Protein AF-0000000069090310 (afdb_homodimer)

Nearest PDB structures (foldseek):
  7vg4-assembly3_F  TM=3.892E-01  e=3.926E+00  Methylorubrum extorquens AM1
  7vg4-assembly3_E  TM=2.398E-01  e=4.921E+00  Methylorubrum extorquens AM1
  3zx6-assembly1_B  TM=2.231E-01  e=7.389E+00  Archaeoglobus fulgidus DSM 4304
  7vg4-assembly3_F  TM=3.520E-01  e=5.193E+00  Methylorubrum extorquens AM1
  7vg4-assembly3_E  TM=2.414E-01  e=4.336E+00  Methylorubrum extorquens AM1

Solvent-accessible surface area (backbone atoms only — not comparable to full-atom values): 30651 Å² total; per-residue (Å²): 133,81,77,72,57,61,62,57,56,49,50,49,49,47,49,46,46,49,48,53,60,43,40,64,57,45,56,49,45,52,50,48,51,51,30,49,52,53,34,46,52,56,64,38,43,49,62,37,43,46,40,50,40,47,38,42,60,65,73,43,59,76,65,60,87,64,56,66,87,75,42,86,65,88,63,72,63,70,38,41,73,36,64,43,93,72,52,60,97,55,50,53,44,72,51,60,54,35,46,42,71,42,40,44,49,39,44,41,52,49,49,47,51,52,51,52,53,38,54,51,39,54,58,46,47,59,31,54,76,69,70,38,52,28,62,70,36,44,52,51,54,58,51,42,47,52,50,55,50,50,49,52,52,48,50,43,46,27,39,56,68,70,51,65,87,59,46,68,51,48,49,53,52,49,55,50,48,50,53,37,47,52,52,38,56,52,46,18,33,58,88,42,78,81,48,48,70,62,39,45,50,32,28,30,51,24,48,25,49,48,55,39,44,38,73,67,46,35,42,49,21,56,77,65,57,70,36,53,73,66,52,28,50,52,45,49,55,48,46,50,38,30,52,47,40,38,51,51,43,51,50,49,44,52,52,50,24,58,76,69,70,42,57,62,71,78,57,46,53,70,68,57,53,50,51,34,52,49,47,29,53,52,51,28,51,50,52,68,72,91,134,81,78,71,58,62,62,56,56,49,50,50,49,48,49,47,46,51,49,54,60,45,39,63,56,45,56,48,46,53,49,49,51,50,32,51,53,52,34,46,51,55,62,39,42,49,61,38,44,46,40,50,39,46,36,42,61,66,72,42,58,77,67,63,88,64,56,67,88,76,43,87,64,87,59,74,62,72,39,43,75,38,64,42,93,74,51,61,98,53,51,54,44,75,50,63,53,36,47,42,71,41,39,44,49,40,44,40,52,48,49,48,52,52,49,53,52,38,53,51,40,53,58,47,48,59,31,55,76,67,69,36,51,28,62,70,38,44,51,52,54,59,51,41,48,52,51,55,49,50,50,52,53,47,50,41,47,27,39,58,66,70,50,64,85,58,46,68,51,48,48,53,52,49,55,48,48,50,53,37,48,52,52,38,56,51,47,18,33,58,86,43,7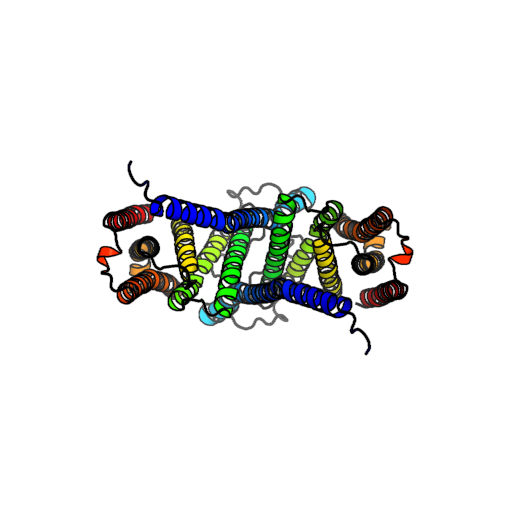8,86,48,48,69,63,39,46,50,31,26,29,52,23,49,25,48,47,54,38,44,39,73,67,46,35,44,49,21,56,75,66,56,71,35,52,74,66,52,29,52,52,44,48,56,48,46,50,39,30,52,47,43,39,51,50,43,52,50,49,44,50,51,51,24,57,75,68,71,43,59,62,73,76,56,44,53,70,69,57,52,50,50,32,53,50,49,28,53,53,52,28,50,50,51,69,72,91

Foldseek 3Di:
DPPPPPVVVVVVVVVVVVVVVVVVVVVVVVLVVVLVVVLVVVVVVVVCCVQVNCCPVPVPPPQDQDDPVVDPDPCHSPSAPDADPDQDPHRHQDFDCDPDVLNVQLVVLVVVLSVVSSVLSSLVSVCVVVVQFDVLLVVLLVLLVLLSVVLSVVSSVCSRVVPCPCVVLSVLLNVLSVVLNVLSSQVRGNVDDLADLSLLSLQLSLLLVCLLLVVPQQCCCPVVVNHDPVSNVSSVSSNVSSVSSNVSSVVVLVVSCVVVVHDSPVRDDPVSVVVSVVSSVVSSVVSNVD/DPPPPPVVVVVVVVVVVVVVVVVVVVVVVVLVVVLVVVLVVVVVVVVCCVQVNCCPVPVPNPQDQDDPVPDPDPPHSLSAPDADPDQDPHRHQDFDCDPDVLNVQLVVLVVVLSVVSSVLSSLVSVCVVVVQFDVLLVVLLVLLVLLSVVLSVVSSVCSRVVPCPCVVLSVLLNVLSVVLSVLSSQVRGNVDDLADLSLLSLQLSLLLVCLLLVVPQQCCCPVVVNHDPVSNVSSVSSNVSSVSSNVSSVVVLVVSCVVVVHDSPVRDDPVSVVVSVVSSVVSSVVSNVD

pLDDT: mean 83.47, std 18.59, range [23.36, 98.69]

Secondary structure (DSSP, 8-state):
-----HHHHHHHHHHHHHHHHHHHHHHHHHHHHHHHHHHHHHHHHHHIIIIIIIIIIII-TT-----TTT---SSTT---S-B-SS--S--BPPB--BSSHHHHHHHHHHHHHHHHHHHHHHHHHHHHHTT-B-HHHHHHHHHTHHHHHHHHHHHHHHHHHT--TTHHHHHHHHHHHHHHHHHHHHHHBTTS---HHHHHHHHHHHHHHHHHHIIIIIIIIIIS--S-HHHHHHHHHHHHHHHHHHHHHHHHHHHHHHHHT--HHHHS-HHHHHHHHHHHHHHHHHHHH-/-----HHHHHHHHHHHHHHHHHHHHHHHHHHHHHHHHHHHHHHHHHHIIIIIIIIIIII-TT-----TTT---SSTT--BS-B-SS--S--BPPB---SSHHHHHHHHHHHHHHHHHHHHHHHHHHHHHTT-B-HHHHHHHHHTHHHHHHHHHHHHHHHHHT--TTHHHHHHHHHHHHHHHHHHHHHHBTTS---HHHHHHHHHHHHHHHHHHIIIIIIIIIIS--S-HHHHHHHHHHHHHHHHHHHHHHHHHHHHHHHHT--HHHHS-HHHHHHHHHHHHHHHHHHHH-

Structure (mmCIF, N/CA/C/O backbone):
data_AF-0000000069090310-model_v1
#
loop_
_entity.id
_entity.type
_entity.pdbx_description
1 polymer 'Uncharacterized protein'
#
loop_
_atom_site.group_PDB
_atom_site.id
_atom_site.type_symbol
_atom_site.label_atom_id
_atom_site.label_alt_id
_atom_site.label_comp_id
_atom_site.label_asym_id
_atom_site.label_entity_id
_atom_site.label_seq_id
_atom_site.pdbx_PDB_ins_code
_atom_site.Cartn_x
_atom_site.Cartn_y
_atom_site.Cartn_z
_atom_site.occupancy
_atom_site.B_iso_or_equiv
_atom_site.auth_seq_id
_atom_site.auth_comp_id
_atom_site.auth_asym_id
_atom_site.auth_atom_id
_atom_site.pdbx_PDB_model_num
ATOM 1 N N . MET A 1 1 ? 42.562 48 -13.352 1 23.36 1 MET A N 1
ATOM 2 C CA . MET A 1 1 ? 42.594 46.531 -13.391 1 23.36 1 MET A CA 1
ATOM 3 C C . MET A 1 1 ? 41.812 45.969 -12.219 1 23.36 1 MET A C 1
ATOM 5 O O . MET A 1 1 ? 42.219 46.094 -11.062 1 23.36 1 MET A O 1
ATOM 9 N N . VAL A 1 2 ? 40.469 45.969 -12.352 1 24.67 2 VAL A N 1
ATOM 10 C CA . VAL A 1 2 ? 39.469 45.656 -11.344 1 24.67 2 VAL A CA 1
ATOM 11 C C . VAL A 1 2 ? 39.625 44.188 -10.93 1 24.67 2 VAL A C 1
ATOM 13 O O . VAL A 1 2 ? 39.625 43.281 -11.773 1 24.67 2 VAL A O 1
ATOM 16 N N . LYS A 1 3 ? 40.375 43.969 -9.797 1 30.06 3 LYS A N 1
ATOM 17 C CA . LYS A 1 3 ? 40.562 42.719 -9.031 1 30.06 3 LYS A CA 1
ATOM 18 C C . LYS A 1 3 ? 39.281 41.938 -8.914 1 30.06 3 LYS A C 1
ATOM 20 O O . LYS A 1 3 ? 38.312 42.375 -8.289 1 30.06 3 LYS A O 1
ATOM 25 N N . ASP A 1 4 ? 38.969 41.375 -10.102 1 32.38 4 ASP A N 1
ATOM 26 C CA . ASP A 1 4 ? 37.875 40.406 -10.242 1 32.38 4 ASP A CA 1
ATOM 27 C C . ASP A 1 4 ? 37.812 39.469 -9.039 1 32.38 4 ASP A C 1
ATOM 29 O O . ASP A 1 4 ? 38.812 38.844 -8.656 1 32.38 4 ASP A O 1
ATOM 33 N N . ASN A 1 5 ? 37 39.875 -8.148 1 34.28 5 ASN A N 1
ATOM 34 C CA . ASN A 1 5 ? 36.812 39.375 -6.801 1 34.28 5 ASN A CA 1
ATOM 35 C C . ASN A 1 5 ? 36.75 37.844 -6.801 1 34.28 5 ASN A C 1
ATOM 37 O O . ASN A 1 5 ? 35.844 37.25 -7.43 1 34.28 5 ASN A O 1
ATOM 41 N N . PHE A 1 6 ? 37.875 37.125 -6.684 1 37.88 6 PHE A N 1
ATOM 42 C CA . PHE A 1 6 ? 38.156 35.688 -6.453 1 37.88 6 PHE A CA 1
ATOM 43 C C . PHE A 1 6 ? 37.094 35.094 -5.539 1 37.88 6 PHE A C 1
ATOM 45 O O . PHE A 1 6 ? 36.625 33.969 -5.77 1 37.88 6 PHE A O 1
ATOM 52 N N . VAL A 1 7 ? 36.562 35.906 -4.676 1 36.81 7 VAL A N 1
ATOM 53 C CA . VAL A 1 7 ? 35.625 35.344 -3.723 1 36.81 7 VAL A CA 1
ATOM 54 C C . VAL A 1 7 ? 34.281 35.062 -4.43 1 36.81 7 VAL A C 1
ATOM 56 O O . VAL A 1 7 ? 33.656 34.031 -4.199 1 36.81 7 VAL A O 1
ATOM 59 N N . GLN A 1 8 ? 33.875 35.938 -5.379 1 40.5 8 GLN A N 1
ATOM 60 C CA . GLN A 1 8 ? 32.625 35.688 -6.074 1 40.5 8 GLN A CA 1
ATOM 61 C C . GLN A 1 8 ? 32.719 34.438 -6.98 1 40.5 8 GLN A C 1
ATOM 63 O O . GLN A 1 8 ? 31.828 33.625 -7.012 1 40.5 8 GLN A O 1
ATOM 68 N N . THR A 1 9 ? 33.844 34.281 -7.68 1 41.81 9 THR A N 1
ATOM 69 C CA . THR A 1 9 ? 33.969 33.125 -8.523 1 41.81 9 THR A CA 1
ATOM 70 C C . THR A 1 9 ? 34.094 31.844 -7.676 1 41.81 9 THR A C 1
ATOM 72 O O . THR A 1 9 ? 33.531 30.797 -8.039 1 41.81 9 THR A O 1
ATOM 75 N N . PHE A 1 10 ? 34.688 31.938 -6.504 1 38.19 10 PHE A N 1
ATOM 76 C CA . PHE A 1 10 ? 34.781 30.781 -5.629 1 38.19 10 PHE A CA 1
ATOM 77 C C . PHE A 1 10 ? 33.406 30.453 -5.059 1 38.19 10 PHE A C 1
ATOM 79 O O . PHE A 1 10 ? 33 29.281 -5.059 1 38.19 10 PHE A O 1
ATOM 86 N N . LEU A 1 11 ? 32.688 31.453 -4.645 1 39.09 11 LEU A N 1
ATOM 87 C CA . LEU A 1 11 ? 31.328 31.188 -4.137 1 39.09 11 LEU A CA 1
ATOM 88 C C . LEU A 1 11 ? 30.422 30.703 -5.25 1 39.09 11 LEU A C 1
ATOM 90 O O . LEU A 1 11 ? 29.625 29.781 -5.047 1 39.09 11 LEU A O 1
ATOM 94 N N . GLU A 1 12 ? 30.562 31.203 -6.434 1 43.56 12 GLU A N 1
ATOM 95 C CA . GLU A 1 12 ? 29.734 30.703 -7.535 1 43.56 12 GLU A CA 1
ATOM 96 C C . GLU A 1 12 ? 30.141 29.281 -7.926 1 43.56 12 GLU A C 1
ATOM 98 O O . GLU A 1 12 ? 29.266 28.469 -8.234 1 43.56 12 GLU A O 1
ATOM 103 N N . SER A 1 13 ? 31.422 29 -7.852 1 43.12 13 SER A N 1
ATOM 104 C CA . SER A 1 13 ? 31.812 27.641 -8.156 1 43.12 13 SER A CA 1
ATOM 105 C C . SER A 1 13 ? 31.359 26.672 -7.059 1 43.12 13 SER A C 1
ATOM 107 O O . SER A 1 13 ? 30.922 25.562 -7.344 1 43.12 13 SER A O 1
ATOM 109 N N . ARG A 1 14 ? 31.406 27.125 -5.77 1 37.81 14 ARG A N 1
ATOM 110 C CA . ARG A 1 14 ? 30.922 26.234 -4.715 1 37.81 14 ARG A CA 1
ATOM 111 C C . ARG A 1 14 ? 29.406 26.125 -4.75 1 37.81 14 ARG A C 1
ATOM 113 O O . ARG A 1 14 ? 28.844 25.062 -4.457 1 37.81 14 ARG A O 1
ATOM 120 N N . LEU A 1 15 ? 28.75 27.234 -5.051 1 38.09 15 LEU A N 1
ATOM 121 C CA . LEU A 1 15 ? 27.312 27.109 -5.219 1 38.09 15 LEU A CA 1
ATOM 122 C C . LEU A 1 15 ? 26.969 26.266 -6.445 1 38.09 15 LEU A C 1
ATOM 124 O O . LEU A 1 15 ? 26.016 25.484 -6.422 1 38.09 15 LEU A O 1
ATOM 128 N N . THR A 1 16 ? 27.703 26.391 -7.488 1 39.75 16 THR A N 1
ATOM 129 C CA . THR A 1 16 ? 27.484 25.516 -8.633 1 39.75 16 THR A CA 1
ATOM 130 C C . THR A 1 16 ? 27.891 24.078 -8.305 1 39.75 16 THR A C 1
ATOM 132 O O . THR A 1 16 ? 27.219 23.125 -8.727 1 39.75 16 THR A O 1
ATOM 135 N N . THR A 1 17 ? 29.016 23.859 -7.613 1 39.22 17 THR A N 1
ATOM 136 C CA . THR A 1 17 ? 29.328 22.5 -7.195 1 39.22 17 THR A CA 1
ATOM 137 C C . THR A 1 17 ? 28.312 21.984 -6.191 1 39.22 17 THR A C 1
ATOM 139 O O . THR A 1 17 ? 28 20.797 -6.168 1 39.22 17 THR A O 1
ATOM 142 N N . LEU A 1 18 ? 27.875 22.844 -5.227 1 36.47 18 LEU A N 1
ATOM 143 C CA . LEU A 1 18 ? 26.75 22.453 -4.367 1 36.47 18 LEU A CA 1
ATOM 144 C C . LEU A 1 18 ? 25.484 22.297 -5.18 1 36.47 18 LEU A C 1
ATOM 146 O O . LEU A 1 18 ? 24.656 21.422 -4.883 1 36.47 18 LEU A O 1
ATOM 150 N N . HIS A 1 19 ? 25.219 23.062 -6.184 1 37.62 19 HIS A N 1
ATOM 151 C CA . HIS A 1 19 ? 24.141 22.797 -7.137 1 37.62 19 HIS A CA 1
ATOM 152 C C . HIS A 1 19 ? 24.422 21.516 -7.922 1 37.62 19 HIS A C 1
ATOM 154 O O . HIS A 1 19 ? 23.5 20.734 -8.195 1 37.62 19 HIS A O 1
ATOM 160 N N . ASN A 1 20 ? 25.609 21.375 -8.391 1 36.72 20 ASN A N 1
ATOM 161 C CA . ASN A 1 20 ? 25.922 20.125 -9.07 1 36.72 20 ASN A CA 1
ATOM 162 C C . ASN A 1 20 ? 25.969 18.953 -8.102 1 36.72 20 ASN A C 1
ATOM 164 O O . ASN A 1 20 ? 25.828 17.797 -8.508 1 36.72 20 ASN A O 1
ATOM 168 N N . ALA A 1 21 ? 26.5 19.047 -6.883 1 35.03 21 ALA A N 1
ATOM 169 C CA . ALA A 1 21 ? 26.359 18.016 -5.855 1 35.03 21 ALA A CA 1
ATOM 170 C C . ALA A 1 21 ? 24.891 17.859 -5.445 1 35.03 21 ALA A C 1
ATOM 172 O O . ALA A 1 21 ? 24.516 16.828 -4.879 1 35.03 21 ALA A O 1
ATOM 173 N N . SER A 1 22 ? 24.016 18.812 -5.465 1 36.84 22 SER A N 1
ATOM 174 C CA . SER A 1 22 ? 22.562 18.766 -5.391 1 36.84 22 SER A CA 1
ATOM 175 C C . SER A 1 22 ? 21.969 17.953 -6.551 1 36.84 22 SER A C 1
ATOM 177 O O . SER A 1 22 ? 20.797 17.578 -6.516 1 36.84 22 SER A O 1
ATOM 179 N N . ALA A 1 23 ? 22.594 17.797 -7.668 1 39.94 23 ALA A N 1
ATOM 180 C CA . ALA A 1 23 ? 22.25 17.016 -8.859 1 39.94 23 ALA A CA 1
ATOM 181 C C . ALA A 1 23 ? 22.109 15.531 -8.523 1 39.94 23 ALA A C 1
ATOM 183 O O . ALA A 1 23 ? 21.172 14.875 -8.992 1 39.94 23 ALA A O 1
ATOM 184 N N . PRO A 1 24 ? 23.047 14.883 -7.875 1 42.09 24 PRO A N 1
ATOM 185 C CA . PRO A 1 24 ? 22.812 13.477 -7.535 1 42.09 24 PRO A CA 1
ATOM 186 C C . PRO A 1 24 ? 21.578 13.281 -6.672 1 42.09 24 PRO A C 1
ATOM 188 O O . PRO A 1 24 ? 20.859 12.289 -6.828 1 42.09 24 PRO A O 1
ATOM 191 N N . SER A 1 25 ? 21.312 14.305 -5.703 1 46.16 25 SER A N 1
ATOM 192 C CA . SER A 1 25 ? 20.141 14.242 -4.828 1 46.16 25 SER A CA 1
ATOM 193 C C . SER A 1 25 ? 18.844 14.477 -5.613 1 46.16 25 SER A C 1
ATOM 195 O O . SER A 1 25 ? 17.859 13.789 -5.391 1 46.16 25 SER A O 1
ATOM 197 N N . VAL A 1 26 ? 18.953 15.461 -6.645 1 44.91 26 VAL A N 1
ATOM 198 C CA . VAL A 1 26 ? 17.797 15.75 -7.473 1 44.91 26 VAL A CA 1
ATOM 199 C C . VAL A 1 26 ? 17.484 14.555 -8.375 1 44.91 26 VAL A C 1
ATOM 201 O O . VAL A 1 26 ? 16.328 14.188 -8.562 1 44.91 26 VAL A O 1
ATOM 204 N N . THR A 1 27 ? 18.562 14 -9.047 1 52.75 27 THR A N 1
ATOM 205 C CA . THR A 1 27 ? 18.344 12.828 -9.883 1 52.75 27 THR A CA 1
ATOM 206 C C . THR A 1 27 ? 17.734 11.688 -9.07 1 52.75 27 THR A C 1
ATOM 208 O O . THR A 1 27 ? 16.844 10.977 -9.555 1 52.75 27 THR A O 1
ATOM 211 N N . ASN A 1 28 ? 18.188 11.773 -7.812 1 72.31 28 ASN A N 1
ATOM 212 C CA . ASN A 1 28 ? 17.656 10.75 -6.918 1 72.31 28 ASN A CA 1
ATOM 213 C C . ASN A 1 28 ? 16.203 11.023 -6.543 1 72.31 28 ASN A C 1
ATOM 215 O O . ASN A 1 28 ? 15.383 10.109 -6.504 1 72.31 28 ASN A O 1
ATOM 219 N N . TYR A 1 29 ? 15.93 12.438 -6.648 1 76.88 29 TYR A N 1
ATOM 220 C CA . TYR A 1 29 ? 14.562 12.805 -6.289 1 76.88 29 TYR A CA 1
ATOM 221 C C . TYR A 1 29 ? 13.609 12.547 -7.449 1 76.88 29 TYR A C 1
ATOM 223 O O . TYR A 1 29 ? 12.508 12.031 -7.246 1 76.88 29 TYR A O 1
ATOM 231 N N . LYS A 1 30 ? 14.039 12.852 -8.695 1 83.31 30 LYS A N 1
ATOM 232 C CA . LYS A 1 30 ? 13.219 12.594 -9.875 1 83.31 30 LYS A CA 1
ATOM 233 C C . LYS A 1 30 ? 12.961 11.102 -10.047 1 83.31 30 LYS A C 1
ATOM 235 O O . LYS A 1 30 ? 11.844 10.688 -10.383 1 83.31 30 LYS A O 1
ATOM 240 N N . GLN A 1 31 ? 13.953 10.43 -9.805 1 87.38 31 GLN A N 1
ATOM 241 C CA . GLN A 1 31 ? 13.82 8.977 -9.922 1 87.38 31 GLN A CA 1
ATOM 242 C C . GLN A 1 31 ? 12.836 8.43 -8.891 1 87.38 31 GLN A C 1
ATOM 244 O O . GLN A 1 31 ? 12.055 7.523 -9.188 1 87.38 31 GLN A O 1
ATOM 249 N N . LYS A 1 32 ? 12.859 9.039 -7.793 1 87.62 32 LYS A N 1
ATOM 250 C CA . LYS A 1 32 ? 11.953 8.609 -6.734 1 87.62 32 LYS A CA 1
ATOM 251 C C . LYS A 1 32 ? 10.508 8.93 -7.09 1 87.62 32 LYS A C 1
ATOM 253 O O . LYS A 1 32 ? 9.609 8.117 -6.863 1 87.62 32 LYS A O 1
ATOM 258 N N . ILE A 1 33 ? 10.344 10.07 -7.684 1 91.56 33 ILE A N 1
ATOM 259 C CA . ILE A 1 33 ? 9.008 10.492 -8.07 1 91.56 33 ILE A CA 1
ATOM 260 C C . ILE A 1 33 ? 8.492 9.617 -9.211 1 91.56 33 ILE A C 1
ATOM 262 O O . ILE A 1 33 ? 7.336 9.188 -9.203 1 91.56 33 ILE A O 1
ATOM 266 N N . ILE A 1 34 ? 9.344 9.305 -10.133 1 93.44 34 ILE A N 1
ATOM 267 C CA . ILE A 1 34 ? 8.961 8.461 -11.258 1 93.44 34 ILE A CA 1
ATOM 268 C C . ILE A 1 34 ? 8.602 7.062 -10.75 1 93.44 34 ILE A C 1
ATOM 270 O O . ILE A 1 34 ? 7.582 6.496 -11.156 1 93.44 34 ILE A O 1
ATOM 274 N N . ALA A 1 35 ? 9.422 6.562 -9.883 1 93.44 35 ALA A N 1
ATOM 275 C CA . ALA A 1 35 ? 9.156 5.238 -9.336 1 93.44 35 ALA A CA 1
ATOM 276 C C . ALA A 1 35 ? 7.828 5.211 -8.578 1 93.44 35 ALA A C 1
ATOM 278 O O . ALA A 1 35 ? 7.066 4.25 -8.688 1 93.44 35 ALA A O 1
ATOM 279 N N . PHE A 1 36 ? 7.562 6.285 -7.898 1 95.19 36 PHE A N 1
ATOM 280 C CA . PHE A 1 36 ? 6.32 6.391 -7.141 1 95.19 36 PHE A CA 1
ATOM 281 C C . PHE A 1 36 ? 5.117 6.391 -8.07 1 95.19 36 PHE A C 1
ATOM 283 O O . PHE A 1 36 ? 4.156 5.648 -7.855 1 95.19 36 PHE A O 1
ATOM 290 N N . ILE A 1 37 ? 5.203 7.156 -9.07 1 96.12 37 ILE A N 1
ATOM 291 C CA . ILE A 1 37 ? 4.094 7.305 -10 1 96.12 37 ILE A CA 1
ATOM 292 C C . ILE A 1 37 ? 3.889 6.004 -10.773 1 96.12 37 ILE A C 1
ATOM 294 O O . ILE A 1 37 ? 2.764 5.512 -10.891 1 96.12 37 ILE A O 1
ATOM 298 N N . VAL A 1 38 ? 4.914 5.391 -11.273 1 96.19 38 VAL A N 1
ATOM 299 C CA . VAL A 1 38 ? 4.836 4.152 -12.031 1 96.19 38 VAL A CA 1
ATOM 300 C C . VAL A 1 38 ? 4.281 3.035 -11.148 1 96.19 38 VAL A C 1
ATOM 302 O O . VAL A 1 38 ? 3.408 2.273 -11.57 1 96.19 38 VAL A O 1
ATOM 305 N N . ALA A 1 39 ? 4.781 3.014 -9.938 1 97.12 39 ALA A N 1
ATOM 306 C CA . ALA A 1 39 ? 4.316 1.984 -9.016 1 97.12 39 ALA A CA 1
ATOM 307 C C . ALA A 1 39 ? 2.83 2.156 -8.703 1 97.12 39 ALA A C 1
ATOM 309 O O . ALA A 1 39 ? 2.076 1.18 -8.695 1 97.12 39 ALA A O 1
ATOM 310 N N . THR A 1 40 ? 2.441 3.389 -8.492 1 97 40 THR A N 1
ATOM 311 C CA . THR A 1 40 ? 1.04 3.662 -8.188 1 97 40 THR A CA 1
ATOM 312 C C . THR A 1 40 ? 0.141 3.213 -9.336 1 97 40 THR A C 1
ATOM 314 O O . THR A 1 40 ? -0.875 2.551 -9.117 1 97 40 THR A O 1
ATOM 317 N N . VAL A 1 41 ? 0.553 3.49 -10.492 1 97.19 41 VAL A N 1
ATOM 318 C CA . VAL A 1 41 ? -0.247 3.166 -11.672 1 97.19 41 VAL A CA 1
ATOM 319 C C . VAL A 1 41 ? -0.28 1.653 -11.875 1 97.19 41 VAL A C 1
ATOM 321 O O . VAL A 1 41 ? -1.354 1.062 -12.008 1 97.19 41 VAL A O 1
ATOM 324 N N . LEU A 1 42 ? 0.816 1.019 -11.82 1 96.56 42 LEU A N 1
ATOM 325 C CA . LEU A 1 42 ? 0.904 -0.408 -12.117 1 96.56 42 LEU A CA 1
ATOM 326 C C . LEU A 1 42 ? 0.18 -1.227 -11.047 1 96.56 42 LEU A C 1
ATOM 328 O O . LEU A 1 42 ? -0.577 -2.145 -11.375 1 96.56 42 LEU A O 1
ATOM 332 N N . ILE A 1 43 ? 0.402 -0.868 -9.781 1 97.5 43 ILE A N 1
ATOM 333 C CA . ILE A 1 43 ? -0.199 -1.623 -8.688 1 97.5 43 ILE A CA 1
ATOM 334 C C . ILE A 1 43 ? -1.713 -1.426 -8.695 1 97.5 43 ILE A C 1
ATOM 336 O O . ILE A 1 43 ? -2.471 -2.375 -8.484 1 97.5 43 ILE A O 1
ATOM 340 N N . SER A 1 44 ? -2.143 -0.225 -9.016 1 96.5 44 SER A N 1
ATOM 341 C CA . SER A 1 44 ? -3.572 0.069 -9.039 1 96.5 44 SER A CA 1
ATOM 342 C C . SER A 1 44 ? -4.254 -0.601 -10.227 1 96.5 44 SER A C 1
ATOM 344 O O . SER A 1 44 ? -5.426 -0.967 -10.156 1 96.5 44 SER A O 1
ATOM 346 N N . LEU A 1 45 ? -3.543 -0.833 -11.266 1 95.69 45 LEU A N 1
ATOM 347 C CA . LEU A 1 45 ? -4.113 -1.385 -12.492 1 95.69 45 LEU A CA 1
ATOM 348 C C . LEU A 1 45 ? -4.422 -2.869 -12.328 1 95.69 45 LEU A C 1
ATOM 350 O O . LEU A 1 45 ? -5.285 -3.408 -13.023 1 95.69 45 LEU A O 1
ATOM 354 N N . LEU A 1 46 ? -3.828 -3.508 -11.422 1 94.94 46 LEU A N 1
ATOM 355 C CA . LEU A 1 46 ? -3.939 -4.961 -11.32 1 94.94 46 LEU A CA 1
ATOM 356 C C . LEU A 1 46 ? -5.363 -5.375 -10.969 1 94.94 46 LEU A C 1
ATOM 358 O O . LEU A 1 46 ? -6.023 -6.062 -11.75 1 94.94 46 LEU A O 1
ATOM 362 N N . PRO A 1 47 ? -5.891 -4.891 -9.828 1 91.5 47 PRO A N 1
ATOM 363 C CA . PRO A 1 47 ? -7.273 -5.273 -9.531 1 91.5 47 PRO A CA 1
ATOM 364 C C . PRO A 1 47 ? -8.281 -4.68 -10.516 1 91.5 47 PRO A C 1
ATOM 366 O O . PRO A 1 47 ? -9.32 -5.281 -10.773 1 91.5 47 PRO A O 1
ATOM 369 N N . ILE A 1 48 ? -7.906 -3.545 -11.102 1 91.38 48 ILE A N 1
ATOM 370 C CA . ILE A 1 48 ? -8.797 -2.895 -12.055 1 91.38 48 ILE A CA 1
ATOM 371 C C . ILE A 1 48 ? -8.906 -3.744 -13.32 1 91.38 48 ILE A C 1
ATOM 373 O O . ILE A 1 48 ? -10 -3.936 -13.852 1 91.38 48 ILE A O 1
ATOM 377 N N . LEU A 1 49 ? -7.836 -4.27 -13.766 1 91.88 49 LEU A N 1
ATOM 378 C CA . LEU A 1 49 ? -7.844 -5.156 -14.93 1 91.88 49 LEU A CA 1
ATOM 379 C C . LEU A 1 49 ? -8.523 -6.48 -14.594 1 91.88 49 LEU A C 1
ATOM 381 O O . LEU A 1 49 ? -9.328 -6.984 -15.375 1 91.88 49 LEU A O 1
ATOM 385 N N . HIS A 1 50 ? -8.234 -6.957 -13.453 1 90.25 50 HIS A N 1
ATOM 386 C CA . HIS A 1 50 ? -8.781 -8.234 -13.023 1 90.25 50 HIS A CA 1
ATOM 387 C C . HIS A 1 50 ? -10.305 -8.164 -12.906 1 90.25 50 HIS A C 1
ATOM 389 O O . HIS A 1 50 ? -11.016 -8.914 -13.578 1 90.25 50 HIS A O 1
ATOM 395 N N . ILE A 1 51 ? -10.805 -7.238 -12.133 1 85.06 51 ILE A N 1
ATOM 396 C CA . ILE A 1 51 ? -12.234 -7.188 -11.812 1 85.06 51 ILE A CA 1
ATOM 397 C C . ILE A 1 51 ? -12.969 -6.371 -12.875 1 85.06 51 ILE A C 1
ATOM 399 O O . ILE A 1 51 ? -14 -6.805 -13.391 1 85.06 51 ILE A O 1
ATOM 403 N N . GLY A 1 52 ? -12.422 -5.293 -13.258 1 83.12 52 GLY A N 1
ATOM 404 C CA . GLY A 1 52 ? -13.102 -4.352 -14.133 1 83.12 52 GLY A CA 1
ATOM 405 C C . GLY A 1 52 ? -13.07 -4.762 -15.594 1 83.12 52 GLY A C 1
ATOM 406 O O . GLY A 1 52 ? -13.969 -4.422 -16.359 1 83.12 52 GLY A O 1
ATOM 407 N N . VAL A 1 53 ? -12.039 -5.523 -15.914 1 86.12 53 VAL A N 1
ATOM 408 C CA . VAL A 1 53 ? -11.914 -5.852 -17.328 1 86.12 53 VAL A CA 1
ATOM 409 C C . VAL A 1 53 ? -12.094 -7.355 -17.531 1 86.12 53 VAL A C 1
ATOM 411 O O . VAL A 1 53 ? -13.125 -7.801 -18.031 1 86.12 53 VAL A O 1
ATOM 414 N N . PHE A 1 54 ? -11.266 -8.164 -16.969 1 85.75 54 PHE A N 1
ATOM 415 C CA . PHE A 1 54 ? -11.273 -9.594 -17.25 1 85.75 54 PHE A CA 1
ATOM 416 C C . PHE A 1 54 ? -12.523 -10.25 -16.672 1 85.75 54 PHE A C 1
ATOM 418 O O . PHE A 1 54 ? -13.227 -10.977 -17.375 1 85.75 54 PHE A O 1
ATOM 425 N N . TYR A 1 55 ? -12.758 -9.961 -15.477 1 82.25 55 TYR A N 1
ATOM 426 C CA . TYR A 1 55 ? -13.914 -10.602 -14.859 1 82.25 55 TYR A CA 1
ATOM 427 C C . TYR A 1 55 ? -15.211 -10.086 -15.469 1 82.25 55 TYR A C 1
ATOM 429 O O . TYR A 1 55 ? -16.094 -10.867 -15.836 1 82.25 55 TYR A O 1
ATOM 437 N N . ALA A 1 56 ? -15.32 -8.875 -15.609 1 79.38 56 ALA A N 1
ATOM 438 C CA . ALA A 1 56 ? -16.562 -8.258 -16.078 1 79.38 56 ALA A CA 1
ATOM 439 C C . ALA A 1 56 ? -16.812 -8.578 -17.547 1 79.38 56 ALA A C 1
ATOM 441 O O . ALA A 1 56 ? -17.953 -8.797 -17.953 1 79.38 56 ALA A O 1
ATOM 442 N N . LYS A 1 57 ? -15.781 -8.648 -18.312 1 81.19 57 LYS A N 1
ATOM 443 C CA . LYS A 1 57 ? -15.977 -8.758 -19.75 1 81.19 57 LYS A CA 1
ATOM 444 C C . LYS A 1 57 ? -15.828 -10.203 -20.219 1 81.19 57 LYS A C 1
ATOM 446 O O . LYS A 1 57 ? -16.422 -10.609 -21.219 1 81.19 57 LYS A O 1
ATOM 451 N N . ILE A 1 58 ? -15.094 -10.93 -19.469 1 81.19 58 ILE A N 1
ATOM 452 C CA . ILE A 1 58 ? -14.797 -12.266 -19.953 1 81.19 58 ILE A CA 1
ATOM 453 C C . ILE A 1 58 ? -15.57 -13.297 -19.125 1 81.19 58 ILE A C 1
ATOM 455 O O . ILE A 1 58 ? -16.203 -14.203 -19.688 1 81.19 58 ILE A O 1
ATOM 459 N N . TRP A 1 59 ? -15.625 -13.125 -17.844 1 76.88 59 TRP A N 1
ATOM 460 C CA . TRP A 1 59 ? -16.156 -14.203 -17.016 1 76.88 59 TRP A CA 1
ATOM 461 C C . TRP A 1 59 ? -17.641 -13.984 -16.719 1 76.88 59 TRP A C 1
ATOM 463 O O . TRP A 1 59 ? -18.375 -14.945 -16.469 1 76.88 59 TRP A O 1
ATOM 473 N N . VAL A 1 60 ? -18.031 -12.695 -16.609 1 74.56 60 VAL A N 1
ATOM 474 C CA . VAL A 1 60 ? -19.453 -12.422 -16.391 1 74.56 60 VAL A CA 1
ATOM 475 C C . VAL A 1 60 ? -19.953 -11.461 -17.469 1 74.56 60 VAL A C 1
ATOM 477 O O . VAL A 1 60 ? -20.469 -10.383 -17.156 1 74.56 60 VAL A O 1
ATOM 480 N N . PRO A 1 61 ? -20.078 -11.93 -18.672 1 63.59 61 PRO A N 1
ATOM 481 C CA . PRO A 1 61 ? -20.438 -11.016 -19.766 1 63.59 61 PRO A CA 1
ATOM 482 C C . PRO A 1 61 ? -21.922 -10.68 -19.781 1 63.59 61 PRO A C 1
ATOM 484 O O . PRO A 1 61 ? -22.328 -9.664 -20.359 1 63.59 61 PRO A O 1
ATOM 487 N N . GLN A 1 62 ? -22.641 -11.438 -19.078 1 62.72 62 GLN A N 1
ATOM 488 C CA . GLN A 1 62 ? -24.078 -11.305 -19.25 1 62.72 62 GLN A CA 1
ATOM 489 C C . GLN A 1 62 ? -24.656 -10.203 -18.375 1 62.72 62 GLN A C 1
ATOM 491 O O . GLN A 1 62 ? -25.828 -9.836 -18.5 1 62.72 62 GLN A O 1
ATOM 496 N N . LYS A 1 63 ? -23.797 -9.789 -17.547 1 61.97 63 LYS A N 1
ATOM 497 C CA . LYS A 1 63 ? -24.422 -8.789 -16.688 1 61.97 63 LYS A CA 1
ATOM 498 C C . LYS A 1 63 ? -24.516 -7.441 -17.391 1 61.97 63 LYS A C 1
ATOM 500 O O . LYS A 1 63 ? -23.516 -6.93 -17.891 1 61.97 63 LYS A O 1
ATOM 505 N N . GLY A 1 64 ? -25.719 -7.133 -17.719 1 60.62 64 GLY A N 1
ATOM 506 C CA . GLY A 1 64 ? -26 -5.902 -18.438 1 60.62 64 GLY A CA 1
ATOM 507 C C . GLY A 1 64 ? -25.859 -4.66 -17.578 1 60.62 64 GLY A C 1
ATOM 508 O O . GLY A 1 64 ? -25.562 -4.754 -16.391 1 60.62 64 GLY A O 1
ATOM 509 N N . TYR A 1 65 ? -25.922 -3.574 -18.297 1 62.75 65 TYR A N 1
ATOM 510 C CA . TYR A 1 65 ? -25.875 -2.256 -17.672 1 62.75 65 TYR A CA 1
ATOM 511 C C . TYR A 1 65 ? -27.047 -2.061 -16.703 1 62.75 65 TYR A C 1
ATOM 513 O O . TYR A 1 65 ? -28.172 -2.453 -17 1 62.75 65 TYR A O 1
ATOM 521 N N . ILE A 1 66 ? -26.688 -1.785 -15.469 1 65.06 66 ILE A N 1
ATOM 522 C CA . ILE A 1 66 ? -27.734 -1.488 -14.492 1 65.06 66 ILE A CA 1
ATOM 523 C C . ILE A 1 66 ? -28.094 -0.006 -14.555 1 65.06 66 ILE A C 1
ATOM 525 O O . ILE A 1 66 ? -27.219 0.856 -14.438 1 65.06 66 ILE A O 1
ATOM 529 N N . ASP A 1 67 ? -29.328 0.251 -14.961 1 63.69 67 ASP A N 1
ATOM 530 C CA . ASP A 1 67 ? -29.828 1.619 -14.906 1 63.69 67 ASP A CA 1
ATOM 531 C C . ASP A 1 67 ? -30.109 2.045 -13.469 1 63.69 67 ASP A C 1
ATOM 533 O O . ASP A 1 67 ? -31.094 1.599 -12.859 1 63.69 67 ASP A O 1
ATOM 537 N N . LYS A 1 68 ? -29.297 2.844 -12.922 1 63.06 68 LYS A N 1
ATOM 538 C CA . LYS A 1 68 ? -29.391 3.27 -11.531 1 63.06 68 LYS A CA 1
ATOM 539 C C . LYS A 1 68 ? -30.672 4.039 -11.266 1 63.06 68 LYS A C 1
ATOM 541 O O . LYS A 1 68 ? -31.125 4.141 -10.117 1 63.06 68 LYS A O 1
ATOM 546 N N . ARG A 1 69 ? -31.203 4.469 -12.25 1 65.94 69 ARG A N 1
ATOM 547 C CA . ARG A 1 69 ? -32.438 5.234 -12.094 1 65.94 69 ARG A CA 1
ATOM 548 C C . ARG A 1 69 ? -33.625 4.324 -11.773 1 65.94 69 ARG A C 1
ATOM 550 O O . ARG A 1 69 ? -34.562 4.742 -11.109 1 65.94 69 ARG A O 1
ATOM 557 N N . THR A 1 70 ? -33.406 3.232 -12.172 1 64.31 70 THR A N 1
ATOM 558 C CA . THR A 1 70 ? -34.531 2.307 -11.984 1 64.31 70 THR A CA 1
ATOM 559 C C . THR A 1 70 ? -34.188 1.246 -10.945 1 64.31 70 THR A C 1
ATOM 561 O O . THR A 1 70 ? -35.062 0.519 -10.469 1 64.31 70 THR A O 1
ATOM 564 N N . CYS A 1 71 ? -32.875 1.119 -10.773 1 59.56 71 CYS A N 1
ATOM 565 C CA . CYS A 1 71 ? -32.438 0.107 -9.812 1 59.56 71 CYS A CA 1
ATOM 566 C C . CYS A 1 71 ? -32.438 0.666 -8.398 1 59.56 71 CYS A C 1
ATOM 568 O O . CYS A 1 71 ? -31.844 1.719 -8.141 1 59.56 71 CYS A O 1
ATOM 570 N N . SER A 1 72 ? -33.25 0.115 -7.617 1 57.81 72 SER A N 1
ATOM 571 C CA . SER A 1 72 ? -33.312 0.541 -6.223 1 57.81 72 SER A CA 1
ATOM 572 C C . SER A 1 72 ? -32.156 -0.011 -5.41 1 57.81 72 SER A C 1
ATOM 574 O O . SER A 1 72 ? -32 0.328 -4.238 1 57.81 72 SER A O 1
ATOM 576 N N . ASN A 1 73 ? -31.422 -0.893 -6.156 1 56.88 73 ASN A N 1
ATOM 577 C CA . ASN A 1 73 ? -30.375 -1.544 -5.375 1 56.88 73 ASN A CA 1
ATOM 578 C C . ASN A 1 73 ? -29.156 -0.646 -5.219 1 56.88 73 ASN A C 1
ATOM 580 O O . ASN A 1 73 ? -28.844 0.149 -6.105 1 56.88 73 ASN A O 1
ATOM 584 N N . THR A 1 74 ? -28.547 -0.728 -4.094 1 55.53 74 THR A N 1
ATOM 585 C CA . THR A 1 74 ? -27.344 0.054 -3.779 1 55.53 74 THR A CA 1
ATOM 586 C C . THR A 1 74 ? -26.094 -0.65 -4.281 1 55.53 74 THR A C 1
ATOM 588 O O . THR A 1 74 ? -24.969 -0.175 -4.059 1 55.53 74 THR A O 1
ATOM 591 N N . CYS A 1 75 ? -26.344 -1.864 -4.898 1 59.91 75 CYS A N 1
ATOM 592 C CA . CYS A 1 75 ? -25.188 -2.697 -5.223 1 59.91 75 CYS A CA 1
ATOM 593 C C . CYS A 1 75 ? -24.562 -2.262 -6.539 1 59.91 75 CYS A C 1
ATOM 595 O O . CYS A 1 75 ? -23.641 -2.916 -7.039 1 59.91 75 CYS A O 1
ATOM 597 N N . PHE A 1 76 ? -24.625 -1.144 -7.043 1 65.25 76 PHE A N 1
ATOM 598 C CA . PHE A 1 76 ? -24.047 -0.549 -8.242 1 65.25 76 PHE A CA 1
ATOM 599 C C . PHE A 1 76 ? -24.188 -1.483 -9.438 1 65.25 76 PHE A C 1
ATOM 601 O O . PHE A 1 76 ? -25.312 -1.825 -9.828 1 65.25 76 PHE A O 1
ATOM 608 N N . ASP A 1 77 ? -22.922 -2.131 -9.992 1 61.19 77 ASP A N 1
ATOM 609 C CA . ASP A 1 77 ? -22.969 -2.846 -11.266 1 61.19 77 ASP A CA 1
ATOM 610 C C . ASP A 1 77 ? -23.281 -4.324 -11.047 1 61.19 77 ASP A C 1
ATOM 612 O O . ASP A 1 77 ? -23.516 -5.059 -12.016 1 61.19 77 ASP A O 1
ATOM 616 N N . THR A 1 78 ? -23.375 -4.73 -9.742 1 65.31 78 THR A N 1
ATOM 617 C CA . THR A 1 78 ? -23.75 -6.07 -9.305 1 65.31 78 THR A CA 1
ATOM 618 C C . THR A 1 78 ? -22.719 -7.102 -9.766 1 65.31 78 THR A C 1
ATOM 620 O O . THR A 1 78 ? -23 -8.305 -9.773 1 65.31 78 THR A O 1
ATOM 623 N N . ILE A 1 79 ? -21.703 -6.562 -10.43 1 71.12 79 ILE A N 1
ATOM 624 C CA . ILE A 1 79 ? -20.625 -7.48 -10.758 1 71.12 79 ILE A CA 1
ATOM 625 C C . ILE A 1 79 ? -19.625 -7.527 -9.602 1 71.12 79 ILE A C 1
ATOM 627 O O . ILE A 1 79 ? -18.719 -6.684 -9.508 1 71.12 79 ILE A O 1
ATOM 631 N N . PHE A 1 80 ? -19.922 -8.469 -8.805 1 68.56 80 PHE A N 1
ATOM 632 C CA . PHE A 1 80 ? -19.156 -8.594 -7.57 1 68.56 80 PHE A CA 1
ATOM 633 C C . PHE A 1 80 ? -17.812 -9.266 -7.836 1 68.56 80 PHE A C 1
ATOM 635 O O . PHE A 1 80 ? -17.5 -9.617 -8.977 1 68.56 80 PHE A O 1
ATOM 642 N N . ARG A 1 81 ? -17.031 -9.328 -6.891 1 64.75 81 ARG A N 1
ATOM 643 C CA . ARG A 1 81 ? -15.664 -9.805 -6.98 1 64.75 81 ARG A CA 1
ATOM 644 C C . ARG A 1 81 ? -15.617 -11.234 -7.5 1 64.75 81 ARG A C 1
ATOM 646 O O . ARG A 1 81 ? -14.57 -11.703 -7.961 1 64.75 81 ARG A O 1
ATOM 653 N N . GLY A 1 82 ? -16.734 -11.953 -7.305 1 60.78 82 GLY A N 1
ATOM 654 C CA . GLY A 1 82 ? -16.797 -13.328 -7.77 1 60.78 82 GLY A CA 1
ATOM 655 C C . GLY A 1 82 ? -18.125 -14 -7.496 1 60.78 82 GLY A C 1
ATOM 656 O O . GLY A 1 82 ? -18.984 -13.438 -6.809 1 60.78 82 GLY A O 1
ATOM 657 N N . SER A 1 83 ? -18.359 -14.992 -8.281 1 60.06 83 SER A N 1
ATOM 658 C CA . SER A 1 83 ? -19.516 -15.836 -8.031 1 60.06 83 SER A CA 1
ATOM 659 C C . SER A 1 83 ? -19.156 -17.031 -7.156 1 60.06 83 SER A C 1
ATOM 661 O O . SER A 1 83 ? -18.016 -17.516 -7.203 1 60.06 83 SER A O 1
ATOM 663 N N . TYR A 1 84 ? -20.047 -17.266 -6.242 1 56.78 84 TYR A N 1
ATOM 664 C CA . TYR A 1 84 ? -19.844 -18.5 -5.5 1 56.78 84 TYR A CA 1
ATOM 665 C C . TYR A 1 84 ? -19.938 -19.703 -6.426 1 56.78 84 TYR A C 1
ATOM 667 O O . TYR A 1 84 ? -20.719 -19.719 -7.371 1 56.78 84 TYR A O 1
ATOM 675 N N . GLU A 1 85 ? -18.938 -20.594 -6.27 1 51.56 85 GLU A N 1
ATOM 676 C CA . GLU A 1 85 ? -19.016 -21.828 -7.055 1 51.56 85 GLU A CA 1
ATOM 677 C C . GLU A 1 85 ? -20.359 -22.531 -6.844 1 51.56 85 GLU A C 1
ATOM 679 O O . GLU A 1 85 ? -20.938 -23.047 -7.789 1 51.56 85 GLU A O 1
ATOM 684 N N . ASN A 1 86 ? -20.797 -22.516 -5.527 1 47.75 86 ASN A N 1
ATOM 685 C CA . ASN A 1 86 ? -22.125 -23.016 -5.172 1 47.75 86 ASN A CA 1
ATOM 686 C C . ASN A 1 86 ? -23.016 -21.891 -4.641 1 47.75 86 ASN A C 1
ATOM 688 O O . ASN A 1 86 ? -22.969 -21.578 -3.451 1 47.75 86 ASN A O 1
ATOM 692 N N . PRO A 1 87 ? -23.703 -21.297 -5.629 1 52.34 87 PRO A N 1
ATOM 693 C CA . PRO A 1 87 ? -24.484 -20.125 -5.215 1 52.34 87 PRO A CA 1
ATOM 694 C C . PRO A 1 87 ? -25.609 -20.469 -4.246 1 52.34 87 PRO A C 1
ATOM 696 O O . PRO A 1 87 ? -26.344 -21.438 -4.469 1 52.34 87 PRO A O 1
ATOM 699 N N . GLY A 1 88 ? -25.453 -20.281 -3.029 1 49.38 88 GLY A N 1
ATOM 700 C CA . GLY A 1 88 ? -26.609 -20.312 -2.146 1 49.38 88 GLY A CA 1
ATOM 701 C C . GLY A 1 88 ? -27.562 -19.156 -2.355 1 49.38 88 GLY A C 1
ATOM 702 O O . GLY A 1 88 ? -27.891 -18.812 -3.494 1 49.38 88 GLY A O 1
ATOM 703 N N . ALA A 1 89 ? -28.062 -18.625 -1.336 1 52.31 89 ALA A N 1
ATOM 704 C CA . ALA A 1 89 ? -29.031 -17.531 -1.359 1 52.31 89 ALA A CA 1
ATOM 705 C C . ALA A 1 89 ? -28.422 -16.297 -2.016 1 52.31 89 ALA A C 1
ATOM 707 O O . ALA A 1 89 ? -29.141 -15.508 -2.639 1 52.31 89 ALA A O 1
ATOM 708 N N . THR A 1 90 ? -27.047 -16.234 -1.863 1 56.59 90 THR A N 1
ATOM 709 C CA . THR A 1 90 ? -26.375 -15.102 -2.492 1 56.59 90 THR A CA 1
ATOM 710 C C . THR A 1 90 ? -25.391 -15.578 -3.555 1 56.59 90 THR A C 1
ATOM 712 O O . THR A 1 90 ? -24.438 -16.297 -3.246 1 56.59 90 THR A O 1
ATOM 715 N N . PRO A 1 91 ? -25.734 -15.273 -4.727 1 60.34 91 PRO A N 1
ATOM 716 C CA . PRO A 1 91 ? -24.922 -15.82 -5.812 1 60.34 91 PRO A CA 1
ATOM 717 C C . PRO A 1 91 ? -23.594 -15.094 -5.977 1 60.34 91 PRO A C 1
ATOM 719 O O . PRO A 1 91 ? -22.734 -15.547 -6.73 1 60.34 91 PRO A O 1
ATOM 722 N N . TYR A 1 92 ? -23.516 -13.953 -5.141 1 63.25 92 TYR A N 1
ATOM 723 C CA . TYR A 1 92 ? -22.297 -13.188 -5.375 1 63.25 92 TYR A CA 1
ATOM 724 C C . TYR A 1 92 ? -21.484 -13.039 -4.094 1 63.25 92 TYR A C 1
ATOM 726 O O . TYR A 1 92 ? -22.047 -13.047 -2.994 1 63.25 92 TYR A O 1
ATOM 734 N N . LYS A 1 93 ? -20.172 -13.062 -4.301 1 65.94 93 LYS A N 1
ATOM 735 C CA . LYS A 1 93 ? -19.25 -12.938 -3.172 1 65.94 93 LYS A CA 1
ATOM 736 C C . LYS A 1 93 ? -19.141 -11.484 -2.723 1 65.94 93 LYS A C 1
ATOM 738 O O . LYS A 1 93 ? -18.891 -10.594 -3.539 1 65.94 93 LYS A O 1
ATOM 743 N N . HIS A 1 94 ? -19.484 -11.273 -1.409 1 70.19 94 HIS A N 1
ATOM 744 C CA . HIS A 1 94 ? -19.344 -9.953 -0.801 1 70.19 94 HIS A CA 1
ATOM 745 C C . HIS A 1 94 ? -18 -9.82 -0.075 1 70.19 94 HIS A C 1
ATOM 747 O O . HIS A 1 94 ? -17.391 -10.828 0.294 1 70.19 94 HIS A O 1
ATOM 753 N N . VAL A 1 95 ? -17.5 -8.617 -0.07 1 77.44 95 VAL A N 1
ATOM 754 C CA . VAL A 1 95 ? -16.375 -8.344 0.816 1 77.44 95 VAL A CA 1
ATOM 755 C C . VAL A 1 95 ? -16.891 -7.898 2.184 1 77.44 95 VAL A C 1
ATOM 757 O O . VAL A 1 95 ? -17.625 -6.914 2.287 1 77.44 95 VAL A O 1
ATOM 760 N N . TYR A 1 96 ? -16.422 -8.797 3.09 1 73.25 96 TYR A N 1
ATOM 761 C CA . TYR A 1 96 ? -16.797 -8.484 4.461 1 73.25 96 TYR A CA 1
ATOM 762 C C . TYR A 1 96 ? -15.773 -7.566 5.117 1 73.25 96 TYR A C 1
ATOM 764 O O . TYR A 1 96 ? -14.57 -7.828 5.055 1 73.25 96 TYR A O 1
ATOM 772 N N . PHE A 1 97 ? -16.031 -6.305 5.223 1 75.81 97 PHE A N 1
ATOM 773 C CA . PHE A 1 97 ? -15.172 -5.344 5.91 1 75.81 97 PHE A CA 1
ATOM 774 C C . PHE A 1 97 ? -15.672 -5.09 7.328 1 75.81 97 PHE A C 1
ATOM 776 O O . PHE A 1 97 ? -16.219 -4.023 7.617 1 75.81 97 PHE A O 1
ATOM 783 N N . ASN A 1 98 ? -15.312 -6.215 8.141 1 77.81 98 ASN A N 1
ATOM 784 C CA . ASN A 1 98 ? -15.812 -6.219 9.516 1 77.81 98 ASN A CA 1
ATOM 785 C C . ASN A 1 98 ? -14.672 -6.156 10.523 1 77.81 98 ASN A C 1
ATOM 787 O O . ASN A 1 98 ? -13.5 -6.199 10.148 1 77.81 98 ASN A O 1
ATOM 791 N N . ALA A 1 99 ? -15.133 -5.949 11.75 1 81.44 99 ALA A N 1
ATOM 792 C CA . ALA A 1 99 ? -14.156 -5.883 12.844 1 81.44 99 ALA A CA 1
ATOM 793 C C . ALA A 1 99 ? -13.727 -7.281 13.273 1 81.44 99 ALA A C 1
ATOM 795 O O . ALA A 1 99 ? -13.953 -7.684 14.422 1 81.44 99 ALA A O 1
ATOM 796 N N . THR A 1 100 ? -13.117 -8.039 12.391 1 83.19 100 THR A N 1
ATOM 797 C CA . THR A 1 100 ? -12.68 -9.406 12.656 1 83.19 100 THR A CA 1
ATOM 798 C C . THR A 1 100 ? -11.195 -9.562 12.352 1 83.19 100 THR A C 1
ATOM 800 O O . THR A 1 100 ? -10.594 -8.711 11.703 1 83.19 100 THR A O 1
ATOM 803 N N . TRP A 1 101 ? -10.711 -10.648 12.859 1 86.62 101 TRP A N 1
ATOM 804 C CA . TRP A 1 101 ? -9.312 -10.977 12.602 1 86.62 101 TRP A CA 1
ATOM 805 C C . TRP A 1 101 ? -9.094 -11.289 11.125 1 86.62 101 TRP A C 1
ATOM 807 O O . TRP A 1 101 ? -8.016 -11.031 10.586 1 86.62 101 TRP A O 1
ATOM 817 N N . GLN A 1 102 ? -10.094 -11.758 10.453 1 87.88 102 GLN A N 1
ATOM 818 C CA . GLN A 1 102 ? -10.008 -12.039 9.023 1 87.88 102 GLN A CA 1
ATOM 819 C C . GLN A 1 102 ? -9.742 -10.766 8.227 1 87.88 102 GLN A C 1
ATOM 821 O O . GLN A 1 102 ? -8.883 -10.75 7.348 1 87.88 102 GLN A O 1
ATOM 826 N N . THR A 1 103 ? -10.469 -9.742 8.633 1 88.31 103 THR A N 1
ATOM 827 C CA . THR A 1 103 ? -10.289 -8.469 7.949 1 88.31 103 THR A CA 1
ATOM 828 C C . THR A 1 103 ? -8.898 -7.906 8.211 1 88.31 103 THR A C 1
ATOM 830 O O . THR A 1 103 ? -8.273 -7.34 7.309 1 88.31 103 THR A O 1
ATOM 833 N N . SER A 1 104 ? -8.445 -8.094 9.445 1 92 104 SER A N 1
ATOM 834 C CA . SER A 1 104 ? -7.098 -7.641 9.773 1 92 104 SER A CA 1
ATOM 835 C C . SER A 1 104 ? -6.051 -8.367 8.93 1 92 104 SER A C 1
ATOM 837 O O . SER A 1 104 ? -5.105 -7.75 8.438 1 92 104 SER A O 1
ATOM 839 N N . ARG A 1 105 ? -6.246 -9.609 8.727 1 93.94 105 ARG A N 1
ATOM 840 C CA . ARG A 1 105 ? -5.312 -10.398 7.926 1 93.94 105 ARG A CA 1
ATOM 841 C C . ARG A 1 105 ? -5.344 -9.961 6.465 1 93.94 105 ARG A C 1
ATOM 843 O O . ARG A 1 105 ? -4.301 -9.883 5.809 1 93.94 105 ARG A O 1
ATOM 850 N N . ILE A 1 106 ? -6.516 -9.703 5.957 1 93.62 106 ILE A N 1
ATOM 851 C CA . ILE A 1 106 ? -6.648 -9.203 4.594 1 93.62 106 ILE A CA 1
ATOM 852 C C . ILE A 1 106 ? -5.848 -7.914 4.438 1 93.62 106 ILE A C 1
ATOM 854 O O . ILE A 1 106 ? -5.102 -7.75 3.469 1 93.62 106 ILE A O 1
ATOM 858 N N . TRP A 1 107 ? -5.93 -7.09 5.41 1 94.19 107 TRP A N 1
ATOM 859 C CA . TRP A 1 107 ? -5.242 -5.805 5.352 1 94.19 107 TRP A CA 1
ATOM 860 C C . TRP A 1 107 ? -3.73 -5.996 5.422 1 94.19 107 TRP A C 1
ATOM 862 O O . TRP A 1 107 ? -2.988 -5.395 4.637 1 94.19 107 TRP A O 1
ATOM 872 N N . ILE A 1 108 ? -3.311 -6.801 6.277 1 96.56 108 ILE A N 1
ATOM 873 C CA . ILE A 1 108 ? -1.88 -7.043 6.438 1 96.56 108 ILE A CA 1
ATOM 874 C C . ILE A 1 108 ? -1.303 -7.59 5.133 1 96.56 108 ILE A C 1
ATOM 876 O O . ILE A 1 108 ? -0.295 -7.082 4.633 1 96.56 108 ILE A O 1
ATOM 880 N N . PHE A 1 109 ? -1.911 -8.57 4.535 1 96.44 109 PHE A N 1
ATOM 881 C CA . PHE A 1 109 ? -1.416 -9.18 3.305 1 96.44 109 PHE A CA 1
ATOM 882 C C . PHE A 1 109 ? -1.465 -8.18 2.15 1 96.44 109 PHE A C 1
ATOM 884 O O . PHE A 1 109 ? -0.607 -8.211 1.266 1 96.44 109 PHE A O 1
ATOM 891 N N . THR A 1 110 ? -2.451 -7.328 2.176 1 97 110 THR A N 1
ATOM 892 C CA . THR A 1 110 ? -2.561 -6.312 1.135 1 97 110 THR A CA 1
ATOM 893 C C . THR A 1 110 ? -1.42 -5.305 1.241 1 97 110 THR A C 1
ATOM 895 O O . THR A 1 110 ? -0.798 -4.953 0.236 1 97 110 THR A O 1
ATOM 898 N N . VAL A 1 111 ? -1.134 -4.895 2.418 1 98.12 111 VAL A N 1
ATOM 899 C CA . VAL A 1 111 ? -0.052 -3.938 2.637 1 98.12 111 VAL A CA 1
ATOM 900 C C . VAL A 1 111 ? 1.279 -4.566 2.23 1 98.12 111 VAL A C 1
ATOM 902 O O . VAL A 1 111 ? 2.08 -3.938 1.533 1 98.12 111 VAL A O 1
ATOM 905 N N . VAL A 1 112 ? 1.502 -5.789 2.602 1 97.19 112 VAL A N 1
ATOM 906 C CA . VAL A 1 112 ? 2.734 -6.488 2.256 1 97.19 112 VAL A CA 1
ATOM 907 C C . VAL A 1 112 ? 2.857 -6.605 0.739 1 97.19 112 VAL A C 1
ATOM 909 O O . VAL A 1 112 ? 3.922 -6.348 0.173 1 97.19 112 VAL A O 1
ATOM 912 N N . PHE A 1 113 ? 1.782 -6.98 0.116 1 97.69 113 PHE A N 1
ATOM 913 C CA . PHE A 1 113 ? 1.773 -7.129 -1.335 1 97.69 113 PHE A CA 1
ATOM 914 C C . PHE A 1 113 ? 2.131 -5.816 -2.018 1 97.69 113 PHE A C 1
ATOM 916 O O . PHE A 1 113 ? 2.986 -5.781 -2.904 1 97.69 113 PHE A O 1
ATOM 923 N N . ILE A 1 114 ? 1.508 -4.719 -1.59 1 98.25 114 ILE A N 1
ATOM 924 C CA . ILE A 1 114 ? 1.716 -3.408 -2.195 1 98.25 114 ILE A CA 1
ATOM 925 C C . ILE A 1 114 ? 3.154 -2.955 -1.964 1 98.25 114 ILE A C 1
ATOM 927 O O . ILE A 1 114 ? 3.812 -2.463 -2.883 1 98.25 114 ILE A O 1
ATOM 931 N N . LEU A 1 115 ? 3.648 -3.174 -0.802 1 97.88 115 LEU A N 1
ATOM 932 C CA . LEU A 1 115 ? 4.988 -2.693 -0.475 1 97.88 115 LEU A CA 1
ATOM 933 C C . LEU A 1 115 ? 6.051 -3.521 -1.188 1 97.88 115 LEU A C 1
ATOM 935 O O . LEU A 1 115 ? 7.062 -2.982 -1.642 1 97.88 115 LEU A O 1
ATOM 939 N N . LEU A 1 116 ? 5.848 -4.816 -1.319 1 97.06 116 LEU A N 1
ATOM 940 C CA . LEU A 1 116 ? 6.793 -5.645 -2.055 1 97.06 116 LEU A CA 1
ATOM 941 C C . LEU A 1 116 ? 6.812 -5.27 -3.531 1 97.06 116 LEU A C 1
ATOM 943 O O . LEU A 1 116 ? 7.883 -5.195 -4.145 1 97.06 116 LEU A O 1
ATOM 947 N N . ALA A 1 117 ? 5.648 -5.047 -4.082 1 97.56 117 ALA A N 1
ATOM 948 C CA . ALA A 1 117 ? 5.578 -4.602 -5.473 1 97.56 117 ALA A CA 1
ATOM 949 C C . ALA A 1 117 ? 6.273 -3.258 -5.656 1 97.56 117 ALA A C 1
ATOM 951 O O . ALA A 1 117 ? 7.008 -3.059 -6.629 1 97.56 117 ALA A O 1
ATOM 952 N N . TYR A 1 118 ? 6.082 -2.416 -4.684 1 97.44 118 TYR A N 1
ATOM 953 C CA . TYR A 1 118 ? 6.68 -1.088 -4.75 1 97.44 118 TYR A CA 1
ATOM 954 C C . TYR A 1 118 ? 8.203 -1.173 -4.707 1 97.44 118 TYR A C 1
ATOM 956 O O . TYR A 1 118 ? 8.891 -0.516 -5.492 1 97.44 118 TYR A O 1
ATOM 964 N N . GLU A 1 119 ? 8.711 -1.957 -3.848 1 96.19 119 GLU A N 1
ATOM 965 C CA . GLU A 1 119 ? 10.164 -2.104 -3.723 1 96.19 119 GLU A CA 1
ATOM 966 C C . GLU A 1 119 ? 10.766 -2.699 -4.992 1 96.19 119 GLU A C 1
ATOM 968 O O . GLU A 1 119 ? 11.883 -2.346 -5.375 1 96.19 119 GLU A O 1
ATOM 973 N N . SER A 1 120 ? 10.016 -3.574 -5.598 1 96.69 120 SER A N 1
ATOM 974 C CA . SER A 1 120 ? 10.5 -4.152 -6.848 1 96.69 120 SER A CA 1
ATOM 975 C C . SER A 1 120 ? 10.578 -3.1 -7.945 1 96.69 120 SER A C 1
ATOM 977 O O . SER A 1 120 ? 11.57 -3.029 -8.68 1 96.69 120 SER A O 1
ATOM 979 N N . ILE A 1 121 ? 9.609 -2.273 -7.996 1 96.62 121 ILE A N 1
ATOM 980 C CA . ILE A 1 121 ? 9.555 -1.242 -9.031 1 96.62 121 ILE A CA 1
ATOM 981 C C . ILE A 1 121 ? 10.633 -0.197 -8.773 1 96.62 121 ILE A C 1
ATOM 983 O O . ILE A 1 121 ? 11.32 0.241 -9.703 1 96.62 121 ILE A O 1
ATOM 987 N N . LYS A 1 122 ? 10.805 0.147 -7.562 1 94 122 LYS A N 1
ATOM 988 C CA . LYS A 1 122 ? 11.844 1.105 -7.195 1 94 122 LYS A CA 1
ATOM 989 C C . LYS A 1 122 ? 13.234 0.583 -7.559 1 94 122 LYS A C 1
ATOM 991 O O . LYS A 1 122 ? 14.125 1.361 -7.898 1 94 122 LYS A O 1
ATOM 996 N N . TYR A 1 123 ? 13.375 -0.681 -7.516 1 94.44 123 TYR A N 1
ATOM 997 C CA . TYR A 1 123 ? 14.641 -1.311 -7.855 1 94.44 123 TYR A CA 1
ATOM 998 C C . TYR A 1 123 ? 14.844 -1.349 -9.367 1 94.44 123 TYR A C 1
ATOM 1000 O O . TYR A 1 123 ? 15.945 -1.093 -9.859 1 94.44 123 TYR A O 1
ATOM 1008 N N . LEU A 1 124 ? 13.805 -1.526 -10.117 1 96.69 124 LEU A N 1
ATOM 1009 C CA . LEU A 1 124 ? 13.891 -1.799 -11.547 1 96.69 124 LEU A CA 1
ATOM 1010 C C . LEU A 1 124 ? 13.984 -0.501 -12.336 1 96.69 124 LEU A C 1
ATOM 1012 O O . LEU A 1 124 ? 14.641 -0.452 -13.383 1 96.69 124 LEU A O 1
ATOM 1016 N N . ILE A 1 125 ? 13.391 0.559 -11.828 1 94.62 125 ILE A N 1
ATOM 1017 C CA . ILE A 1 125 ? 13.289 1.794 -12.602 1 94.62 125 ILE A CA 1
ATOM 1018 C C . ILE A 1 125 ? 14.688 2.375 -12.828 1 94.62 125 ILE A C 1
ATOM 1020 O O . ILE A 1 125 ? 15.062 2.686 -13.961 1 94.62 125 ILE A O 1
ATOM 1024 N N . PRO A 1 126 ? 15.492 2.479 -11.789 1 92.56 126 PRO A N 1
ATOM 1025 C CA . PRO A 1 126 ? 16.844 2.986 -12.039 1 92.56 126 PRO A CA 1
ATOM 1026 C C . PRO A 1 126 ? 17.656 2.08 -12.961 1 92.56 126 PRO A C 1
ATOM 1028 O O . PRO A 1 126 ? 18.453 2.566 -13.758 1 92.56 126 PRO A O 1
ATOM 1031 N N . LEU A 1 127 ? 17.469 0.795 -12.883 1 94.69 127 LEU A N 1
ATOM 1032 C CA . LEU A 1 127 ? 18.172 -0.137 -13.758 1 94.69 127 LEU A CA 1
ATOM 1033 C C . LEU A 1 127 ? 17.781 0.095 -15.219 1 94.69 127 LEU A C 1
ATOM 1035 O O . LEU A 1 127 ? 18.625 0.072 -16.109 1 94.69 127 LEU A O 1
ATOM 1039 N N . MET A 1 128 ? 16.531 0.335 -15.406 1 95 128 MET A N 1
ATOM 1040 C CA . MET A 1 128 ? 16.031 0.581 -16.75 1 95 128 MET A CA 1
ATOM 1041 C C . MET A 1 128 ? 16.547 1.905 -17.297 1 95 128 MET A C 1
ATOM 1043 O O . MET A 1 128 ? 16.984 1.98 -18.453 1 95 128 MET A O 1
ATOM 1047 N N . ARG A 1 129 ? 16.609 2.887 -16.484 1 92.94 129 ARG A N 1
ATOM 1048 C CA . ARG A 1 129 ? 17.031 4.223 -16.906 1 92.94 129 ARG A CA 1
ATOM 1049 C C . ARG A 1 129 ? 18.531 4.246 -17.234 1 92.94 129 ARG A C 1
ATOM 1051 O O . ARG A 1 129 ? 18.953 4.965 -18.141 1 92.94 129 ARG A O 1
ATOM 1058 N N . ARG A 1 130 ? 19.281 3.451 -16.516 1 93.94 130 ARG A N 1
ATOM 1059 C CA . ARG A 1 130 ? 20.719 3.414 -16.719 1 93.94 130 ARG A CA 1
ATOM 1060 C C . ARG A 1 130 ? 21.109 2.361 -17.75 1 93.94 130 ARG A C 1
ATOM 1062 O O . ARG A 1 130 ? 22.297 2.084 -17.938 1 93.94 130 ARG A O 1
ATOM 1069 N N . ARG A 1 131 ? 20.109 1.633 -18.297 1 95.81 131 ARG A N 1
ATOM 1070 C CA . ARG A 1 131 ? 20.328 0.618 -19.328 1 95.81 131 ARG A CA 1
ATOM 1071 C C . ARG A 1 131 ? 21.203 -0.518 -18.797 1 95.81 131 ARG A C 1
ATOM 1073 O O . ARG A 1 131 ? 22.109 -0.982 -19.484 1 95.81 131 ARG A O 1
ATOM 1080 N N . LYS A 1 132 ? 20.969 -0.841 -17.625 1 97.19 132 LYS A N 1
ATOM 1081 C CA . LYS A 1 132 ? 21.703 -1.929 -16.984 1 97.19 132 LYS A CA 1
ATOM 1082 C C . LYS A 1 132 ? 20.781 -3.113 -16.688 1 97.19 132 LYS A C 1
ATOM 1084 O O . LYS A 1 132 ? 21.109 -3.984 -15.891 1 97.19 132 LYS A O 1
ATOM 1089 N N . LEU A 1 133 ? 19.719 -3.119 -17.344 1 97.5 133 LEU A N 1
ATOM 1090 C CA . LEU A 1 133 ? 18.703 -4.141 -17.109 1 97.5 133 LEU A CA 1
ATOM 1091 C C . LEU A 1 133 ? 18.938 -5.355 -18 1 97.5 133 LEU A C 1
ATOM 1093 O O . LEU A 1 133 ? 19.125 -5.215 -19.219 1 97.5 133 LEU A O 1
ATOM 1097 N N . ARG A 1 134 ? 18.984 -6.457 -17.406 1 97.31 134 ARG A N 1
ATOM 1098 C CA . ARG A 1 134 ? 19 -7.707 -18.156 1 97.31 134 ARG A CA 1
ATOM 1099 C C . ARG A 1 134 ? 17.594 -8.078 -18.609 1 97.31 134 ARG A C 1
ATOM 1101 O O . ARG A 1 134 ? 16.75 -8.469 -17.812 1 97.31 134 ARG A O 1
ATOM 1108 N N . THR A 1 135 ? 17.359 -8.094 -19.859 1 96.88 135 THR A N 1
ATOM 1109 C CA . THR A 1 135 ? 16.016 -8.172 -20.453 1 96.88 135 THR A CA 1
ATOM 1110 C C . THR A 1 135 ? 15.398 -9.539 -20.188 1 96.88 135 THR A C 1
ATOM 1112 O O . THR A 1 135 ? 14.203 -9.641 -19.906 1 96.88 135 THR A O 1
ATOM 1115 N N . SER A 1 136 ? 16.156 -10.562 -20.281 1 97.06 136 SER A N 1
ATOM 1116 C CA . SER A 1 136 ? 15.617 -11.906 -20.094 1 97.06 136 SER A CA 1
ATOM 1117 C C . SER A 1 136 ? 15.078 -12.094 -18.688 1 97.06 136 SER A C 1
ATOM 1119 O O . SER A 1 136 ? 13.969 -12.594 -18.5 1 97.06 136 SER A O 1
ATOM 1121 N N . MET A 1 137 ? 15.867 -11.57 -17.734 1 97.88 137 MET A N 1
ATOM 1122 C CA . MET A 1 137 ? 15.445 -11.711 -16.344 1 97.88 137 MET A CA 1
ATOM 1123 C C . MET A 1 137 ? 14.289 -10.773 -16.031 1 97.88 137 MET A C 1
ATOM 1125 O O . MET A 1 137 ? 13.414 -11.102 -15.219 1 97.88 137 MET A O 1
ATOM 1129 N N . PHE A 1 138 ? 14.297 -9.664 -16.688 1 98.25 138 PHE A N 1
ATOM 1130 C CA . PHE A 1 138 ? 13.195 -8.734 -16.516 1 98.25 138 PHE A CA 1
ATOM 1131 C C . PHE A 1 138 ? 11.898 -9.328 -17.047 1 98.25 138 PHE A C 1
ATOM 1133 O O . PHE A 1 138 ? 10.836 -9.172 -16.438 1 98.25 138 PHE A O 1
ATOM 1140 N N . CYS A 1 139 ? 11.992 -10.008 -18.141 1 97.56 139 CYS A N 1
ATOM 1141 C CA . CYS A 1 139 ? 10.82 -10.68 -18.703 1 97.56 139 CYS A CA 1
ATOM 1142 C C . CYS A 1 139 ? 10.297 -11.742 -17.734 1 97.56 139 CYS A C 1
ATOM 1144 O O . CYS A 1 139 ? 9.086 -11.898 -17.578 1 97.56 139 CYS A O 1
ATOM 1146 N N . LEU A 1 140 ? 11.195 -12.406 -17.094 1 98.06 140 LEU A N 1
ATOM 1147 C CA . LEU A 1 140 ? 10.797 -13.398 -16.094 1 98.06 140 LEU A CA 1
ATOM 1148 C C . LEU A 1 140 ? 10.062 -12.734 -14.93 1 98.06 140 LEU A C 1
ATOM 1150 O O . LEU A 1 140 ? 9.07 -13.273 -14.438 1 98.06 140 LEU A O 1
ATOM 1154 N N . TYR A 1 141 ? 10.586 -11.625 -14.547 1 98.06 141 TYR A N 1
ATOM 1155 C CA . TYR A 1 141 ? 9.93 -10.875 -13.484 1 98.06 141 TYR A CA 1
ATOM 1156 C C . TYR A 1 141 ? 8.516 -10.477 -13.883 1 98.06 141 TYR A C 1
ATOM 1158 O O . TYR A 1 141 ? 7.582 -10.609 -13.094 1 98.06 141 TYR A O 1
ATOM 1166 N N . LEU A 1 142 ? 8.359 -10.078 -15.117 1 97.56 142 LEU A N 1
ATOM 1167 C CA . LEU A 1 142 ? 7.062 -9.602 -15.602 1 97.56 142 LEU A CA 1
ATOM 1168 C C . LEU A 1 142 ? 6.047 -10.742 -15.641 1 97.56 142 LEU A C 1
ATOM 1170 O O . LEU A 1 142 ? 4.902 -10.57 -15.227 1 97.56 142 LEU A O 1
ATOM 1174 N N . VAL A 1 143 ? 6.449 -11.844 -16.078 1 97.38 143 VAL A N 1
ATOM 1175 C CA . VAL A 1 143 ? 5.512 -12.953 -16.188 1 97.38 143 VAL A CA 1
ATOM 1176 C C . VAL A 1 143 ? 5.121 -13.461 -14.805 1 97.38 143 VAL A C 1
ATOM 1178 O O . VAL A 1 143 ? 4.043 -14.031 -14.625 1 97.38 143 VAL A O 1
ATOM 1181 N N . ASN A 1 144 ? 5.988 -13.219 -13.859 1 97.62 144 ASN A N 1
ATOM 1182 C CA . ASN A 1 144 ? 5.75 -13.703 -12.5 1 97.62 144 ASN A CA 1
ATOM 1183 C C . ASN A 1 144 ? 4.836 -12.758 -11.727 1 97.62 144 ASN A C 1
ATOM 1185 O O . ASN A 1 144 ? 4.477 -13.039 -10.578 1 97.62 144 ASN A O 1
ATOM 1189 N N . LEU A 1 145 ? 4.348 -11.68 -12.32 1 96.81 145 LEU A N 1
ATOM 1190 C CA . LEU A 1 145 ? 3.4 -10.766 -11.68 1 96.81 145 LEU A CA 1
ATOM 1191 C C . LEU A 1 145 ? 2.064 -11.461 -11.438 1 96.81 145 LEU A C 1
ATOM 1193 O O . LEU A 1 145 ? 1.429 -11.242 -10.398 1 96.81 145 LEU A O 1
ATOM 1197 N N . TYR A 1 146 ? 1.72 -12.328 -12.336 1 96.56 146 TYR A N 1
ATOM 1198 C CA . TYR A 1 146 ? 0.426 -12.992 -12.211 1 96.56 146 TYR A CA 1
ATOM 1199 C C . TYR A 1 146 ? 0.405 -13.922 -11.008 1 96.56 146 TYR A C 1
ATOM 1201 O O . TYR A 1 146 ? -0.492 -13.844 -10.172 1 96.56 146 TYR A O 1
ATOM 1209 N N . PRO A 1 147 ? 1.386 -14.789 -10.844 1 97.31 147 PRO A N 1
ATOM 1210 C CA . PRO A 1 147 ? 1.386 -15.656 -9.656 1 97.31 147 PRO A CA 1
ATOM 1211 C C . PRO A 1 147 ? 1.362 -14.867 -8.352 1 97.31 147 PRO A C 1
ATOM 1213 O O . PRO A 1 147 ? 0.684 -15.266 -7.398 1 97.31 147 PRO A O 1
ATOM 1216 N N . HIS A 1 148 ? 2.082 -13.812 -8.273 1 97.69 148 HIS A N 1
ATOM 1217 C CA . HIS A 1 148 ? 2.096 -13 -7.059 1 97.69 148 HIS A CA 1
ATOM 1218 C C . HIS A 1 148 ? 0.734 -12.359 -6.812 1 97.69 148 HIS A C 1
ATOM 1220 O O . HIS A 1 148 ? 0.239 -12.359 -5.684 1 97.69 148 HIS A O 1
ATOM 1226 N N . TYR A 1 149 ? 0.158 -11.812 -7.832 1 97.38 149 TYR A N 1
ATOM 1227 C CA . TYR A 1 149 ? -1.164 -11.211 -7.707 1 97.38 149 TYR A CA 1
ATOM 1228 C C . TYR A 1 149 ? -2.209 -12.258 -7.34 1 97.38 149 TYR A C 1
ATOM 1230 O O . TYR A 1 149 ? -3.059 -12.016 -6.477 1 97.38 149 TYR A O 1
ATOM 1238 N N . TYR A 1 150 ? -2.135 -13.352 -8.047 1 95.81 150 TYR A N 1
ATOM 1239 C CA . TYR A 1 150 ? -3.059 -14.445 -7.773 1 95.81 150 TYR A CA 1
ATOM 1240 C C . TYR A 1 150 ? -2.969 -14.883 -6.316 1 95.81 150 TYR A C 1
ATOM 1242 O O . TYR A 1 150 ? -3.99 -15.156 -5.68 1 95.81 150 TYR A O 1
ATOM 1250 N N . SER A 1 151 ? -1.771 -14.969 -5.828 1 96.5 151 SER A N 1
ATOM 1251 C CA . SER A 1 151 ? -1.59 -15.359 -4.434 1 96.5 151 SER A CA 1
ATOM 1252 C C . SER A 1 151 ? -2.242 -14.359 -3.49 1 96.5 151 SER A C 1
ATOM 1254 O O . SER A 1 151 ? -2.957 -14.742 -2.562 1 96.5 151 SER A O 1
ATOM 1256 N N . TRP A 1 152 ? -2 -13.086 -3.709 1 96.62 152 TRP A N 1
ATOM 1257 C CA . TRP A 1 152 ? -2.629 -12.07 -2.873 1 96.62 152 TRP A CA 1
ATOM 1258 C C . TRP A 1 152 ? -4.148 -12.18 -2.932 1 96.62 152 TRP A C 1
ATOM 1260 O O . TRP A 1 152 ? -4.82 -12.156 -1.896 1 96.62 152 TRP A O 1
ATOM 1270 N N . TRP A 1 153 ? -4.66 -12.32 -4.105 1 93.94 153 TRP A N 1
ATOM 1271 C CA . TRP A 1 153 ? -6.105 -12.422 -4.293 1 93.94 153 TRP A CA 1
ATOM 1272 C C . TRP A 1 153 ? -6.656 -13.664 -3.605 1 93.94 153 TRP A C 1
ATOM 1274 O O . TRP A 1 153 ? -7.746 -13.633 -3.031 1 93.94 153 TRP A O 1
ATOM 1284 N N . SER A 1 154 ? -5.93 -14.742 -3.66 1 93.56 154 SER A N 1
ATOM 1285 C CA . SER A 1 154 ? -6.352 -15.977 -3.014 1 93.56 154 SER A CA 1
ATOM 1286 C C . SER A 1 154 ? -6.406 -15.82 -1.498 1 93.56 154 SER A C 1
ATOM 1288 O O . SER A 1 154 ? -7.363 -16.266 -0.856 1 93.56 154 SER A O 1
ATOM 1290 N N . TYR A 1 155 ? -5.434 -15.18 -0.949 1 94.81 155 TYR A N 1
ATOM 1291 C CA . TYR A 1 155 ? -5.449 -14.945 0.491 1 94.81 155 TYR A CA 1
ATOM 1292 C C . TYR A 1 155 ? -6.613 -14.039 0.884 1 94.81 155 TYR A C 1
ATOM 1294 O O . TYR A 1 155 ? -7.254 -14.258 1.917 1 94.81 155 TYR A O 1
ATOM 1302 N N . PHE A 1 156 ? -6.812 -13 0.058 1 92.38 156 PHE A N 1
ATOM 1303 C CA . PHE A 1 156 ? -7.977 -12.141 0.254 1 92.38 156 PHE A CA 1
ATOM 1304 C C . PHE A 1 156 ? -9.258 -12.969 0.323 1 92.38 156 PHE A C 1
ATOM 1306 O O . PHE A 1 156 ? -10.062 -12.797 1.237 1 92.38 156 PHE A O 1
ATOM 1313 N N . SER A 1 157 ? -9.344 -13.914 -0.542 1 88.75 157 SER A N 1
ATOM 1314 C CA . SER A 1 157 ? -10.547 -14.734 -0.623 1 88.75 157 SER A CA 1
ATOM 1315 C C . SER A 1 157 ? -10.617 -15.727 0.534 1 88.75 157 SER A C 1
ATOM 1317 O O . SER A 1 157 ? -11.688 -15.961 1.099 1 88.75 157 SER A O 1
ATOM 1319 N N . TYR A 1 158 ? -9.508 -16.375 0.878 1 91 158 TYR A N 1
ATOM 1320 C CA . TYR A 1 158 ? -9.469 -17.297 2.002 1 91 158 TYR A CA 1
ATOM 1321 C C . TYR A 1 158 ? -9.992 -16.641 3.271 1 91 158 TYR A C 1
ATOM 1323 O O . TYR A 1 158 ? -10.859 -17.203 3.951 1 91 158 TYR A O 1
ATOM 1331 N N . TYR A 1 159 ? -9.523 -15.477 3.529 1 89.38 159 TYR A N 1
ATOM 1332 C CA . TYR A 1 159 ? -9.875 -14.789 4.766 1 89.38 159 TYR A CA 1
ATOM 1333 C C . TYR A 1 159 ? -11.281 -14.203 4.688 1 89.38 159 TYR A C 1
ATOM 1335 O O . TYR A 1 159 ? -12.023 -14.211 5.672 1 89.38 159 TYR A O 1
ATOM 1343 N N . ASN A 1 160 ? -11.594 -13.719 3.537 1 85.75 160 ASN A N 1
ATOM 1344 C CA . ASN A 1 160 ? -12.914 -13.133 3.375 1 85.75 160 ASN A CA 1
ATOM 1345 C C . ASN A 1 160 ? -14.016 -14.172 3.535 1 85.75 160 ASN A C 1
ATOM 1347 O O . ASN A 1 160 ? -15.078 -13.883 4.09 1 85.75 160 ASN A O 1
ATOM 1351 N N . GLU A 1 161 ? -13.734 -15.367 3.057 1 80.25 161 GLU A N 1
ATOM 1352 C CA . GLU A 1 161 ? -14.75 -16.422 3.053 1 80.25 161 GLU A CA 1
ATOM 1353 C C . GLU A 1 161 ? -14.547 -17.375 4.219 1 80.25 161 GLU A C 1
ATOM 1355 O O . GLU A 1 161 ? -15.398 -18.234 4.48 1 80.25 161 GLU A O 1
ATOM 1360 N N . ASP A 1 162 ? -13.5 -17.234 4.887 1 81.81 162 ASP A N 1
ATOM 1361 C CA . ASP A 1 162 ? -13.141 -18.141 5.973 1 81.81 162 ASP A CA 1
ATOM 1362 C C . ASP A 1 162 ? -13.055 -19.578 5.477 1 81.81 162 ASP A C 1
ATOM 1364 O O . ASP A 1 162 ? -13.672 -20.484 6.051 1 81.81 162 ASP A O 1
ATOM 1368 N N . PHE A 1 163 ? -12.422 -19.781 4.387 1 82.94 163 PHE A N 1
ATOM 1369 C CA . PHE A 1 163 ? -12.195 -21.047 3.717 1 82.94 163 PHE A CA 1
ATOM 1370 C C . PHE A 1 163 ? -10.703 -21.281 3.494 1 82.94 163 PHE A C 1
ATOM 1372 O O . PHE A 1 163 ? -10.086 -20.625 2.658 1 82.94 163 PHE A O 1
ATOM 1379 N N . TYR A 1 164 ? -10.164 -22.406 4.16 1 88.38 164 TYR A N 1
ATOM 1380 C CA . TYR A 1 164 ? -8.711 -22.5 4.23 1 88.38 164 TYR A CA 1
ATOM 1381 C C . TYR A 1 164 ? -8.227 -23.844 3.697 1 88.38 164 TYR A C 1
ATOM 1383 O O . TYR A 1 164 ? -7.109 -24.266 3.996 1 88.38 164 TYR A O 1
ATOM 1391 N N . ASN A 1 165 ? -8.906 -24.531 2.883 1 83.38 165 ASN A N 1
ATOM 1392 C CA . ASN A 1 165 ? -8.602 -25.891 2.438 1 83.38 165 ASN A CA 1
ATOM 1393 C C . ASN A 1 165 ? -7.258 -25.953 1.719 1 83.38 165 ASN A C 1
ATOM 1395 O O . ASN A 1 165 ? -6.539 -26.953 1.834 1 83.38 165 ASN A O 1
ATOM 1399 N N . TYR A 1 166 ? -6.867 -24.953 1.008 1 86.38 166 TYR A N 1
ATOM 1400 C CA . TYR A 1 166 ? -5.633 -24.984 0.229 1 86.38 166 TYR A CA 1
ATOM 1401 C C . TYR A 1 166 ? -4.637 -23.953 0.741 1 86.38 166 TYR A C 1
ATOM 1403 O O . TYR A 1 166 ? -3.678 -23.609 0.046 1 86.38 166 TYR A O 1
ATOM 1411 N N . PHE A 1 167 ? -4.855 -23.547 1.937 1 91.44 167 PHE A N 1
ATOM 1412 C CA . PHE A 1 167 ? -4.086 -22.438 2.48 1 91.44 167 PHE A CA 1
ATOM 1413 C C . PHE A 1 167 ? -2.619 -22.828 2.645 1 91.44 167 PHE A C 1
ATOM 1415 O O . PHE A 1 167 ? -1.728 -22.078 2.223 1 91.44 167 PHE A O 1
ATOM 1422 N N . LYS A 1 168 ? -2.348 -24 3.201 1 90.56 168 LYS A N 1
ATOM 1423 C CA . LYS A 1 168 ? -0.975 -24.422 3.469 1 90.56 168 LYS A CA 1
ATOM 1424 C C . LYS A 1 168 ? -0.197 -24.609 2.17 1 90.56 168 LYS A C 1
ATOM 1426 O O . LYS A 1 168 ? 0.951 -24.172 2.059 1 90.56 168 LYS A O 1
ATOM 1431 N N . HIS A 1 169 ? -0.827 -25.234 1.265 1 89.5 169 HIS A N 1
ATOM 1432 C CA . HIS A 1 169 ? -0.233 -25.438 -0.052 1 89.5 169 HIS A CA 1
ATOM 1433 C C . HIS A 1 169 ? 0.08 -24.109 -0.729 1 89.5 169 HIS A C 1
ATOM 1435 O O . HIS A 1 169 ? 1.184 -23.906 -1.243 1 89.5 169 HIS A O 1
ATOM 1441 N N . HIS A 1 170 ? -0.806 -23.281 -0.617 1 92.94 170 HIS A N 1
ATOM 1442 C CA . HIS A 1 170 ? -0.649 -21.969 -1.241 1 92.94 170 HIS A CA 1
ATOM 1443 C C . HIS A 1 170 ? 0.437 -21.156 -0.548 1 92.94 170 HIS A C 1
ATOM 1445 O O . HIS A 1 170 ? 1.177 -20.422 -1.201 1 92.94 170 HIS A O 1
ATOM 1451 N N . PHE A 1 171 ? 0.486 -21.312 0.695 1 95.12 171 PHE A N 1
ATOM 1452 C CA . PHE A 1 171 ? 1.497 -20.594 1.461 1 95.12 171 PHE A CA 1
ATOM 1453 C C . PHE A 1 171 ? 2.898 -21.047 1.078 1 95.12 171 PHE A C 1
ATOM 1455 O O . PHE A 1 171 ? 3.809 -20.234 0.931 1 95.12 171 PHE A O 1
ATOM 1462 N N . MET A 1 172 ? 3.109 -22.297 0.88 1 94.56 172 MET A N 1
ATOM 1463 C CA . MET A 1 172 ? 4.395 -22.828 0.437 1 94.56 172 MET A CA 1
ATOM 1464 C C . MET A 1 172 ? 4.773 -22.266 -0.931 1 94.56 172 MET A C 1
ATOM 1466 O O . MET A 1 172 ? 5.902 -21.828 -1.136 1 94.56 172 MET A O 1
ATOM 1470 N N . PHE A 1 173 ? 3.854 -22.203 -1.805 1 95.75 173 PHE A N 1
ATOM 1471 C CA . PHE A 1 173 ? 4.086 -21.656 -3.137 1 95.75 173 PHE A CA 1
ATOM 1472 C C . PHE A 1 173 ? 4.438 -20.188 -3.064 1 95.75 173 PHE A C 1
ATOM 1474 O O . PHE A 1 173 ? 5.34 -19.719 -3.764 1 95.75 173 PHE A O 1
ATOM 1481 N N . THR A 1 174 ? 3.75 -19.516 -2.203 1 96.94 174 THR A N 1
ATOM 1482 C CA . THR A 1 174 ? 3.955 -18.078 -2.088 1 96.94 174 THR A CA 1
ATOM 1483 C C . THR A 1 174 ? 5.363 -17.766 -1.584 1 96.94 174 THR A C 1
ATOM 1485 O O . THR A 1 174 ? 6.074 -16.938 -2.172 1 96.94 174 THR A O 1
ATOM 1488 N N . VAL A 1 175 ? 5.77 -18.422 -0.567 1 96.38 175 VAL A N 1
ATOM 1489 C CA . VAL A 1 175 ? 7.07 -18.172 0.043 1 96.38 175 VAL A CA 1
ATOM 1490 C C . VAL A 1 175 ? 8.18 -18.531 -0.942 1 96.38 175 VAL A C 1
ATOM 1492 O O . VAL A 1 175 ? 9.117 -17.75 -1.136 1 96.38 175 VAL A O 1
ATOM 1495 N N . THR A 1 176 ? 8.102 -19.625 -1.544 1 97.19 176 THR A N 1
ATOM 1496 C CA . THR A 1 176 ? 9.133 -20.062 -2.482 1 97.19 176 THR A CA 1
ATOM 1497 C C . THR A 1 176 ? 9.148 -19.156 -3.713 1 97.19 176 THR A C 1
ATOM 1499 O O . THR A 1 176 ? 10.219 -18.859 -4.254 1 97.19 176 THR A O 1
ATOM 1502 N N . GLU A 1 177 ? 7.988 -18.734 -4.102 1 97.75 177 GLU A N 1
ATOM 1503 C CA . GLU A 1 177 ? 7.906 -17.812 -5.238 1 97.75 177 GLU A CA 1
ATOM 1504 C C . GLU A 1 177 ? 8.578 -16.484 -4.918 1 97.75 177 GLU A C 1
ATOM 1506 O O . GLU A 1 177 ? 9.234 -15.898 -5.777 1 97.75 177 GLU A O 1
ATOM 1511 N N . ILE A 1 178 ? 8.383 -16.047 -3.738 1 97.38 178 ILE A N 1
ATOM 1512 C CA . ILE A 1 178 ? 9.016 -14.805 -3.32 1 97.38 178 ILE A CA 1
ATOM 1513 C C . ILE A 1 178 ? 10.531 -14.961 -3.338 1 97.38 178 ILE A C 1
ATOM 1515 O O . ILE A 1 178 ? 11.25 -14.078 -3.811 1 97.38 178 ILE A O 1
ATOM 1519 N N . ILE A 1 179 ? 11 -16.047 -2.908 1 97.12 179 ILE A N 1
ATOM 1520 C CA . ILE A 1 179 ? 12.438 -16.312 -2.904 1 97.12 179 ILE A CA 1
ATOM 1521 C C . ILE A 1 179 ? 12.961 -16.312 -4.34 1 97.12 179 ILE A C 1
ATOM 1523 O O . ILE A 1 179 ? 13.969 -15.664 -4.641 1 97.12 179 ILE A O 1
ATOM 1527 N N . ALA A 1 180 ? 12.297 -17.031 -5.191 1 98.12 180 ALA A N 1
ATOM 1528 C CA . ALA A 1 180 ? 12.695 -17.078 -6.594 1 98.12 180 ALA A CA 1
ATOM 1529 C C . ALA A 1 180 ? 12.695 -15.672 -7.203 1 98.12 180 ALA A C 1
ATOM 1531 O O . ALA A 1 180 ? 13.617 -15.305 -7.93 1 98.12 180 ALA A O 1
ATOM 1532 N N . THR A 1 181 ? 11.703 -14.914 -6.898 1 98.19 181 THR A N 1
ATOM 1533 C CA . THR A 1 181 ? 11.57 -13.57 -7.453 1 98.19 181 THR A CA 1
ATOM 1534 C C . THR A 1 181 ? 12.688 -12.664 -6.961 1 98.19 181 THR A C 1
ATOM 1536 O O . THR A 1 181 ? 13.195 -11.836 -7.719 1 98.19 181 THR A O 1
ATOM 1539 N N . CYS A 1 182 ? 13.062 -12.828 -5.742 1 96.69 182 CYS A N 1
ATOM 1540 C CA . CYS A 1 182 ? 14.172 -12.039 -5.219 1 96.69 182 CYS A CA 1
ATOM 1541 C C . CYS A 1 182 ? 15.461 -12.328 -5.984 1 96.69 182 CYS A C 1
ATOM 1543 O O . CYS A 1 182 ? 16.219 -11.406 -6.305 1 96.69 182 CYS A O 1
ATOM 1545 N N . ILE A 1 183 ? 15.664 -13.531 -6.277 1 98 183 ILE A N 1
ATOM 1546 C CA . ILE A 1 183 ? 16.859 -13.914 -7.02 1 98 183 ILE A CA 1
ATOM 1547 C C . ILE A 1 183 ? 16.766 -13.391 -8.453 1 98 183 ILE A C 1
ATOM 1549 O O . ILE A 1 183 ? 17.734 -12.867 -8.992 1 98 183 ILE A O 1
ATOM 1553 N N . VAL A 1 184 ? 15.586 -13.484 -9.016 1 98.56 184 VAL A N 1
ATOM 1554 C CA . VAL A 1 184 ? 15.367 -12.984 -10.367 1 98.56 184 VAL A CA 1
ATOM 1555 C C . VAL A 1 184 ? 15.609 -11.477 -10.406 1 98.56 184 VAL A C 1
ATOM 1557 O O . VAL A 1 184 ? 16.266 -10.977 -11.32 1 98.56 184 VAL A O 1
ATOM 1560 N N . LEU A 1 185 ? 15.148 -10.805 -9.422 1 97.5 185 LEU A N 1
ATOM 1561 C CA . LEU A 1 185 ? 15.352 -9.367 -9.352 1 97.5 185 LEU A CA 1
ATOM 1562 C C . LEU A 1 185 ? 16.828 -9.031 -9.242 1 97.5 185 LEU A C 1
ATOM 1564 O O . LEU A 1 185 ? 17.312 -8.094 -9.891 1 97.5 185 LEU A O 1
ATOM 1568 N N . ASN A 1 186 ? 17.5 -9.797 -8.461 1 97.38 186 ASN A N 1
ATOM 1569 C CA . ASN A 1 186 ? 18.953 -9.609 -8.367 1 97.38 186 ASN A CA 1
ATOM 1570 C C . ASN A 1 186 ? 19.625 -9.773 -9.719 1 97.38 186 ASN A C 1
ATOM 1572 O O . ASN A 1 186 ? 20.5 -8.984 -10.078 1 97.38 186 ASN A O 1
ATOM 1576 N N . LEU A 1 187 ? 19.203 -10.688 -10.445 1 97.81 187 LEU A N 1
ATOM 1577 C CA . LEU A 1 187 ? 19.812 -11.016 -11.727 1 97.81 187 LEU A CA 1
ATOM 1578 C C . LEU A 1 187 ? 19.344 -10.055 -12.812 1 97.81 187 LEU A C 1
ATOM 1580 O O . LEU A 1 187 ? 19.906 -10.031 -13.914 1 97.81 187 LEU A O 1
ATOM 1584 N N . CYS A 1 188 ? 18.328 -9.281 -12.562 1 97.88 188 CYS A N 1
ATOM 1585 C CA . CYS A 1 188 ? 17.891 -8.25 -13.5 1 97.88 188 CYS A CA 1
ATOM 1586 C C . CYS A 1 188 ? 18.984 -7.207 -13.703 1 97.88 188 CYS A C 1
ATOM 1588 O O . CYS A 1 188 ? 19.016 -6.527 -14.734 1 97.88 188 CYS A O 1
ATOM 1590 N N . ASN A 1 189 ? 19.781 -7.066 -12.688 1 96.56 189 ASN A N 1
ATOM 1591 C CA . ASN A 1 189 ? 20.922 -6.168 -12.805 1 96.56 189 ASN A CA 1
ATOM 1592 C C . ASN A 1 189 ? 22.062 -6.816 -13.578 1 96.56 189 ASN A C 1
ATOM 1594 O O . ASN A 1 189 ? 22.641 -7.812 -13.133 1 96.56 189 ASN A O 1
ATOM 1598 N N . ARG A 1 190 ? 22.484 -6.273 -14.617 1 95.88 190 ARG A N 1
ATOM 1599 C CA . ARG A 1 190 ? 23.531 -6.809 -15.484 1 95.88 190 ARG A CA 1
ATOM 1600 C C . ARG A 1 190 ? 24.875 -6.883 -14.758 1 95.88 190 ARG A C 1
ATOM 1602 O O . ARG A 1 190 ? 25.734 -7.684 -15.117 1 95.88 190 ARG A O 1
ATOM 1609 N N . LYS A 1 191 ? 25.016 -6.047 -13.781 1 94.19 191 LYS A N 1
ATOM 1610 C CA . LYS A 1 191 ? 26.266 -6.023 -13.023 1 94.19 191 LYS A CA 1
ATOM 1611 C C . LYS A 1 191 ? 26.406 -7.273 -12.156 1 94.19 191 LYS A C 1
ATOM 1613 O O . LYS A 1 191 ? 27.516 -7.648 -11.773 1 94.19 191 LYS A O 1
ATOM 1618 N N . ASN A 1 192 ? 25.266 -7.891 -11.883 1 95.06 192 ASN A N 1
ATOM 1619 C CA . ASN A 1 192 ? 25.312 -9.102 -11.07 1 95.06 192 ASN A CA 1
ATOM 1620 C C . ASN A 1 192 ? 25.578 -10.336 -11.922 1 95.06 192 ASN A C 1
ATOM 1622 O O . ASN A 1 192 ? 24.906 -10.562 -12.93 1 95.06 192 ASN A O 1
ATOM 1626 N N . GLU A 1 193 ? 26.484 -11.047 -11.539 1 92.75 193 GLU A N 1
ATOM 1627 C CA . GLU A 1 193 ? 26.906 -12.219 -12.312 1 92.75 193 GLU A CA 1
ATOM 1628 C C . GLU A 1 193 ? 25.875 -13.344 -12.211 1 92.75 193 GLU A C 1
ATOM 1630 O O . GLU A 1 193 ? 25.297 -13.555 -11.148 1 92.75 193 GLU A O 1
ATOM 1635 N N . VAL A 1 194 ? 25.75 -14 -13.328 1 94.31 194 VAL A N 1
ATOM 1636 C CA . VAL A 1 194 ? 24.938 -15.211 -13.367 1 94.31 194 VAL A CA 1
ATOM 1637 C C . VAL A 1 194 ? 25.75 -16.406 -12.883 1 94.31 194 VAL A C 1
ATOM 1639 O O . VAL A 1 194 ? 26.656 -16.875 -13.578 1 94.31 194 VAL A O 1
ATOM 1642 N N . VAL A 1 195 ? 25.406 -16.812 -11.656 1 91.56 195 VAL A N 1
ATOM 1643 C CA . VAL A 1 195 ? 26.156 -17.922 -11.062 1 91.56 195 VAL A CA 1
ATOM 1644 C C . VAL A 1 195 ? 25.234 -19.141 -10.906 1 91.56 195 VAL A C 1
ATOM 1646 O O . VAL A 1 195 ? 24.016 -19 -10.867 1 91.56 195 VAL A O 1
ATOM 1649 N N . SER A 1 196 ? 25.844 -20.219 -10.742 1 92.12 196 SER A N 1
ATOM 1650 C CA . SER A 1 196 ? 25.125 -21.484 -10.773 1 92.12 196 SER A CA 1
ATOM 1651 C C . SER A 1 196 ? 24.125 -21.594 -9.625 1 92.12 196 SER A C 1
ATOM 1653 O O . SER A 1 196 ? 23 -22.047 -9.812 1 92.12 196 SER A O 1
ATOM 1655 N N . TRP A 1 197 ? 24.469 -21.203 -8.43 1 92.94 197 TRP A N 1
ATOM 1656 C CA . TRP A 1 197 ? 23.578 -21.422 -7.293 1 92.94 197 TRP A CA 1
ATOM 1657 C C . TRP A 1 197 ? 22.297 -20.609 -7.426 1 92.94 197 TRP A C 1
ATOM 1659 O O . TRP A 1 197 ? 21.219 -21.062 -7.012 1 92.94 197 TRP A O 1
ATOM 1669 N N . LYS A 1 198 ? 22.406 -19.391 -7.957 1 95.81 198 LYS A N 1
ATOM 1670 C CA . LYS A 1 198 ? 21.203 -18.578 -8.172 1 95.81 198 LYS A CA 1
ATOM 1671 C C . LYS A 1 198 ? 20.266 -19.234 -9.188 1 95.81 198 LYS A C 1
ATOM 1673 O O . LYS A 1 198 ? 19.062 -19.312 -8.961 1 95.81 198 LYS A O 1
ATOM 1678 N N . VAL A 1 199 ? 20.875 -19.688 -10.234 1 96.69 199 VAL A N 1
ATOM 1679 C CA . VAL A 1 199 ? 20.094 -20.312 -11.305 1 96.69 199 VAL A CA 1
ATOM 1680 C C . VAL A 1 199 ? 19.453 -21.609 -10.805 1 96.69 199 VAL A C 1
ATOM 1682 O O . VAL A 1 199 ? 18.266 -21.844 -11.016 1 96.69 199 VAL A O 1
ATOM 1685 N N . LEU A 1 200 ? 20.234 -22.375 -10.148 1 95.88 200 LEU A N 1
ATOM 1686 C CA . LEU A 1 200 ? 19.734 -23.656 -9.656 1 95.88 200 LEU A CA 1
ATOM 1687 C C . LEU A 1 200 ? 18.656 -23.469 -8.609 1 95.88 200 LEU A C 1
ATOM 1689 O O . LEU A 1 200 ? 17.719 -24.266 -8.516 1 95.88 200 LEU A O 1
ATOM 1693 N N . ALA A 1 201 ? 18.75 -22.438 -7.828 1 96.69 201 ALA A N 1
ATOM 1694 C CA . ALA A 1 201 ? 17.703 -22.141 -6.852 1 96.69 201 ALA A CA 1
ATOM 1695 C C . ALA A 1 201 ? 16.391 -21.812 -7.547 1 96.69 201 ALA A C 1
ATOM 1697 O O . ALA A 1 201 ? 15.336 -22.344 -7.172 1 96.69 201 ALA A O 1
ATOM 1698 N N . ILE A 1 202 ? 16.422 -20.969 -8.547 1 98.25 202 ILE A N 1
ATOM 1699 C CA . ILE A 1 202 ? 15.234 -20.594 -9.312 1 98.25 202 ILE A CA 1
ATOM 1700 C C . ILE A 1 202 ? 14.633 -21.844 -9.961 1 98.25 202 ILE A C 1
ATOM 1702 O O . ILE A 1 202 ? 13.43 -22.094 -9.836 1 98.25 202 ILE A O 1
ATOM 1706 N N . VAL A 1 203 ? 15.484 -22.609 -10.562 1 97.81 203 VAL A N 1
ATOM 1707 C CA . VAL A 1 203 ? 15.055 -23.797 -11.312 1 97.81 203 VAL A CA 1
ATOM 1708 C C . VAL A 1 203 ? 14.453 -24.812 -10.352 1 97.81 203 VAL A C 1
ATOM 1710 O O . VAL A 1 203 ? 13.406 -25.406 -10.633 1 97.81 203 VAL A O 1
ATOM 1713 N N . SER A 1 204 ? 15.094 -25.016 -9.219 1 97.81 204 SER A N 1
ATOM 1714 C CA . SER A 1 204 ? 14.617 -25.984 -8.25 1 97.81 204 SER A CA 1
ATOM 1715 C C . SER A 1 204 ? 13.227 -25.609 -7.727 1 97.81 204 SER A C 1
ATOM 1717 O O . SER A 1 204 ? 12.336 -26.469 -7.66 1 97.81 204 SER A O 1
ATOM 1719 N N . ILE A 1 205 ? 13.047 -24.406 -7.402 1 98.06 205 ILE A N 1
ATOM 1720 C CA . ILE A 1 205 ? 11.781 -23.922 -6.859 1 98.06 205 ILE A CA 1
ATOM 1721 C C . ILE A 1 205 ? 10.672 -24.094 -7.895 1 98.06 205 ILE A C 1
ATOM 1723 O O . ILE A 1 205 ? 9.609 -24.641 -7.586 1 98.06 205 ILE A O 1
ATOM 1727 N N . ASN A 1 206 ? 10.984 -23.734 -9.109 1 98.31 206 ASN A N 1
ATOM 1728 C CA . ASN A 1 206 ? 9.93 -23.734 -10.125 1 98.31 206 ASN A CA 1
ATOM 1729 C C . ASN A 1 206 ? 9.68 -25.125 -10.672 1 98.31 206 ASN A C 1
ATOM 1731 O O . ASN A 1 206 ? 8.562 -25.438 -11.109 1 98.31 206 ASN A O 1
ATOM 1735 N N . LEU A 1 207 ? 10.688 -25.984 -10.609 1 97.44 207 LEU A N 1
ATOM 1736 C CA . LEU A 1 207 ? 10.438 -27.375 -10.945 1 97.44 207 LEU A CA 1
ATOM 1737 C C . LEU A 1 207 ? 9.555 -28.047 -9.898 1 97.44 207 LEU A C 1
ATOM 1739 O O . LEU A 1 207 ? 8.656 -28.812 -10.234 1 97.44 207 LEU A O 1
ATOM 1743 N N . MET A 1 208 ? 9.828 -27.75 -8.672 1 96.81 208 MET A N 1
ATOM 1744 C CA . MET A 1 208 ? 8.953 -28.234 -7.605 1 96.81 208 MET A CA 1
ATOM 1745 C C . MET A 1 208 ? 7.523 -27.75 -7.805 1 96.81 208 MET A C 1
ATOM 1747 O O . MET A 1 208 ? 6.578 -28.531 -7.656 1 96.81 208 MET A O 1
ATOM 1751 N N . HIS A 1 209 ? 7.312 -26.484 -8.148 1 97.19 209 HIS A N 1
ATOM 1752 C CA . HIS A 1 209 ? 5.988 -25.938 -8.43 1 97.19 209 HIS A CA 1
ATOM 1753 C C . HIS A 1 209 ? 5.297 -26.719 -9.547 1 97.19 209 HIS A C 1
ATOM 1755 O O . HIS A 1 209 ? 4.113 -27.047 -9.438 1 97.19 209 HIS A O 1
ATOM 1761 N N . ILE A 1 210 ? 6.039 -26.969 -10.609 1 96.44 210 ILE A N 1
ATOM 1762 C CA . ILE A 1 210 ? 5.508 -27.656 -11.773 1 96.44 210 ILE A CA 1
ATOM 1763 C C . ILE A 1 210 ? 5.07 -29.062 -11.367 1 96.44 210 ILE A C 1
ATOM 1765 O O . ILE A 1 210 ? 3.979 -29.516 -11.734 1 96.44 210 ILE A O 1
ATOM 1769 N N . LEU A 1 211 ? 5.867 -29.719 -10.617 1 94.94 211 LEU A N 1
ATOM 1770 C CA . LEU A 1 211 ? 5.57 -31.094 -10.219 1 94.94 211 LEU A CA 1
ATOM 1771 C C . LEU A 1 211 ? 4.371 -31.141 -9.281 1 94.94 211 LEU A C 1
ATOM 1773 O O . LEU A 1 211 ? 3.465 -31.953 -9.461 1 94.94 211 LEU A O 1
ATOM 1777 N N . VAL A 1 212 ? 4.34 -30.297 -8.344 1 93.69 212 VAL A N 1
ATOM 1778 C CA . VAL A 1 212 ? 3.262 -30.281 -7.359 1 93.69 212 VAL A CA 1
ATOM 1779 C C . VAL A 1 212 ? 1.953 -29.875 -8.031 1 93.69 212 VAL A C 1
ATOM 1781 O O . VAL A 1 212 ? 0.93 -30.547 -7.867 1 93.69 212 VAL A O 1
ATOM 1784 N N . SER A 1 213 ? 1.969 -28.812 -8.781 1 92 213 SER A N 1
ATOM 1785 C CA . SER A 1 213 ? 0.768 -28.297 -9.43 1 92 213 SER A CA 1
ATOM 1786 C C . SER A 1 213 ? 0.319 -29.219 -10.562 1 92 213 SER A C 1
ATOM 1788 O O . SER A 1 213 ? -0.871 -29.281 -10.875 1 92 213 SER A O 1
ATOM 1790 N N . GLY A 1 214 ? 1.256 -29.781 -11.25 1 89.44 214 GLY A N 1
ATOM 1791 C CA . GLY A 1 214 ? 0.945 -30.719 -12.328 1 89.44 214 GLY A CA 1
ATOM 1792 C C . GLY A 1 214 ? 0.124 -31.906 -11.875 1 89.44 214 GLY A C 1
ATOM 1793 O O . GLY A 1 214 ? -0.893 -32.25 -12.484 1 89.44 214 GLY A O 1
ATOM 1794 N N . LEU A 1 215 ? 0.401 -32.438 -10.758 1 84.5 215 LEU A N 1
ATOM 1795 C CA . LEU A 1 215 ? -0.243 -33.625 -10.242 1 84.5 215 LEU A CA 1
ATOM 1796 C C . LEU A 1 215 ? -1.526 -33.281 -9.492 1 84.5 215 LEU A C 1
ATOM 1798 O O . LEU A 1 215 ? -2.418 -34.125 -9.359 1 84.5 215 LEU A O 1
ATOM 1802 N N . ASP A 1 216 ? -1.665 -32.125 -9.102 1 80.44 216 ASP A N 1
ATOM 1803 C CA . ASP A 1 216 ? -2.816 -31.734 -8.297 1 80.44 216 ASP A CA 1
ATOM 1804 C C . ASP A 1 216 ? -3.969 -31.266 -9.188 1 80.44 216 ASP A C 1
ATOM 1806 O O . ASP A 1 216 ? -5.059 -31.844 -9.156 1 80.44 216 ASP A O 1
ATOM 1810 N N . GLN A 1 217 ? -3.723 -30.281 -10 1 84.25 217 GLN A N 1
ATOM 1811 C CA . GLN A 1 217 ? -4.855 -29.641 -10.664 1 84.25 217 GLN A CA 1
ATOM 1812 C C . GLN A 1 217 ? -4.629 -29.531 -12.164 1 84.25 217 GLN A C 1
ATOM 1814 O O . GLN A 1 217 ? -5.574 -29.625 -12.953 1 84.25 217 GLN A O 1
ATOM 1819 N N . PHE A 1 218 ? -3.367 -29.406 -12.625 1 89.19 218 PHE A N 1
ATOM 1820 C CA . PHE A 1 218 ? -3.104 -29.047 -14.016 1 89.19 218 PHE A CA 1
ATOM 1821 C C . PHE A 1 218 ? -3.475 -30.188 -14.945 1 89.19 218 PHE A C 1
ATOM 1823 O O . PHE A 1 218 ? -4.164 -29.984 -15.945 1 89.19 218 PHE A O 1
ATOM 1830 N N . VAL A 1 219 ? -2.99 -31.312 -14.617 1 86.69 219 VAL A N 1
ATOM 1831 C CA . VAL A 1 219 ? -3.275 -32.469 -15.461 1 86.69 219 VAL A CA 1
ATOM 1832 C C . VAL A 1 219 ? -4.785 -32.688 -15.547 1 86.69 219 VAL A C 1
ATOM 1834 O O . VAL A 1 219 ? -5.336 -32.844 -16.641 1 86.69 219 VAL A O 1
ATOM 1837 N N . SER A 1 220 ? -5.473 -32.594 -14.445 1 89.31 220 SER A N 1
ATOM 1838 C CA . SER A 1 220 ? -6.91 -32.844 -14.414 1 89.31 220 SER A CA 1
ATOM 1839 C C . SER A 1 220 ? -7.672 -31.719 -15.117 1 89.31 220 SER A C 1
ATOM 1841 O O . SER A 1 220 ? -8.516 -31.984 -15.977 1 89.31 220 SER A O 1
ATOM 1843 N N . HIS A 1 221 ? -7.297 -30.516 -14.898 1 91.38 221 HIS A N 1
ATOM 1844 C CA . HIS A 1 221 ? -8.07 -29.391 -15.398 1 91.38 221 HIS A CA 1
ATOM 1845 C C . HIS A 1 221 ? -7.75 -29.125 -16.859 1 91.38 221 HIS A C 1
ATOM 1847 O O . HIS A 1 221 ? -8.656 -28.891 -17.672 1 91.38 221 HIS A O 1
ATOM 1853 N N . VAL A 1 222 ? -6.527 -29.219 -17.266 1 90.5 222 VAL A N 1
ATOM 1854 C CA . VAL A 1 222 ? -6.094 -28.75 -18.578 1 90.5 222 VAL A CA 1
ATOM 1855 C C . VAL A 1 222 ? -5.895 -29.938 -19.516 1 90.5 222 VAL A C 1
ATOM 1857 O O . VAL A 1 222 ? -6.492 -29.984 -20.594 1 90.5 222 VAL A O 1
ATOM 1860 N N . LEU A 1 223 ? -5.168 -30.938 -19.078 1 91.44 223 LEU A N 1
ATOM 1861 C CA . LEU A 1 223 ? -4.816 -32.031 -19.969 1 91.44 223 LEU A CA 1
ATOM 1862 C C . LEU A 1 223 ? -5.988 -33 -20.141 1 91.44 223 LEU A C 1
ATOM 1864 O O . LEU A 1 223 ? -6.238 -33.5 -21.234 1 91.44 223 LEU A O 1
ATOM 1868 N N . GLN A 1 224 ? -6.727 -33.188 -19.031 1 93.12 224 GLN A N 1
ATOM 1869 C CA . GLN A 1 224 ? -7.863 -34.094 -19.109 1 93.12 224 GLN A CA 1
ATOM 1870 C C . GLN A 1 224 ? -9.156 -33.344 -19.391 1 93.12 224 GLN A C 1
ATOM 1872 O O . GLN A 1 224 ? -10.203 -33.969 -19.594 1 93.12 224 GLN A O 1
ATOM 1877 N N . GLY A 1 225 ? -9.086 -32.062 -19.328 1 89.69 225 GLY A N 1
ATOM 1878 C CA . GLY A 1 225 ? -10.227 -31.219 -19.703 1 89.69 225 GLY A CA 1
ATOM 1879 C C . GLY A 1 225 ? -11.336 -31.234 -18.672 1 89.69 225 GLY A C 1
ATOM 1880 O O . GLY A 1 225 ? -12.508 -31.047 -19 1 89.69 225 GLY A O 1
ATOM 1881 N N . LYS A 1 226 ? -11.008 -31.516 -17.453 1 89.81 226 LYS A N 1
ATOM 1882 C CA . LYS A 1 226 ? -12.039 -31.625 -16.422 1 89.81 226 LYS A CA 1
ATOM 1883 C C . LYS A 1 226 ? -12.258 -30.297 -15.719 1 89.81 226 LYS A C 1
ATOM 1885 O O . LYS A 1 226 ? -13.18 -30.156 -14.906 1 89.81 226 LYS A O 1
ATOM 1890 N N . GLY A 1 227 ? -11.461 -29.359 -16.031 1 87.62 227 GLY A N 1
ATOM 1891 C CA . GLY A 1 227 ? -11.602 -28.062 -15.383 1 87.62 227 GLY A CA 1
ATOM 1892 C C . GLY A 1 227 ? -12.508 -27.109 -16.141 1 87.62 227 GLY A C 1
ATOM 1893 O O . GLY A 1 227 ? -12.711 -27.266 -17.344 1 87.62 227 GLY A O 1
ATOM 1894 N N . THR A 1 228 ? -13.094 -26.188 -15.383 1 83.25 228 THR A N 1
ATOM 1895 C CA . THR A 1 228 ? -13.812 -25.094 -16.016 1 83.25 228 THR A CA 1
ATOM 1896 C C . THR A 1 228 ? -12.859 -24.188 -16.797 1 83.25 228 THR A C 1
ATOM 1898 O O . THR A 1 228 ? -11.641 -24.266 -16.609 1 83.25 228 THR A O 1
ATOM 1901 N N . ASN A 1 229 ? -13.414 -23.312 -17.625 1 83.94 229 ASN A N 1
ATOM 1902 C CA . ASN A 1 229 ? -12.586 -22.359 -18.375 1 83.94 229 ASN A CA 1
ATOM 1903 C C . ASN A 1 229 ? -11.766 -21.484 -17.438 1 83.94 229 ASN A C 1
ATOM 1905 O O . ASN A 1 229 ? -10.602 -21.188 -17.719 1 83.94 229 ASN A O 1
ATOM 1909 N N . PHE A 1 230 ? -12.367 -21.141 -16.375 1 83 230 PHE A N 1
ATOM 1910 C CA . PHE A 1 230 ? -11.688 -20.297 -15.398 1 83 230 PHE A CA 1
ATOM 1911 C C . PHE A 1 230 ? -10.547 -21.047 -14.727 1 83 230 PHE A C 1
ATOM 1913 O O . PHE A 1 230 ? -9.445 -20.516 -14.578 1 83 230 PHE A O 1
ATOM 1920 N N . GLN A 1 231 ? -10.766 -22.281 -14.414 1 86.81 231 GLN A N 1
ATOM 1921 C CA . GLN A 1 231 ? -9.766 -23.094 -13.742 1 86.81 231 GLN A CA 1
ATOM 1922 C C . GLN A 1 231 ? -8.594 -23.406 -14.672 1 86.81 231 GLN A C 1
ATOM 1924 O O . GLN A 1 231 ? -7.434 -23.328 -14.266 1 86.81 231 GLN A O 1
ATOM 1929 N N . SER A 1 232 ? -8.93 -23.672 -15.844 1 90.88 232 SER A N 1
ATOM 1930 C CA . SER A 1 232 ? -7.898 -23.969 -16.828 1 90.88 232 SER A CA 1
ATOM 1931 C C . SER A 1 232 ? -7.043 -22.734 -17.125 1 90.88 232 SER A C 1
ATOM 1933 O O . SER A 1 232 ? -5.82 -22.828 -17.203 1 90.88 232 SER A O 1
ATOM 1935 N N . ALA A 1 233 ? -7.711 -21.594 -17.266 1 90.5 233 ALA A N 1
ATOM 1936 C CA . ALA A 1 233 ? -6.977 -20.359 -17.516 1 90.5 233 ALA A CA 1
ATOM 1937 C C . ALA A 1 233 ? -6.039 -20.031 -16.359 1 90.5 233 ALA A C 1
ATOM 1939 O O . ALA A 1 233 ? -4.891 -19.625 -16.562 1 90.5 233 ALA A O 1
ATOM 1940 N N . ARG A 1 234 ? -6.559 -20.188 -15.156 1 91.62 234 ARG A N 1
ATOM 1941 C CA . ARG A 1 234 ? -5.758 -19.969 -13.961 1 91.62 234 ARG A CA 1
ATOM 1942 C C . ARG A 1 234 ? -4.547 -20.891 -13.93 1 91.62 234 ARG A C 1
ATOM 1944 O O . ARG A 1 234 ? -3.422 -20.438 -13.695 1 91.62 234 ARG A O 1
ATOM 1951 N N . ASP A 1 235 ? -4.719 -22.156 -14.188 1 94.06 235 ASP A N 1
ATOM 1952 C CA . ASP A 1 235 ? -3.654 -23.156 -14.125 1 94.06 235 ASP A CA 1
ATOM 1953 C C . ASP A 1 235 ? -2.602 -22.906 -15.195 1 94.06 235 ASP A C 1
ATOM 1955 O O . ASP A 1 235 ? -1.402 -23.047 -14.945 1 94.06 235 ASP A O 1
ATOM 1959 N N . ILE A 1 236 ? -3.047 -22.531 -16.328 1 95.06 236 ILE A N 1
ATOM 1960 C CA . ILE A 1 236 ? -2.123 -22.203 -17.406 1 95.06 236 ILE A CA 1
ATOM 1961 C C . ILE A 1 236 ? -1.322 -20.969 -17.047 1 95.06 236 ILE A C 1
ATOM 1963 O O . ILE A 1 236 ? -0.107 -20.906 -17.25 1 95.06 236 ILE A O 1
ATOM 1967 N N . GLY A 1 237 ? -2.033 -19.984 -16.5 1 95.19 237 GLY A N 1
ATOM 1968 C CA . GLY A 1 237 ? -1.389 -18.734 -16.078 1 95.19 237 GLY A CA 1
ATOM 1969 C C . GLY A 1 237 ? -0.347 -18.953 -15 1 95.19 237 GLY A C 1
ATOM 1970 O O . GLY A 1 237 ? 0.583 -18.156 -14.867 1 95.19 237 GLY A O 1
ATOM 1971 N N . LEU A 1 238 ? -0.426 -20.016 -14.289 1 96.06 238 LEU A N 1
ATOM 1972 C CA . LEU A 1 238 ? 0.53 -20.312 -13.227 1 96.06 238 LEU A CA 1
ATOM 1973 C C . LEU A 1 238 ? 1.641 -21.234 -13.742 1 96.06 238 LEU A C 1
ATOM 1975 O O . LEU A 1 238 ? 2.789 -21.125 -13.312 1 96.06 238 LEU A O 1
ATOM 1979 N N . MET A 1 239 ? 1.369 -22.016 -14.719 1 96.69 239 MET A N 1
ATOM 1980 C CA . MET A 1 239 ? 2.32 -22.984 -15.258 1 96.69 239 MET A CA 1
ATOM 1981 C C . MET A 1 239 ? 3.316 -22.297 -16.188 1 96.69 239 MET A C 1
ATOM 1983 O O . MET A 1 239 ? 4.496 -22.656 -16.203 1 96.69 239 MET A O 1
ATOM 1987 N N . ILE A 1 240 ? 2.875 -21.344 -16.906 1 97.12 240 ILE A N 1
ATOM 1988 C CA . ILE A 1 240 ? 3.721 -20.672 -17.891 1 97.12 240 ILE A CA 1
ATOM 1989 C C . ILE A 1 240 ? 4.867 -19.969 -17.172 1 97.12 240 ILE A C 1
ATOM 1991 O O . ILE A 1 240 ? 6.039 -20.172 -17.516 1 97.12 240 ILE A O 1
ATOM 1995 N N . PRO A 1 241 ? 4.574 -19.188 -16.188 1 98.12 241 PRO A N 1
ATOM 1996 C CA . PRO A 1 241 ? 5.688 -18.562 -15.477 1 98.12 241 PRO A CA 1
ATOM 1997 C C . PRO A 1 241 ? 6.648 -19.578 -14.867 1 98.12 241 PRO A C 1
ATOM 1999 O O . PRO A 1 241 ? 7.867 -19.406 -14.93 1 98.12 241 PRO A O 1
ATOM 2002 N N . ASP A 1 242 ? 6.156 -20.609 -14.336 1 98.12 242 ASP A N 1
ATOM 2003 C CA . ASP A 1 242 ? 7.012 -21.641 -13.75 1 98.12 242 ASP A CA 1
ATOM 2004 C C . ASP A 1 242 ? 7.898 -22.281 -14.812 1 98.12 242 ASP A C 1
ATOM 2006 O O . ASP A 1 242 ? 9.094 -22.5 -14.578 1 98.12 242 ASP A O 1
ATOM 2010 N N . SER A 1 243 ? 7.383 -22.578 -15.93 1 98.12 243 SER A N 1
ATOM 2011 C CA . SER A 1 243 ? 8.141 -23.188 -17.016 1 98.12 243 SER A CA 1
ATOM 2012 C C . SER A 1 243 ? 9.242 -22.25 -17.516 1 98.12 243 SER A C 1
ATOM 2014 O O . SER A 1 243 ? 10.375 -22.672 -17.75 1 98.12 243 SER A O 1
ATOM 2016 N N . LEU A 1 244 ? 8.883 -21.031 -17.625 1 98.56 244 LEU A N 1
ATOM 2017 C CA . LEU A 1 244 ? 9.852 -20.047 -18.094 1 98.56 244 LEU A CA 1
ATOM 2018 C C . LEU A 1 244 ? 10.961 -19.844 -17.062 1 98.56 244 LEU A C 1
ATOM 2020 O O . LEU A 1 244 ? 12.109 -19.578 -17.438 1 98.56 244 LEU A O 1
ATOM 2024 N N . HIS A 1 245 ? 10.625 -19.984 -15.781 1 98.69 245 HIS A N 1
ATOM 2025 C CA . HIS A 1 245 ? 11.609 -19.859 -14.711 1 98.69 245 HIS A CA 1
ATOM 2026 C C . HIS A 1 245 ? 12.555 -21.047 -14.672 1 98.69 245 HIS A C 1
ATOM 2028 O O . HIS A 1 245 ? 13.57 -21.016 -13.977 1 98.69 245 HIS A O 1
ATOM 2034 N N . VAL A 1 246 ? 12.289 -22.031 -15.461 1 98.12 246 VAL A N 1
ATOM 2035 C CA . VAL A 1 246 ? 13.219 -23.141 -15.625 1 98.12 246 VAL A CA 1
ATOM 2036 C C . VAL A 1 246 ? 14.062 -22.938 -16.875 1 98.12 246 VAL A C 1
ATOM 2038 O O . VAL A 1 246 ? 15.289 -23.031 -16.828 1 98.12 246 VAL A O 1
ATOM 2041 N N . ILE A 1 247 ? 13.477 -22.5 -17.891 1 98.25 247 ILE A N 1
ATOM 2042 C CA . ILE A 1 247 ? 14.094 -22.453 -19.219 1 98.25 247 ILE A CA 1
ATOM 2043 C C . ILE A 1 247 ? 15.031 -21.25 -19.312 1 98.25 247 ILE A C 1
ATOM 2045 O O . ILE A 1 247 ? 16.203 -21.406 -19.641 1 98.25 247 ILE A O 1
ATOM 2049 N N . ILE A 1 248 ? 14.594 -20.125 -18.906 1 98.25 248 ILE A N 1
ATOM 2050 C CA . ILE A 1 248 ? 15.312 -18.875 -19.172 1 98.25 248 ILE A CA 1
ATOM 2051 C C . ILE A 1 248 ? 16.562 -18.812 -18.297 1 98.25 248 ILE A C 1
ATOM 2053 O O . ILE A 1 248 ? 17.656 -18.484 -18.766 1 98.25 248 ILE A O 1
ATOM 2057 N N . PRO A 1 249 ? 16.484 -19.141 -17.031 1 97.56 249 PRO A N 1
ATOM 2058 C CA . PRO A 1 249 ? 17.703 -19.109 -16.234 1 97.56 249 PRO A CA 1
ATOM 2059 C C . PRO A 1 249 ? 18.766 -20.094 -16.719 1 97.56 249 PRO A C 1
ATOM 2061 O O . PRO A 1 249 ? 19.953 -19.781 -16.719 1 97.56 249 PRO A O 1
ATOM 2064 N N . ILE A 1 250 ? 18.359 -21.234 -17.156 1 95.75 250 ILE A N 1
ATOM 2065 C CA . ILE A 1 250 ? 19.297 -22.219 -17.688 1 95.75 250 ILE A CA 1
ATOM 2066 C C . ILE A 1 250 ? 19.953 -21.672 -18.953 1 95.75 250 ILE A C 1
ATOM 2068 O O . ILE A 1 250 ? 21.156 -21.797 -19.125 1 95.75 250 ILE A O 1
ATOM 2072 N N . TRP A 1 251 ? 19.094 -21.109 -19.734 1 96.12 251 TRP A N 1
ATOM 2073 C CA . TRP A 1 251 ? 19.609 -20.484 -20.953 1 96.12 251 TRP A CA 1
ATOM 2074 C C . TRP A 1 251 ? 20.594 -19.375 -20.641 1 96.12 251 TRP A C 1
ATOM 2076 O O . TRP A 1 251 ? 21.641 -19.25 -21.281 1 96.12 251 TRP A O 1
ATOM 2086 N N . GLN A 1 252 ? 20.312 -18.609 -19.656 1 95.31 252 GLN A N 1
ATOM 2087 C CA . GLN A 1 252 ? 21.188 -17.516 -19.25 1 95.31 252 GLN A CA 1
ATOM 2088 C C . GLN A 1 252 ? 22.516 -18.047 -18.719 1 95.31 252 GLN A C 1
ATOM 2090 O O . GLN A 1 252 ? 23.562 -17.453 -18.953 1 95.31 252 GLN A O 1
ATOM 2095 N N . LEU A 1 253 ? 22.453 -19.062 -18 1 93.81 253 LEU A N 1
ATOM 2096 C CA . LEU A 1 253 ? 23.656 -19.672 -17.469 1 93.81 253 LEU A CA 1
ATOM 2097 C C . LEU A 1 253 ? 24.516 -20.234 -18.594 1 93.81 253 LEU A C 1
ATOM 2099 O O . LEU A 1 253 ? 25.75 -20.062 -18.594 1 93.81 253 LEU A O 1
ATOM 2103 N N . PHE A 1 254 ? 23.891 -20.766 -19.531 1 93.69 254 PHE A N 1
ATOM 2104 C CA . PHE A 1 254 ? 24.578 -21.312 -20.703 1 93.69 254 PHE A CA 1
ATOM 2105 C C . PHE A 1 254 ? 25.266 -20.203 -21.5 1 93.69 254 PHE A C 1
ATOM 2107 O O . PHE A 1 254 ? 26.422 -20.359 -21.891 1 93.69 254 PHE A O 1
ATOM 2114 N N . MET A 1 255 ? 24.547 -19.188 -21.672 1 92.56 255 MET A N 1
ATOM 2115 C CA . MET A 1 255 ? 25.078 -18.062 -22.406 1 92.56 255 MET A CA 1
ATOM 2116 C C . MET A 1 255 ? 26.25 -17.422 -21.656 1 92.56 255 MET A C 1
ATOM 2118 O O . MET A 1 255 ? 27.234 -17.016 -22.281 1 92.56 255 MET A O 1
ATOM 2122 N N . SER A 1 256 ? 26.094 -17.359 -20.375 1 90.31 256 SER A N 1
ATOM 2123 C CA . SER A 1 256 ? 27.172 -16.812 -19.562 1 90.31 256 SER A CA 1
ATOM 2124 C C . SER A 1 256 ? 28.422 -17.688 -19.625 1 90.31 256 SER A C 1
ATOM 2126 O O . SER A 1 256 ? 29.547 -17.188 -19.672 1 90.31 256 SER A O 1
ATOM 2128 N N . ALA A 1 257 ? 28.266 -18.922 -19.672 1 90.62 257 ALA A N 1
ATOM 2129 C CA . ALA A 1 257 ? 29.375 -19.875 -19.781 1 90.62 257 ALA A CA 1
ATOM 2130 C C . ALA A 1 257 ? 30.047 -19.766 -21.156 1 90.62 257 ALA A C 1
ATOM 2132 O O . ALA A 1 257 ? 31.281 -19.766 -21.25 1 90.62 257 ALA A O 1
ATOM 2133 N N . LYS A 1 258 ? 29.297 -19.609 -22.094 1 91.19 258 LYS A N 1
ATOM 2134 C CA . LYS A 1 258 ? 29.812 -19.484 -23.469 1 91.19 258 LYS A CA 1
ATOM 2135 C C . LYS A 1 258 ? 30.625 -18.203 -23.625 1 91.19 258 LYS A C 1
ATOM 2137 O O . LYS A 1 258 ? 31.703 -18.234 -24.219 1 91.19 258 LYS A O 1
ATOM 2142 N N . ASN A 1 259 ? 30.109 -17.172 -23.062 1 89.88 259 ASN A N 1
ATOM 2143 C CA . ASN A 1 259 ? 30.797 -15.891 -23.156 1 89.88 259 ASN A CA 1
ATOM 2144 C C . ASN A 1 259 ? 32.125 -15.898 -22.406 1 89.88 259 ASN A C 1
ATOM 2146 O O . ASN A 1 259 ? 33.062 -15.219 -22.797 1 89.88 259 ASN A O 1
ATOM 2150 N N . ARG A 1 260 ? 32.156 -16.672 -21.312 1 88.69 260 ARG A N 1
ATOM 2151 C CA . ARG A 1 260 ? 33.344 -16.75 -20.5 1 88.69 260 ARG A CA 1
ATOM 2152 C C . ARG A 1 260 ? 34.281 -17.875 -20.984 1 88.69 260 ARG A C 1
ATOM 2154 O O . ARG A 1 260 ? 35.344 -18.062 -20.453 1 88.69 260 ARG A O 1
ATOM 2161 N N . GLU A 1 261 ? 33.75 -18.672 -21.969 1 90.25 261 GLU A N 1
ATOM 2162 C CA . GLU A 1 261 ? 34.5 -19.781 -22.547 1 90.25 261 GLU A CA 1
ATOM 2163 C C . GLU A 1 261 ? 34.812 -20.844 -21.5 1 90.25 261 GLU A C 1
ATOM 2165 O O . GLU A 1 261 ? 35.938 -21.312 -21.391 1 90.25 261 GLU A O 1
ATOM 2170 N N . VAL A 1 262 ? 33.906 -21.016 -20.625 1 88.38 262 VAL A N 1
ATOM 2171 C CA . VAL A 1 262 ? 34 -22.078 -19.625 1 88.38 262 VAL A CA 1
ATOM 2172 C C . VAL A 1 262 ? 32.906 -23.109 -19.859 1 88.38 262 VAL A C 1
ATOM 2174 O O . VAL A 1 262 ? 31.875 -22.797 -20.469 1 88.38 262 VAL A O 1
ATOM 2177 N N . ARG A 1 263 ? 33.344 -24.266 -19.562 1 84.62 263 ARG A N 1
ATOM 2178 C CA . ARG A 1 263 ? 32.344 -25.328 -19.688 1 84.62 263 ARG A CA 1
ATOM 2179 C C . ARG A 1 263 ? 31.328 -25.266 -18.562 1 84.62 263 ARG A C 1
ATOM 2181 O O . ARG A 1 263 ? 31.641 -24.875 -17.438 1 84.62 263 ARG A O 1
ATOM 2188 N N . LEU A 1 264 ? 30.125 -25.562 -18.844 1 81.25 264 LEU A N 1
ATOM 2189 C CA . LEU A 1 264 ? 29.016 -25.516 -17.891 1 81.25 264 LEU A CA 1
ATOM 2190 C C . LEU A 1 264 ? 29.328 -26.344 -16.656 1 81.25 264 LEU A C 1
ATOM 2192 O O . LEU A 1 264 ? 28.938 -25.984 -15.539 1 81.25 264 LEU A O 1
ATOM 2196 N N . ASN A 1 265 ? 29.922 -27.453 -16.891 1 80.38 265 ASN A N 1
ATOM 2197 C CA . ASN A 1 265 ? 30.266 -28.359 -15.805 1 80.38 265 ASN A CA 1
ATOM 2198 C C . ASN A 1 265 ? 31.25 -27.719 -14.836 1 80.38 265 ASN A C 1
ATOM 2200 O O . ASN A 1 265 ? 31.344 -28.125 -13.672 1 80.38 265 ASN A O 1
ATOM 2204 N N . GLU A 1 266 ? 31.938 -26.734 -15.289 1 81 266 GLU A N 1
ATOM 2205 C CA . GLU A 1 266 ? 32.875 -26.016 -14.43 1 81 266 GLU A CA 1
ATOM 2206 C C . GLU A 1 266 ? 32.156 -24.938 -13.617 1 81 266 GLU A C 1
ATOM 2208 O O . GLU A 1 266 ? 32.688 -24.484 -12.594 1 81 266 GLU A O 1
ATOM 2213 N N . LEU A 1 267 ? 31 -24.703 -14.133 1 80.06 267 LEU A N 1
ATOM 2214 C CA . LEU A 1 267 ? 30.234 -23.672 -13.43 1 80.06 267 LEU A CA 1
ATOM 2215 C C . LEU A 1 267 ? 29.344 -24.281 -12.359 1 80.06 267 LEU A C 1
ATOM 2217 O O . LEU A 1 267 ? 29.047 -23.641 -11.352 1 80.06 267 LEU A O 1
ATOM 2221 N N . CYS A 1 268 ? 29.016 -25.531 -12.617 1 82.5 268 CYS A N 1
ATOM 2222 C CA . CYS A 1 268 ? 28.094 -26.188 -11.688 1 82.5 268 CYS A CA 1
ATOM 2223 C C . CYS A 1 268 ? 28.828 -27.188 -10.812 1 82.5 268 CYS A C 1
ATOM 2225 O O . CYS A 1 268 ? 29.484 -28.109 -11.328 1 82.5 268 CYS A O 1
ATOM 2227 N N . ASN A 1 269 ? 28.703 -27.016 -9.555 1 85.31 269 ASN A N 1
ATOM 2228 C CA . ASN A 1 269 ? 29.281 -27.969 -8.617 1 85.31 269 ASN A CA 1
ATOM 2229 C C . ASN A 1 269 ? 28.344 -29.141 -8.359 1 85.31 269 ASN A C 1
ATOM 2231 O O . ASN A 1 269 ? 27.125 -28.953 -8.312 1 85.31 269 ASN A O 1
ATOM 2235 N N . ARG A 1 270 ? 28.906 -30.281 -8.211 1 86.56 270 ARG A N 1
ATOM 2236 C CA . ARG A 1 270 ? 28.141 -31.5 -7.969 1 86.56 270 ARG A CA 1
ATOM 2237 C C . ARG A 1 270 ? 27.281 -31.359 -6.723 1 86.56 270 ARG A C 1
ATOM 2239 O O . ARG A 1 270 ? 26.141 -31.828 -6.695 1 86.56 270 ARG A O 1
ATOM 2246 N N . GLU A 1 271 ? 27.766 -30.75 -5.754 1 89 271 GLU A N 1
ATOM 2247 C CA . GLU A 1 271 ? 27.016 -30.547 -4.508 1 89 271 GLU A CA 1
ATOM 2248 C C . GLU A 1 271 ? 25.766 -29.719 -4.738 1 89 271 GLU A C 1
ATOM 2250 O O . GLU A 1 271 ? 24.719 -29.984 -4.141 1 89 271 GLU A O 1
ATOM 2255 N N . GLU A 1 272 ? 25.891 -28.797 -5.621 1 89.88 272 GLU A N 1
ATOM 2256 C CA . GLU A 1 272 ? 24.75 -27.938 -5.93 1 89.88 272 GLU A CA 1
ATOM 2257 C C . GLU A 1 272 ? 23.641 -28.734 -6.637 1 89.88 272 GLU A C 1
ATOM 2259 O O . GLU A 1 272 ? 22.469 -28.547 -6.348 1 89.88 272 GLU A O 1
ATOM 2264 N N . ILE A 1 273 ? 24.047 -29.547 -7.461 1 90.06 273 ILE A N 1
ATOM 2265 C CA . ILE A 1 273 ? 23.094 -30.344 -8.219 1 90.06 273 ILE A CA 1
ATOM 2266 C C . ILE A 1 273 ? 22.391 -31.328 -7.285 1 90.06 273 ILE A C 1
ATOM 2268 O O . ILE A 1 273 ? 21.172 -31.5 -7.371 1 90.06 273 ILE A O 1
ATOM 2272 N N . ILE A 1 274 ? 23.156 -31.922 -6.453 1 91.12 274 ILE A N 1
ATOM 2273 C CA . ILE A 1 274 ? 22.578 -32.844 -5.496 1 91.12 274 ILE A CA 1
ATOM 2274 C C . ILE A 1 274 ? 21.578 -32.125 -4.598 1 91.12 274 ILE A C 1
ATOM 2276 O O . ILE A 1 274 ? 20.5 -32.625 -4.324 1 91.12 274 ILE A O 1
ATOM 2280 N N . MET A 1 275 ? 21.922 -30.953 -4.176 1 91.5 275 MET A N 1
ATOM 2281 C CA . MET A 1 275 ? 21.031 -30.156 -3.33 1 91.5 275 MET A CA 1
ATOM 2282 C C . MET A 1 275 ? 19.75 -29.812 -4.066 1 91.5 275 MET A C 1
ATOM 2284 O O . MET A 1 275 ? 18.672 -29.781 -3.465 1 91.5 275 MET A O 1
ATOM 2288 N N . CYS A 1 276 ? 19.859 -29.594 -5.285 1 92.69 276 CYS A N 1
ATOM 2289 C CA . CYS A 1 276 ? 18.688 -29.297 -6.109 1 92.69 276 CYS A CA 1
ATOM 2290 C C . CYS A 1 276 ? 17.75 -30.5 -6.164 1 92.69 276 CYS A C 1
ATOM 2292 O O . CYS A 1 276 ? 16.547 -30.344 -5.949 1 92.69 276 CYS A O 1
ATOM 2294 N N . ILE A 1 277 ? 18.359 -31.609 -6.391 1 93.19 277 ILE A N 1
ATOM 2295 C CA . ILE A 1 277 ? 17.562 -32.812 -6.512 1 93.19 277 ILE A CA 1
ATOM 2296 C C . ILE A 1 277 ? 16.891 -33.125 -5.176 1 93.19 277 ILE A C 1
ATOM 2298 O O . ILE A 1 277 ? 15.703 -33.469 -5.141 1 93.19 277 ILE A O 1
ATOM 2302 N N . VAL A 1 278 ? 17.594 -32.938 -4.152 1 93.62 278 VAL A N 1
ATOM 2303 C CA . VAL A 1 278 ? 17.047 -33.188 -2.818 1 93.62 278 VAL A CA 1
ATOM 2304 C C . VAL A 1 278 ? 15.93 -32.188 -2.52 1 93.62 278 VAL A C 1
ATOM 2306 O O . VAL A 1 278 ? 14.867 -32.594 -2.029 1 93.62 278 VAL A O 1
ATOM 2309 N N . PHE A 1 279 ? 16.141 -30.984 -2.838 1 94.19 279 PHE A N 1
ATOM 2310 C CA . PHE A 1 279 ? 15.125 -29.969 -2.611 1 94.19 279 PHE A CA 1
ATOM 2311 C C . PHE A 1 279 ? 13.852 -30.281 -3.387 1 94.19 279 PHE A C 1
ATOM 2313 O O . PHE A 1 279 ? 12.758 -30.266 -2.82 1 94.19 279 PHE A O 1
ATOM 2320 N N . ILE A 1 280 ? 14.008 -30.562 -4.582 1 95.5 280 ILE A N 1
ATOM 2321 C CA . ILE A 1 280 ? 12.859 -30.828 -5.445 1 95.5 280 ILE A CA 1
ATOM 2322 C C . ILE A 1 280 ? 12.094 -32.031 -4.918 1 95.5 280 ILE A C 1
ATOM 2324 O O . ILE A 1 280 ? 10.859 -32 -4.809 1 95.5 280 ILE A O 1
ATOM 2328 N N . SER A 1 281 ? 12.836 -33.031 -4.547 1 94.94 281 SER A N 1
ATOM 2329 C CA . SER A 1 281 ? 12.195 -34.281 -4.074 1 94.94 281 SER A CA 1
ATOM 2330 C C . SER A 1 281 ? 11.469 -34.031 -2.752 1 94.94 281 SER A C 1
ATOM 2332 O O . SER A 1 281 ? 10.297 -34.406 -2.611 1 94.94 281 SER A O 1
ATOM 2334 N N . ILE A 1 282 ? 12.078 -33.406 -1.835 1 94.31 282 ILE A N 1
ATOM 2335 C CA . ILE A 1 282 ? 11.523 -33.188 -0.501 1 94.31 282 ILE A CA 1
ATOM 2336 C C . ILE A 1 282 ? 10.312 -32.281 -0.585 1 94.31 282 ILE A C 1
ATOM 2338 O O . ILE A 1 282 ? 9.25 -32.594 -0.045 1 94.31 282 ILE A O 1
ATOM 2342 N N . PHE A 1 283 ? 10.438 -31.266 -1.32 1 92.75 283 PHE A N 1
ATOM 2343 C CA . PHE A 1 283 ? 9.375 -30.266 -1.312 1 92.75 283 PHE A CA 1
ATOM 2344 C C . PHE A 1 283 ? 8.227 -30.688 -2.229 1 92.75 283 PHE A C 1
ATOM 2346 O O . PHE A 1 283 ? 7.094 -30.25 -2.049 1 92.75 283 PHE A O 1
ATOM 2353 N N . THR A 1 284 ? 8.547 -31.5 -3.154 1 92.69 284 THR A N 1
ATOM 2354 C CA . THR A 1 284 ? 7.453 -32.094 -3.906 1 92.69 284 THR A CA 1
ATOM 2355 C C . THR A 1 284 ? 6.648 -33.031 -3.02 1 92.69 284 THR A C 1
ATOM 2357 O O . THR A 1 284 ? 5.414 -33.031 -3.059 1 92.69 284 THR A O 1
ATOM 2360 N N . LEU A 1 285 ? 7.34 -33.781 -2.217 1 91.94 285 LEU A N 1
ATOM 2361 C CA . LEU A 1 285 ? 6.668 -34.688 -1.299 1 91.94 285 LEU A CA 1
ATOM 2362 C C . LEU A 1 285 ? 5.848 -33.906 -0.268 1 91.94 285 LEU A C 1
ATOM 2364 O O . LEU A 1 285 ? 4.695 -34.25 0.002 1 91.94 285 LEU A O 1
ATOM 2368 N N . ILE A 1 286 ? 6.375 -32.906 0.216 1 91.19 286 ILE A N 1
ATOM 2369 C CA . ILE A 1 286 ? 5.676 -32.062 1.186 1 91.19 286 ILE A CA 1
ATOM 2370 C C . ILE A 1 286 ? 4.438 -31.453 0.54 1 91.19 286 ILE A C 1
ATOM 2372 O O . ILE A 1 286 ? 3.361 -31.438 1.145 1 91.19 286 ILE A O 1
ATOM 2376 N N . GLY A 1 287 ? 4.613 -30.969 -0.634 1 89.38 287 GLY A N 1
ATOM 2377 C CA . GLY A 1 287 ? 3.496 -30.375 -1.354 1 89.38 287 GLY A CA 1
ATOM 2378 C C . GLY A 1 287 ? 2.363 -31.359 -1.607 1 89.38 287 GLY A C 1
ATOM 2379 O O . GLY A 1 287 ? 1.189 -30.969 -1.562 1 89.38 287 GLY A O 1
ATOM 2380 N N . ARG A 1 288 ? 2.703 -32.594 -1.648 1 87.44 288 ARG A N 1
ATOM 2381 C CA . ARG A 1 288 ? 1.698 -33.625 -1.911 1 87.44 288 ARG A CA 1
ATOM 2382 C C . ARG A 1 288 ? 0.982 -34.031 -0.627 1 87.44 288 ARG A C 1
ATOM 2384 O O . ARG A 1 288 ? -0.2 -34.375 -0.653 1 87.44 288 ARG A O 1
ATOM 2391 N N . ILE A 1 289 ? 1.642 -33.875 0.436 1 85.44 289 ILE A N 1
ATOM 2392 C CA . ILE A 1 289 ? 1.074 -34.281 1.718 1 85.44 289 ILE A CA 1
ATOM 2393 C C . ILE A 1 289 ? 0.167 -33.188 2.252 1 85.44 289 ILE A C 1
ATOM 2395 O O . ILE A 1 289 ? -0.847 -33.469 2.896 1 85.44 289 ILE A O 1
ATOM 2399 N N . MET A 1 290 ? 0.436 -32.062 1.888 1 83.88 290 MET A N 1
ATOM 2400 C CA . MET A 1 290 ? -0.35 -30.938 2.375 1 83.88 290 MET A CA 1
ATOM 2401 C C . MET A 1 290 ? -1.71 -30.875 1.688 1 83.88 290 MET A C 1
ATOM 2403 O O . MET A 1 290 ? -2.695 -30.438 2.287 1 83.88 290 MET A O 1
ATOM 2407 N N . MET B 1 1 ? 64.125 -15.703 6.824 1 23.86 1 MET B N 1
ATOM 2408 C CA . MET B 1 1 ? 63.188 -14.562 6.969 1 23.86 1 MET B CA 1
ATOM 2409 C C . MET B 1 1 ? 62.188 -14.523 5.832 1 23.86 1 MET B C 1
ATOM 2411 O O . MET B 1 1 ? 62.562 -14.336 4.672 1 23.86 1 MET B O 1
ATOM 2415 N N . VAL B 1 2 ? 61.125 -15.312 5.992 1 24.11 2 VAL B N 1
ATOM 2416 C CA . VAL B 1 2 ? 60.031 -15.609 5.051 1 24.11 2 VAL B CA 1
ATOM 2417 C C . VAL B 1 2 ? 59.312 -14.32 4.684 1 24.11 2 VAL B C 1
ATOM 2419 O O . VAL B 1 2 ? 58.844 -13.602 5.566 1 24.11 2 VAL B O 1
ATOM 2422 N N . LYS B 1 3 ? 59.719 -13.68 3.555 1 30.38 3 LYS B N 1
ATOM 2423 C CA . LYS B 1 3 ? 59.125 -12.555 2.848 1 30.38 3 LYS B CA 1
ATOM 2424 C C . LYS B 1 3 ? 57.594 -12.688 2.816 1 30.38 3 LYS B C 1
ATOM 2426 O O . LYS B 1 3 ? 57.062 -13.625 2.221 1 30.38 3 LYS B O 1
ATOM 2431 N N . ASP B 1 4 ? 57.031 -12.375 4.02 1 32.44 4 ASP B N 1
ATOM 2432 C CA . ASP B 1 4 ? 55.594 -12.219 4.23 1 32.44 4 ASP B CA 1
ATOM 2433 C C . ASP B 1 4 ? 54.938 -11.531 3.037 1 32.44 4 ASP B C 1
ATOM 2435 O O . ASP B 1 4 ? 55.375 -10.461 2.617 1 32.44 4 ASP B O 1
ATOM 2439 N N . ASN B 1 5 ? 54.469 -12.367 2.191 1 33.97 5 ASN B N 1
ATOM 2440 C CA . ASN B 1 5 ? 53.906 -12.055 0.878 1 33.97 5 ASN B CA 1
ATOM 2441 C C . ASN B 1 5 ? 52.969 -10.859 0.943 1 33.97 5 ASN B C 1
ATOM 2443 O O . ASN B 1 5 ? 51.938 -10.914 1.635 1 33.97 5 ASN B O 1
ATOM 2447 N N . PHE B 1 6 ? 53.469 -9.602 0.795 1 38.47 6 PHE B N 1
ATOM 2448 C CA . PHE B 1 6 ? 52.812 -8.305 0.611 1 38.47 6 PHE B CA 1
ATOM 2449 C C . PHE B 1 6 ? 51.562 -8.438 -0.238 1 38.47 6 PHE B C 1
ATOM 2451 O O . PHE B 1 6 ? 50.562 -7.805 0.045 1 38.47 6 PHE B O 1
ATOM 2458 N N . VAL B 1 7 ? 51.562 -9.383 -1.108 1 37.59 7 VAL B N 1
ATOM 2459 C CA . VAL B 1 7 ? 50.406 -9.5 -1.99 1 37.59 7 VAL B CA 1
ATOM 2460 C C . VAL B 1 7 ? 49.219 -10.055 -1.208 1 37.59 7 VAL B C 1
ATOM 2462 O O . VAL B 1 7 ? 48.062 -9.578 -1.365 1 37.59 7 VAL B O 1
ATOM 2465 N N . GLN B 1 8 ? 49.469 -10.977 -0.287 1 40.47 8 GLN B N 1
ATOM 2466 C CA . GLN B 1 8 ? 48.344 -11.523 0.473 1 40.47 8 GLN B CA 1
ATOM 2467 C C . GLN B 1 8 ? 47.75 -10.477 1.419 1 40.47 8 GLN B C 1
ATOM 2469 O O . GLN B 1 8 ? 46.531 -10.336 1.527 1 40.47 8 GLN B O 1
ATOM 2474 N N . THR B 1 9 ? 48.625 -9.688 2.053 1 42.34 9 THR B N 1
ATOM 2475 C CA . THR B 1 9 ? 48.094 -8.648 2.93 1 42.34 9 THR B CA 1
ATOM 2476 C C . THR B 1 9 ? 47.375 -7.57 2.121 1 42.34 9 THR B C 1
ATOM 2478 O O . THR B 1 9 ? 46.344 -7.035 2.551 1 42.34 9 THR B O 1
ATOM 2481 N N . PHE B 1 10 ? 47.844 -7.289 0.91 1 38.81 10 PHE B N 1
ATOM 2482 C CA . PHE B 1 10 ? 47.188 -6.305 0.076 1 38.81 10 PHE B CA 1
ATOM 2483 C C . PHE B 1 10 ? 45.844 -6.836 -0.412 1 38.81 10 PHE B C 1
ATOM 2485 O O . PHE B 1 10 ? 44.812 -6.129 -0.367 1 38.81 10 PHE B O 1
ATOM 2492 N N . LEU B 1 11 ? 45.781 -8.086 -0.81 1 38.75 11 LEU B N 1
ATOM 2493 C CA . LEU B 1 11 ? 44.5 -8.648 -1.245 1 38.75 11 LEU B CA 1
ATOM 2494 C C . LEU B 1 11 ? 43.562 -8.781 -0.071 1 38.75 11 LEU B C 1
ATOM 2496 O O . LEU B 1 11 ? 42.344 -8.484 -0.204 1 38.75 11 LEU B O 1
ATOM 2500 N N . GLU B 1 12 ? 44 -9.117 1.087 1 43.47 12 GLU B N 1
ATOM 2501 C CA . GLU B 1 12 ? 43.094 -9.203 2.238 1 43.47 12 GLU B CA 1
ATOM 2502 C C . GLU B 1 12 ? 42.625 -7.816 2.66 1 43.47 12 GLU B C 1
ATOM 2504 O O . GLU B 1 12 ? 41.469 -7.648 3.041 1 43.47 12 GLU B O 1
ATOM 2509 N N . SER B 1 13 ? 43.469 -6.824 2.518 1 43.09 13 SER B N 1
ATOM 2510 C CA . SER B 1 13 ? 43 -5.484 2.852 1 43.09 13 SER B CA 1
ATOM 2511 C C . SER B 1 13 ? 42 -4.977 1.812 1 43.09 13 SER B C 1
ATOM 2513 O O . SER B 1 13 ? 41 -4.332 2.158 1 43.09 13 SER B O 1
ATOM 2515 N N . ARG B 1 14 ? 42.25 -5.305 0.52 1 37.47 14 ARG B N 1
ATOM 2516 C CA . ARG B 1 14 ? 41.25 -4.879 -0.473 1 37.47 14 ARG B CA 1
ATOM 2517 C C . ARG B 1 14 ? 39.969 -5.684 -0.346 1 37.47 14 ARG B C 1
ATOM 2519 O O . ARG B 1 14 ? 38.875 -5.152 -0.568 1 37.47 14 ARG B O 1
ATOM 2526 N N . LEU B 1 15 ? 40.094 -6.953 -0.074 1 37.84 15 LEU B N 1
ATOM 2527 C CA . LEU B 1 15 ? 38.875 -7.703 0.168 1 37.84 15 LEU B CA 1
ATOM 2528 C C . LEU B 1 15 ? 38.188 -7.223 1.439 1 37.84 15 LEU B C 1
ATOM 2530 O O . LEU B 1 15 ? 36.969 -7.168 1.5 1 37.84 15 LEU B O 1
ATOM 2534 N N . THR B 1 16 ? 38.875 -6.871 2.447 1 39.47 16 THR B N 1
ATOM 2535 C CA . THR B 1 16 ? 38.25 -6.289 3.629 1 39.47 16 THR B CA 1
ATOM 2536 C C . THR B 1 16 ? 37.719 -4.895 3.322 1 39.47 16 THR B C 1
ATOM 2538 O O . THR B 1 16 ? 36.656 -4.516 3.809 1 39.47 16 THR B O 1
ATOM 2541 N N . THR B 1 17 ? 38.438 -4.07 2.568 1 38.56 17 THR B N 1
ATOM 2542 C CA . THR B 1 17 ? 37.875 -2.789 2.17 1 38.56 17 THR B CA 1
ATOM 2543 C C . THR B 1 17 ? 36.688 -2.998 1.245 1 38.56 17 THR B C 1
ATOM 2545 O O . THR B 1 17 ? 35.719 -2.219 1.267 1 38.56 17 THR B O 1
ATOM 2548 N N . LEU B 1 18 ? 36.781 -3.965 0.282 1 35.97 18 LEU B N 1
ATOM 2549 C CA . LEU B 1 18 ? 35.594 -4.324 -0.49 1 35.97 18 LEU B CA 1
ATOM 2550 C C . LEU B 1 18 ? 34.531 -4.941 0.408 1 35.97 18 LEU B C 1
ATOM 2552 O O . LEU B 1 18 ? 33.312 -4.723 0.197 1 35.97 18 LEU B O 1
ATOM 2556 N N . HIS B 1 19 ? 34.812 -5.73 1.369 1 37.03 19 HIS B N 1
ATOM 2557 C CA . HIS B 1 19 ? 33.875 -6.145 2.393 1 37.03 19 HIS B CA 1
ATOM 2558 C C . HIS B 1 19 ? 33.406 -4.949 3.219 1 37.03 19 HIS B C 1
ATOM 2560 O O . HIS B 1 19 ? 32.219 -4.859 3.566 1 37.03 19 HIS B O 1
ATOM 2566 N N . ASN B 1 20 ? 34.281 -4.113 3.625 1 36.25 20 ASN B N 1
ATOM 2567 C CA . ASN B 1 20 ? 33.844 -2.92 4.336 1 36.25 20 ASN B CA 1
ATOM 2568 C C . ASN B 1 20 ? 33.125 -1.947 3.406 1 36.25 20 ASN B C 1
ATOM 2570 O O . ASN B 1 20 ? 32.406 -1.063 3.865 1 36.25 20 ASN B O 1
ATOM 2574 N N . ALA B 1 21 ? 33.469 -1.75 2.152 1 34.91 21 ALA B N 1
ATOM 2575 C CA . ALA B 1 21 ? 32.656 -1.024 1.183 1 34.91 21 ALA B CA 1
ATOM 2576 C C . ALA B 1 21 ? 31.344 -1.754 0.919 1 34.91 21 ALA B C 1
ATOM 2578 O O . ALA B 1 21 ? 30.391 -1.163 0.402 1 34.91 21 ALA B O 1
ATOM 2579 N N . SER B 1 22 ? 31.172 -3.023 0.976 1 36.12 22 SER B N 1
ATOM 2580 C CA . SER B 1 22 ? 29.953 -3.822 1.038 1 36.12 22 SER B CA 1
ATOM 2581 C C . SER B 1 22 ? 29.141 -3.482 2.277 1 36.12 22 SER B C 1
ATOM 2583 O O . SER B 1 22 ? 27.953 -3.826 2.359 1 36.12 22 SER B O 1
ATOM 2585 N N . ALA B 1 23 ? 29.625 -2.969 3.352 1 39.44 23 ALA B N 1
ATOM 2586 C CA . ALA B 1 23 ? 29.047 -2.492 4.605 1 39.44 23 ALA B CA 1
ATOM 2587 C C . ALA B 1 23 ? 28.062 -1.359 4.355 1 39.44 23 ALA B C 1
ATOM 2589 O O . ALA B 1 23 ? 26.984 -1.326 4.957 1 39.44 23 ALA B O 1
ATOM 2590 N N . PRO B 1 24 ? 28.406 -0.321 3.625 1 41.66 24 PRO B N 1
ATOM 2591 C CA . PRO B 1 24 ? 27.391 0.706 3.373 1 41.66 24 PRO B CA 1
ATOM 2592 C C . PRO B 1 24 ? 26.141 0.15 2.688 1 41.66 24 PRO B C 1
ATOM 2594 O O . PRO B 1 24 ? 25.031 0.597 2.969 1 41.66 24 PRO B O 1
ATOM 2597 N N . SER B 1 25 ? 26.344 -0.894 1.738 1 45.5 25 SER B N 1
ATOM 2598 C CA . SER B 1 25 ? 25.234 -1.52 1.032 1 45.5 25 SER B CA 1
ATOM 2599 C C . SER B 1 25 ? 24.406 -2.385 1.971 1 45.5 25 SER B C 1
ATOM 2601 O O . SER B 1 25 ? 23.172 -2.361 1.914 1 45.5 25 SER B O 1
ATOM 2603 N N . VAL B 1 26 ? 25.156 -3.15 2.922 1 44.56 26 VAL B N 1
ATOM 2604 C CA . VAL B 1 26 ? 24.453 -3.996 3.879 1 44.56 26 VAL B CA 1
ATOM 2605 C C . VAL B 1 26 ? 23.672 -3.127 4.863 1 44.56 26 VAL B C 1
ATOM 2607 O O . VAL B 1 26 ? 22.531 -3.449 5.219 1 44.56 26 VAL B O 1
ATOM 2610 N N . THR B 1 27 ? 24.359 -2.051 5.434 1 52.03 27 THR B N 1
ATOM 2611 C CA . THR B 1 27 ? 23.641 -1.151 6.34 1 52.03 27 THR B CA 1
ATOM 2612 C C . THR B 1 27 ? 22.422 -0.552 5.66 1 52.03 27 THR B C 1
ATOM 2614 O O . THR B 1 27 ? 21.359 -0.419 6.277 1 52.03 27 THR B O 1
ATOM 2617 N N . ASN B 1 28 ? 22.672 -0.464 4.336 1 72.06 28 ASN B N 1
ATOM 2618 C CA . ASN B 1 28 ? 21.562 0.081 3.557 1 72.06 28 ASN B CA 1
ATOM 2619 C C . ASN B 1 28 ? 20.453 -0.951 3.361 1 72.06 28 ASN B C 1
ATOM 2621 O O . ASN B 1 28 ? 19.266 -0.625 3.463 1 72.06 28 ASN B O 1
ATOM 2625 N N . TYR B 1 29 ? 21 -2.291 3.467 1 76.69 29 TYR B N 1
ATOM 2626 C CA . TYR B 1 29 ? 20.016 -3.352 3.277 1 76.69 29 TYR B CA 1
ATOM 2627 C C . TYR B 1 29 ? 19.234 -3.609 4.559 1 76.69 29 TYR B C 1
ATOM 2629 O O . TYR B 1 29 ? 18.016 -3.775 4.527 1 76.69 29 TYR B O 1
ATOM 2637 N N . LYS B 1 30 ? 19.922 -3.59 5.715 1 83.31 30 LYS B N 1
ATOM 2638 C CA . LYS B 1 30 ? 19.266 -3.771 7.004 1 83.31 30 LYS B CA 1
ATOM 2639 C C . LYS B 1 30 ? 18.266 -2.648 7.273 1 83.31 30 LYS B C 1
ATOM 2641 O O . LYS B 1 30 ? 17.172 -2.893 7.773 1 83.31 30 LYS B O 1
ATOM 2646 N N . GLN B 1 31 ? 18.688 -1.553 6.93 1 87.12 31 GLN B N 1
ATOM 2647 C CA . GLN B 1 31 ? 17.812 -0.403 7.129 1 87.12 31 GLN B CA 1
ATOM 2648 C C . GLN B 1 31 ? 16.562 -0.507 6.258 1 87.12 31 GLN B C 1
ATOM 2650 O O . GLN B 1 31 ? 15.469 -0.151 6.691 1 87.12 31 GLN B O 1
ATOM 2655 N N . LYS B 1 32 ? 16.781 -1.039 5.141 1 87.5 32 LYS B N 1
ATOM 2656 C CA . LYS B 1 32 ? 15.648 -1.205 4.227 1 87.5 32 LYS B CA 1
ATOM 2657 C C . LYS B 1 32 ? 14.664 -2.244 4.754 1 87.5 32 LYS B C 1
ATOM 2659 O O . LYS B 1 32 ? 13.453 -2.049 4.68 1 87.5 32 LYS B O 1
ATOM 2664 N N . ILE B 1 33 ? 15.219 -3.26 5.32 1 91.5 33 ILE B N 1
ATOM 2665 C CA . ILE B 1 33 ? 14.383 -4.328 5.863 1 91.5 33 ILE B CA 1
ATOM 2666 C C . ILE B 1 33 ? 13.641 -3.824 7.098 1 91.5 33 ILE B C 1
ATOM 2668 O O . ILE B 1 33 ? 12.445 -4.09 7.258 1 91.5 33 ILE B O 1
ATOM 2672 N N . ILE B 1 34 ? 14.297 -3.068 7.91 1 93.38 34 ILE B N 1
ATOM 2673 C CA . ILE B 1 34 ? 13.672 -2.52 9.109 1 93.38 34 ILE B CA 1
ATOM 2674 C C . ILE B 1 34 ? 12.555 -1.562 8.719 1 93.38 34 ILE B C 1
ATOM 2676 O O . ILE B 1 34 ? 11.453 -1.625 9.273 1 93.38 34 ILE B O 1
ATOM 2680 N N . ALA B 1 35 ? 12.852 -0.738 7.762 1 93.38 35 ALA B N 1
ATOM 2681 C CA . ALA B 1 35 ? 11.836 0.212 7.301 1 93.38 35 ALA B CA 1
ATOM 2682 C C . ALA B 1 35 ? 10.625 -0.513 6.73 1 93.38 35 ALA B C 1
ATOM 2684 O O . ALA B 1 35 ? 9.484 -0.111 6.973 1 93.38 35 ALA B O 1
ATOM 2685 N N . PHE B 1 36 ? 10.891 -1.593 6.059 1 95.12 36 PHE B N 1
ATOM 2686 C CA . PHE B 1 36 ? 9.82 -2.383 5.465 1 95.12 36 PHE B CA 1
ATOM 2687 C C . PHE B 1 36 ? 8.945 -2.998 6.547 1 95.12 36 PHE B C 1
ATOM 2689 O O . PHE B 1 36 ? 7.715 -2.9 6.488 1 95.12 36 PHE B O 1
ATOM 2696 N N . ILE B 1 37 ? 9.555 -3.555 7.496 1 96.19 37 ILE B N 1
ATOM 2697 C CA . ILE B 1 37 ? 8.836 -4.242 8.562 1 96.19 37 ILE B CA 1
ATOM 2698 C C . ILE B 1 37 ? 8.062 -3.225 9.406 1 96.19 37 ILE B C 1
ATOM 2700 O O . ILE B 1 37 ? 6.879 -3.414 9.688 1 96.19 37 ILE B O 1
ATOM 2704 N N . VAL B 1 38 ? 8.656 -2.135 9.781 1 96.25 38 VAL B N 1
ATOM 2705 C CA . VAL B 1 38 ? 8.023 -1.103 10.594 1 96.25 38 VAL B CA 1
ATOM 2706 C C . VAL B 1 38 ? 6.84 -0.502 9.836 1 96.25 38 VAL B C 1
ATOM 2708 O O . VAL B 1 38 ? 5.758 -0.314 10.406 1 96.25 38 VAL B O 1
ATOM 2711 N N . ALA B 1 39 ? 7.082 -0.267 8.57 1 97.12 39 ALA B N 1
ATOM 2712 C CA . ALA B 1 39 ? 6.012 0.309 7.754 1 97.12 39 ALA B CA 1
ATOM 2713 C C . ALA B 1 39 ? 4.828 -0.649 7.645 1 97.12 39 ALA B C 1
ATOM 2715 O O . ALA B 1 39 ? 3.676 -0.237 7.773 1 97.12 39 ALA B O 1
ATOM 2716 N N . THR B 1 40 ? 5.141 -1.899 7.441 1 97 40 THR B N 1
ATOM 2717 C CA . THR B 1 40 ? 4.086 -2.898 7.324 1 97 40 THR B CA 1
ATOM 2718 C C . THR B 1 40 ? 3.25 -2.959 8.602 1 97 40 THR B C 1
ATOM 2720 O O . THR B 1 40 ? 2.018 -2.959 8.539 1 97 40 THR B O 1
ATOM 2723 N N . VAL B 1 41 ? 3.896 -2.922 9.688 1 97.12 41 VAL B N 1
ATOM 2724 C CA . VAL B 1 41 ? 3.215 -3.031 10.969 1 97.12 41 VAL B CA 1
ATOM 2725 C C . VAL B 1 41 ? 2.396 -1.769 11.234 1 97.12 41 VAL B C 1
ATOM 2727 O O . VAL B 1 41 ? 1.202 -1.845 11.523 1 97.12 41 VAL B O 1
ATOM 2730 N N . LEU B 1 42 ? 2.959 -0.647 11.047 1 96.56 42 LEU B N 1
ATOM 2731 C CA . LEU B 1 42 ? 2.303 0.613 11.383 1 96.56 42 LEU B CA 1
ATOM 2732 C C . LEU B 1 42 ? 1.119 0.871 10.453 1 96.56 42 LEU B C 1
ATOM 2734 O O . LEU B 1 42 ? 0.039 1.252 10.914 1 96.56 42 LEU B O 1
ATOM 2738 N N . ILE B 1 43 ? 1.326 0.629 9.156 1 97.44 43 ILE B N 1
ATOM 2739 C CA . ILE B 1 43 ? 0.273 0.899 8.188 1 97.44 43 ILE B CA 1
ATOM 2740 C C . ILE B 1 43 ? -0.879 -0.082 8.383 1 97.44 43 ILE B C 1
ATOM 2742 O O . ILE B 1 43 ? -2.049 0.302 8.32 1 97.44 43 ILE B O 1
ATOM 2746 N N . SER B 1 44 ? -0.55 -1.308 8.719 1 96.5 44 SER B N 1
ATOM 2747 C CA . SER B 1 44 ? -1.579 -2.322 8.914 1 96.5 44 SER B CA 1
ATOM 2748 C C . SER B 1 44 ? -2.348 -2.084 10.211 1 96.5 44 SER B C 1
ATOM 2750 O O . SER B 1 44 ? -3.531 -2.408 10.305 1 96.5 44 SER B O 1
ATOM 2752 N N . LEU B 1 45 ? -1.749 -1.467 11.148 1 95.69 45 LEU B N 1
ATOM 2753 C CA . LEU B 1 45 ? -2.361 -1.263 12.461 1 95.69 45 LEU B CA 1
ATOM 2754 C C . LEU B 1 45 ? -3.438 -0.186 12.391 1 95.69 45 LEU B C 1
ATOM 2756 O O . LEU B 1 45 ? -4.359 -0.172 13.211 1 95.69 45 LEU B O 1
ATOM 2760 N N . LEU B 1 46 ? -3.412 0.635 11.445 1 94.88 46 LEU B N 1
ATOM 2761 C CA . LEU B 1 46 ? -4.301 1.791 11.414 1 94.88 46 LEU B CA 1
ATOM 2762 C C . LEU B 1 46 ? -5.758 1.354 11.273 1 94.88 46 LEU B C 1
ATOM 2764 O O . LEU B 1 46 ? -6.574 1.606 12.156 1 94.88 46 LEU B O 1
ATOM 2768 N N . PRO B 1 47 ? -6.086 0.612 10.195 1 91.31 47 PRO B N 1
ATOM 2769 C CA . PRO B 1 47 ? -7.48 0.176 10.102 1 91.31 47 PRO B CA 1
ATOM 2770 C C . PRO B 1 47 ? -7.863 -0.825 11.188 1 91.31 47 PRO B C 1
ATOM 2772 O O . PRO B 1 47 ? -9.023 -0.875 11.602 1 91.31 47 PRO B O 1
ATOM 2775 N N . ILE B 1 48 ? -6.863 -1.559 11.672 1 91.38 48 ILE B N 1
ATOM 2776 C CA . ILE B 1 48 ? -7.125 -2.547 12.711 1 91.38 48 ILE B CA 1
ATOM 2777 C C . ILE B 1 48 ? -7.516 -1.841 14.008 1 91.38 48 ILE B C 1
ATOM 2779 O O . ILE B 1 48 ? -8.469 -2.246 14.688 1 91.38 48 ILE B O 1
ATOM 2783 N N . LEU B 1 49 ? -6.859 -0.801 14.328 1 92.12 49 LEU B N 1
ATOM 2784 C CA . LEU B 1 49 ? -7.199 -0.014 15.508 1 92.12 49 LEU B CA 1
ATOM 2785 C C . LEU B 1 49 ? -8.523 0.72 15.312 1 92.12 49 LEU B C 1
ATOM 2787 O O . LEU B 1 49 ? -9.359 0.74 16.219 1 92.12 49 LEU B O 1
ATOM 2791 N N . HIS B 1 50 ? -8.688 1.225 14.172 1 90.5 50 HIS B N 1
ATOM 2792 C CA . HIS B 1 50 ? -9.891 1.987 13.867 1 90.5 50 HIS B CA 1
ATOM 2793 C C . HIS B 1 50 ? -11.133 1.107 13.938 1 90.5 50 HIS B C 1
ATOM 2795 O O . HIS B 1 50 ? -12.039 1.373 14.734 1 90.5 50 HIS B O 1
ATOM 2801 N N . ILE B 1 51 ? -11.148 0.026 13.211 1 85.19 51 ILE B N 1
ATOM 2802 C CA . ILE B 1 51 ? -12.352 -0.795 13.078 1 85.19 51 ILE B CA 1
ATOM 2803 C C . ILE B 1 51 ? -12.383 -1.84 14.195 1 85.19 51 ILE B C 1
ATOM 2805 O O . ILE B 1 51 ? -13.406 -2.014 14.859 1 85.19 51 ILE B O 1
ATOM 2809 N N . GLY B 1 52 ? -11.289 -2.43 14.461 1 83.56 52 GLY B N 1
ATOM 2810 C CA . GLY B 1 52 ? -11.227 -3.555 15.375 1 83.56 52 GLY B CA 1
ATOM 2811 C C . GLY B 1 52 ? -11.234 -3.135 16.828 1 83.56 52 GLY B C 1
ATOM 2812 O O . GLY B 1 52 ? -11.695 -3.885 17.703 1 83.56 52 GLY B O 1
ATOM 2813 N N . VAL B 1 53 ? -10.758 -1.923 17.031 1 86.69 53 VAL B N 1
ATOM 2814 C CA . VAL B 1 53 ? -10.648 -1.526 18.438 1 86.69 53 VAL B CA 1
ATOM 2815 C C . VAL B 1 53 ? -11.586 -0.351 18.719 1 86.69 53 VAL B C 1
ATOM 2817 O O . VAL B 1 53 ? -12.617 -0.513 19.359 1 86.69 53 VAL B O 1
ATOM 2820 N N . PHE B 1 54 ? -11.398 0.753 18.078 1 85.94 54 PHE B N 1
ATOM 2821 C CA . PHE B 1 54 ? -12.141 1.963 18.422 1 85.94 54 PHE B CA 1
ATOM 2822 C C . PHE B 1 54 ? -13.609 1.822 18.047 1 85.94 54 PHE B C 1
ATOM 2824 O O . PHE B 1 54 ? -14.492 2.072 18.859 1 85.94 54 PHE B O 1
ATOM 2831 N N . TYR B 1 55 ? -13.805 1.415 16.875 1 82.56 55 TYR B N 1
ATOM 2832 C CA . TYR B 1 55 ? -15.188 1.308 16.438 1 82.56 55 TYR B CA 1
ATOM 2833 C C . TYR B 1 55 ? -15.914 0.192 17.188 1 82.56 55 TYR B C 1
ATOM 2835 O O . TYR B 1 55 ? -17.016 0.39 17.688 1 82.56 55 TYR B O 1
ATOM 2843 N N . ALA B 1 56 ? -15.328 -0.879 17.297 1 79.88 56 ALA B N 1
ATOM 2844 C CA . ALA B 1 56 ? -15.961 -2.055 17.891 1 79.88 56 ALA B CA 1
ATOM 2845 C C . ALA B 1 56 ? -16.156 -1.875 19.391 1 79.88 56 ALA B C 1
ATOM 2847 O O . ALA B 1 56 ? -17.172 -2.293 19.953 1 79.88 56 ALA B O 1
ATOM 2848 N N . LYS B 1 57 ? -15.25 -1.217 20.031 1 81.81 57 LYS B N 1
ATOM 2849 C CA . LYS B 1 57 ? -15.281 -1.18 21.5 1 81.81 57 LYS B CA 1
ATOM 2850 C C . LY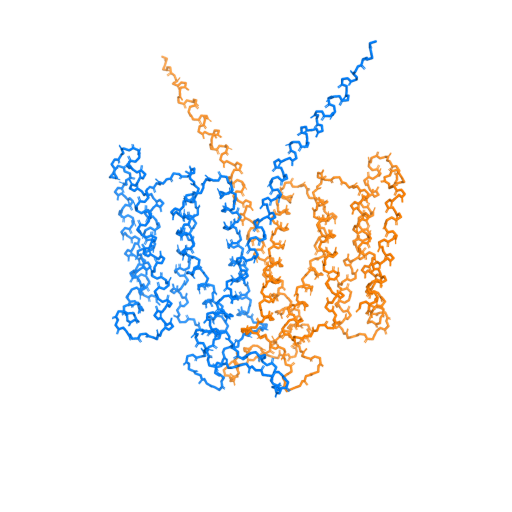S B 1 57 ? -15.875 0.136 22 1 81.81 57 LYS B C 1
ATOM 2852 O O . LYS B 1 57 ? -16.453 0.19 23.078 1 81.81 57 LYS B O 1
ATOM 2857 N N . ILE B 1 58 ? -15.734 1.105 21.172 1 81.31 58 ILE B N 1
ATOM 2858 C CA . ILE B 1 58 ? -16.141 2.414 21.672 1 81.31 58 ILE B CA 1
ATOM 2859 C C . ILE B 1 58 ? -17.438 2.84 21 1 81.31 58 ILE B C 1
ATOM 2861 O O . ILE B 1 58 ? -18.375 3.287 21.672 1 81.31 58 ILE B O 1
ATOM 2865 N N . TRP B 1 59 ? -17.562 2.623 19.734 1 77.31 59 TRP B N 1
ATOM 2866 C CA . TRP B 1 59 ? -18.688 3.223 19.016 1 77.31 59 TRP B CA 1
ATOM 2867 C C . TRP B 1 59 ? -19.844 2.24 18.906 1 77.31 59 TRP B C 1
ATOM 2869 O O . TRP B 1 59 ? -21 2.648 18.781 1 77.31 59 TRP B O 1
ATOM 2879 N N . VAL B 1 60 ? -19.516 0.932 18.812 1 74.69 60 VAL B N 1
ATOM 2880 C CA . VAL B 1 60 ? -20.594 -0.061 18.781 1 74.69 60 VAL B CA 1
ATOM 2881 C C . VAL B 1 60 ? -20.375 -1.095 19.875 1 74.69 60 VAL B C 1
ATOM 2883 O O . VAL B 1 60 ? -20.266 -2.293 19.609 1 74.69 60 VAL B O 1
ATOM 2886 N N . PRO B 1 61 ? -20.531 -0.708 21.094 1 63.09 61 PRO B N 1
ATOM 2887 C CA . PRO B 1 61 ? -20.203 -1.621 22.188 1 63.09 61 PRO B CA 1
ATOM 2888 C C . PRO B 1 61 ? -21.266 -2.709 22.375 1 63.09 61 PRO B C 1
ATOM 2890 O O . PRO B 1 61 ? -20.969 -3.752 22.969 1 63.09 61 PRO B O 1
ATOM 2893 N N . GLN B 1 62 ? -22.359 -2.486 21.828 1 62.19 62 GLN B N 1
ATOM 2894 C CA . GLN B 1 62 ? -23.469 -3.367 22.188 1 62.19 62 GLN B CA 1
ATOM 2895 C C . GLN B 1 62 ? -23.469 -4.629 21.344 1 62.19 62 GLN B C 1
ATOM 2897 O O . GLN B 1 62 ? -24.25 -5.547 21.578 1 62.19 62 GLN B O 1
ATOM 2902 N N . LYS B 1 63 ? -22.625 -4.547 20.406 1 62.12 63 LYS B N 1
ATOM 2903 C CA . LYS B 1 63 ? -22.75 -5.746 19.578 1 62.12 63 LYS B CA 1
ATOM 2904 C C . LYS B 1 63 ? -22.047 -6.934 20.234 1 62.12 63 LYS B C 1
ATOM 2906 O O . LYS B 1 63 ? -20.875 -6.844 20.609 1 62.12 63 LYS B O 1
ATOM 2911 N N . GLY B 1 64 ? -22.859 -7.781 20.75 1 60.22 64 GLY B N 1
ATOM 2912 C CA . GLY B 1 64 ? -22.391 -8.969 21.453 1 60.22 64 GLY B CA 1
ATOM 2913 C C . GLY B 1 64 ? -21.719 -9.977 20.547 1 60.22 64 GLY B C 1
ATOM 2914 O O . GLY B 1 64 ? -21.641 -9.766 19.328 1 60.22 64 GLY B O 1
ATOM 2915 N N . TYR B 1 65 ? -21.141 -10.945 21.219 1 62.72 65 TYR B N 1
ATOM 2916 C CA . TYR B 1 65 ? -20.484 -12.055 20.547 1 62.72 65 TYR B CA 1
ATOM 2917 C C . TYR B 1 65 ? -21.469 -12.844 19.688 1 62.72 65 TYR B C 1
ATOM 2919 O O . TYR B 1 65 ? -22.594 -13.086 20.094 1 62.72 65 TYR B O 1
ATOM 2927 N N . ILE B 1 66 ? -21.172 -12.898 18.438 1 65 66 ILE B N 1
ATOM 2928 C CA . ILE B 1 66 ? -21.984 -13.703 17.547 1 65 66 ILE B CA 1
ATOM 2929 C C . ILE B 1 66 ? -21.516 -15.156 17.578 1 65 66 ILE B C 1
ATOM 2931 O O . ILE B 1 66 ? -20.328 -15.43 17.344 1 65 66 ILE B O 1
ATOM 2935 N N . ASP B 1 67 ? -22.391 -16.016 18.094 1 63.53 67 ASP B N 1
ATOM 2936 C CA . ASP B 1 67 ? -22.125 -17.438 18.031 1 63.53 67 ASP B CA 1
ATOM 2937 C C . ASP B 1 67 ? -22.25 -17.969 16.609 1 63.53 67 ASP B C 1
ATOM 2939 O O . ASP B 1 67 ? -23.375 -18.094 16.094 1 63.53 67 ASP B O 1
ATOM 2943 N N . LYS B 1 68 ? -21.188 -18.25 15.984 1 63.19 68 LYS B N 1
ATOM 2944 C CA . LYS B 1 68 ? -21.156 -18.688 14.594 1 63.19 68 LYS B CA 1
ATOM 2945 C C . LYS B 1 68 ? -21.891 -20.016 14.414 1 63.19 68 LYS B C 1
ATOM 2947 O O . LYS B 1 68 ? -22.328 -20.328 13.305 1 63.19 68 LYS B O 1
ATOM 2952 N N . ARG B 1 69 ? -22.031 -20.641 15.414 1 65.44 69 ARG B N 1
ATOM 2953 C CA . ARG B 1 69 ? -22.703 -21.938 15.344 1 65.44 69 ARG B CA 1
ATOM 2954 C C . ARG B 1 69 ? -24.203 -21.766 15.156 1 65.44 69 ARG B C 1
ATOM 2956 O O . ARG B 1 69 ? -24.859 -22.641 14.57 1 65.44 69 ARG B O 1
ATOM 2963 N N . THR B 1 70 ? -24.562 -20.734 15.586 1 64.56 70 THR B N 1
ATOM 2964 C CA . THR B 1 70 ? -26 -20.531 15.523 1 64.56 70 THR B CA 1
ATOM 2965 C C . THR B 1 70 ? -26.344 -19.453 14.5 1 64.56 70 THR B C 1
ATOM 2967 O O . THR B 1 70 ? -27.516 -19.281 14.133 1 64.56 70 THR B O 1
ATOM 2970 N N . CYS B 1 71 ? -25.312 -18.688 14.203 1 60.22 71 CYS B N 1
ATOM 2971 C CA . CYS B 1 71 ? -25.562 -17.609 13.25 1 60.22 71 CYS B CA 1
ATOM 2972 C C . CYS B 1 71 ? -25.453 -18.109 11.812 1 60.22 71 CYS B C 1
ATOM 2974 O O . CYS B 1 71 ? -24.469 -18.734 11.445 1 60.22 71 CYS B O 1
ATOM 2976 N N . SER B 1 72 ? -26.516 -18.031 11.148 1 58.25 72 SER B N 1
ATOM 2977 C CA . SER B 1 72 ? -26.547 -18.453 9.75 1 58.25 72 SER B CA 1
ATOM 2978 C C . SER B 1 72 ? -25.938 -17.391 8.836 1 58.25 72 SER B C 1
ATOM 2980 O O . SER B 1 72 ? -25.781 -17.625 7.637 1 58.25 72 SER B O 1
ATOM 2982 N N . ASN B 1 73 ? -25.625 -16.25 9.547 1 58.88 73 ASN B N 1
ATOM 2983 C CA . ASN B 1 73 ? -25.156 -15.18 8.68 1 58.88 73 ASN B CA 1
ATOM 2984 C C . ASN B 1 73 ? -23.688 -15.344 8.328 1 58.88 73 ASN B C 1
ATOM 2986 O O . ASN B 1 73 ? -22.906 -15.883 9.117 1 58.88 73 ASN B O 1
ATOM 2990 N N . THR B 1 74 ? -23.297 -14.906 7.148 1 57.47 74 THR B N 1
ATOM 2991 C CA . THR B 1 74 ? -21.938 -15.008 6.652 1 57.47 74 THR B CA 1
ATOM 2992 C C . THR B 1 74 ? -21.125 -13.789 7.059 1 57.47 74 THR B C 1
ATOM 2994 O O . THR B 1 74 ? -19.938 -13.695 6.746 1 57.47 74 THR B O 1
ATOM 2997 N N . CYS B 1 75 ? -21.781 -12.812 7.746 1 61.59 75 CYS B N 1
ATOM 2998 C CA . CYS B 1 75 ? -21.125 -11.531 7.992 1 61.59 75 CYS B CA 1
ATOM 2999 C C . CYS B 1 75 ? -20.297 -11.578 9.266 1 61.59 75 CYS B C 1
ATOM 3001 O O . CYS B 1 75 ? -19.734 -10.57 9.688 1 61.59 75 CYS B O 1
ATOM 3003 N N . PHE B 1 76 ? -19.781 -12.594 9.773 1 66.19 76 PHE B N 1
ATOM 3004 C CA . PHE B 1 76 ? -18.891 -12.953 10.883 1 66.19 76 PHE B CA 1
ATOM 3005 C C . PHE B 1 76 ? -19.297 -12.211 12.148 1 66.19 76 PHE B C 1
ATOM 3007 O O . PHE B 1 76 ? -20.281 -12.578 12.797 1 66.19 76 PHE B O 1
ATOM 3014 N N . ASP B 1 77 ? -18.703 -10.828 12.367 1 63.84 77 ASP B N 1
ATOM 3015 C CA . ASP B 1 77 ? -18.922 -10.188 13.656 1 63.84 77 ASP B CA 1
ATOM 3016 C C . ASP B 1 77 ? -20.016 -9.133 13.562 1 63.84 77 ASP B C 1
ATOM 3018 O O . ASP B 1 77 ? -20.484 -8.609 14.578 1 63.84 77 ASP B O 1
ATOM 3022 N N . THR B 1 78 ? -20.516 -8.859 12.328 1 66.75 78 THR B N 1
ATOM 3023 C CA . THR B 1 78 ? -21.609 -7.949 12.008 1 66.75 78 THR B CA 1
ATOM 3024 C C . THR B 1 78 ? -21.25 -6.512 12.375 1 66.75 78 THR B C 1
ATOM 3026 O O . THR B 1 78 ? -22.125 -5.645 12.438 1 66.75 78 THR B O 1
ATOM 3029 N N . ILE B 1 79 ? -20.016 -6.383 12.891 1 74.5 79 ILE B N 1
ATOM 3030 C CA . ILE B 1 79 ? -19.547 -5.02 13.109 1 74.5 79 ILE B CA 1
ATOM 3031 C C . ILE B 1 79 ? -18.859 -4.5 11.852 1 74.5 79 ILE B C 1
ATOM 3033 O O . ILE B 1 79 ? -17.672 -4.762 11.633 1 74.5 79 ILE B O 1
ATOM 3037 N N . PHE B 1 80 ? -19.688 -3.838 11.141 1 70.94 80 PHE B N 1
ATOM 3038 C CA . PHE B 1 80 ? -19.234 -3.383 9.828 1 70.94 80 PHE B CA 1
ATOM 3039 C C . PHE B 1 80 ? -18.516 -2.041 9.945 1 70.94 80 PHE B C 1
ATOM 3041 O O . PHE B 1 80 ? -18.297 -1.536 11.047 1 70.94 80 PHE B O 1
ATOM 3048 N N . ARG B 1 81 ? -18.078 -1.571 8.898 1 66.44 81 ARG B N 1
ATOM 3049 C CA . ARG B 1 81 ? -17.234 -0.379 8.82 1 66.44 81 ARG B CA 1
ATOM 3050 C C . ARG B 1 81 ? -17.969 0.842 9.367 1 66.44 81 ARG B C 1
ATOM 3052 O O . ARG B 1 81 ? -17.344 1.852 9.695 1 66.44 81 ARG B O 1
ATOM 3059 N N . GLY B 1 82 ? -19.297 0.775 9.352 1 61.66 82 GLY B N 1
ATOM 3060 C CA . GLY B 1 82 ? -20.062 1.893 9.867 1 61.66 82 GLY B CA 1
ATOM 3061 C C . GLY B 1 82 ? -21.562 1.665 9.797 1 61.66 82 GLY B C 1
ATOM 3062 O O . GLY B 1 82 ? -22.016 0.683 9.211 1 61.66 82 GLY B O 1
ATOM 3063 N N . SER B 1 83 ? -22.203 2.4 10.633 1 60.72 83 SER B N 1
ATOM 3064 C CA . SER B 1 83 ? -23.672 2.426 10.57 1 60.72 83 SER B CA 1
ATOM 3065 C C . SER B 1 83 ? -24.156 3.547 9.664 1 60.72 83 SER B C 1
ATOM 3067 O O . SER B 1 83 ? -23.516 4.594 9.555 1 60.72 83 SER B O 1
ATOM 3069 N N . TYR B 1 84 ? -25.109 3.146 8.875 1 56.12 84 TYR B N 1
ATOM 3070 C CA . TYR B 1 84 ? -25.75 4.234 8.141 1 56.12 84 TYR B CA 1
ATOM 3071 C C . TYR B 1 84 ? -26.391 5.23 9.086 1 56.12 84 TYR B C 1
ATOM 3073 O O . TYR B 1 84 ? -26.938 4.848 10.125 1 56.12 84 TYR B O 1
ATOM 3081 N N . GLU B 1 85 ? -26.078 6.512 8.836 1 51.03 85 GLU B N 1
ATOM 3082 C CA . GLU B 1 85 ? -26.734 7.523 9.648 1 51.03 85 GLU B CA 1
ATOM 3083 C C . GLU B 1 85 ? -28.25 7.348 9.633 1 51.03 85 GLU B C 1
ATOM 3085 O O . GLU B 1 85 ? -28.922 7.504 10.656 1 51.03 85 GLU B O 1
ATOM 3090 N N . ASN B 1 86 ? -28.781 7.043 8.391 1 46.69 86 ASN B N 1
ATOM 3091 C CA . ASN B 1 86 ? -30.188 6.695 8.234 1 46.69 86 ASN B CA 1
ATOM 3092 C C . ASN B 1 86 ? -30.359 5.238 7.816 1 46.69 86 ASN B C 1
ATOM 3094 O O . ASN B 1 86 ? -30.266 4.914 6.633 1 46.69 86 ASN B O 1
ATOM 3098 N N . PRO B 1 87 ? -30.438 4.426 8.867 1 51.28 87 PRO B N 1
ATOM 3099 C CA . PRO B 1 87 ? -30.469 2.994 8.555 1 51.28 87 PRO B CA 1
ATOM 3100 C C . PRO B 1 87 ? -31.703 2.59 7.75 1 51.28 87 PRO B C 1
ATOM 3102 O O . PRO B 1 87 ? -32.812 2.994 8.086 1 51.28 87 PRO B O 1
ATOM 3105 N N . GLY B 1 88 ? -31.641 2.439 6.539 1 48.22 88 GLY B N 1
ATOM 3106 C CA . GLY B 1 88 ? -32.719 1.766 5.84 1 48.22 88 GLY B CA 1
ATOM 3107 C C . GLY B 1 88 ? -32.812 0.288 6.168 1 48.22 88 GLY B C 1
ATOM 3108 O O . GLY B 1 88 ? -32.75 -0.099 7.336 1 48.22 88 GLY B O 1
ATOM 3109 N N . ALA B 1 89 ? -33.031 -0.499 5.234 1 52.09 89 ALA B N 1
ATOM 3110 C CA . ALA B 1 89 ? -33.219 -1.942 5.379 1 52.09 89 ALA B CA 1
ATOM 3111 C C . ALA B 1 89 ? -31.938 -2.592 5.934 1 52.09 89 ALA B C 1
ATOM 3113 O O . ALA B 1 89 ? -32 -3.607 6.629 1 52.09 89 ALA B O 1
ATOM 3114 N N . THR B 1 90 ? -30.781 -1.897 5.594 1 56.81 90 THR B N 1
ATOM 3115 C CA . THR B 1 90 ? -29.531 -2.43 6.125 1 56.81 90 THR B CA 1
ATOM 3116 C C . THR B 1 90 ? -28.859 -1.41 7.039 1 56.81 90 THR B C 1
ATOM 3118 O O . THR B 1 90 ? -28.531 -0.303 6.605 1 56.81 90 THR B O 1
ATOM 3121 N N . PRO B 1 91 ? -28.812 -1.787 8.242 1 60.19 91 PRO B N 1
ATOM 3122 C CA . PRO B 1 91 ? -28.312 -0.808 9.211 1 60.19 91 PRO B CA 1
ATOM 3123 C C . PRO B 1 91 ? -26.797 -0.643 9.141 1 60.19 91 PRO B C 1
ATOM 3125 O O . PRO B 1 91 ? -26.234 0.268 9.766 1 60.19 91 PRO B O 1
ATOM 3128 N N . TYR B 1 92 ? -26.203 -1.592 8.281 1 63.31 92 TYR B N 1
ATOM 3129 C CA . TYR B 1 92 ? -24.75 -1.516 8.305 1 63.31 92 TYR B CA 1
ATOM 3130 C C . TYR B 1 92 ? -24.188 -1.262 6.91 1 63.31 92 TYR B C 1
ATOM 3132 O O . TYR B 1 92 ? -24.812 -1.623 5.91 1 63.31 92 TYR B O 1
ATOM 3140 N N . LYS B 1 93 ? -23.094 -0.496 6.918 1 66.38 93 LYS B N 1
ATOM 3141 C CA . LYS B 1 93 ? -22.438 -0.142 5.66 1 66.38 93 LYS B CA 1
ATOM 3142 C C . LYS B 1 93 ? -21.578 -1.293 5.141 1 66.38 93 LYS B C 1
ATOM 3144 O O . LYS B 1 93 ? -20.703 -1.779 5.852 1 66.38 93 LYS B O 1
ATOM 3149 N N . HIS B 1 94 ? -21.953 -1.757 3.908 1 70.56 94 HIS B N 1
ATOM 3150 C CA . HIS B 1 94 ? -21.188 -2.795 3.234 1 70.56 94 HIS B CA 1
ATOM 3151 C C . HIS B 1 94 ? -20.109 -2.189 2.348 1 70.56 94 HIS B C 1
ATOM 3153 O O . HIS B 1 94 ? -20.188 -1.016 1.979 1 70.56 94 HIS B O 1
ATOM 3159 N N . VAL B 1 95 ? -19.047 -2.949 2.184 1 77.81 95 VAL B N 1
ATOM 3160 C CA . VAL B 1 95 ? -18.078 -2.578 1.155 1 77.81 95 VAL B CA 1
ATOM 3161 C C . VAL B 1 95 ? -18.453 -3.25 -0.166 1 77.81 95 VAL B C 1
ATOM 3163 O O . VAL B 1 95 ? -18.562 -4.477 -0.236 1 77.81 95 VAL B O 1
ATOM 3166 N N . TYR B 1 96 ? -18.656 -2.297 -1.085 1 74.06 96 TYR B N 1
ATOM 3167 C CA . TYR B 1 96 ? -18.984 -2.797 -2.418 1 74.06 96 TYR B CA 1
ATOM 3168 C C . TYR B 1 96 ? -17.719 -3.02 -3.236 1 74.06 96 TYR B C 1
ATOM 3170 O O . TYR B 1 96 ? -16.875 -2.121 -3.355 1 74.06 96 TYR B O 1
ATOM 3178 N N . PHE B 1 97 ? -17.25 -4.199 -3.367 1 75.75 97 PHE B N 1
ATOM 3179 C CA . PHE B 1 97 ? -16.094 -4.535 -4.191 1 75.75 97 PHE B CA 1
ATOM 3180 C C . PHE B 1 97 ? -16.547 -5.074 -5.547 1 75.75 97 PHE B C 1
ATOM 3182 O O . PHE B 1 97 ? -16.359 -6.258 -5.84 1 75.75 97 PHE B O 1
ATOM 3189 N N . ASN B 1 98 ? -17.078 -4.016 -6.324 1 76.88 98 ASN B N 1
ATOM 3190 C CA . ASN B 1 98 ? -17.672 -4.324 -7.621 1 76.88 98 ASN B CA 1
ATOM 3191 C C . ASN B 1 98 ? -16.797 -3.83 -8.766 1 76.88 98 ASN B C 1
ATOM 3193 O O . ASN B 1 98 ? -15.789 -3.148 -8.539 1 76.88 98 ASN B O 1
ATOM 3197 N N . ALA B 1 99 ? -17.188 -4.336 -9.922 1 81.12 99 ALA B N 1
ATOM 3198 C CA . ALA B 1 99 ? -16.484 -3.916 -11.133 1 81.12 99 ALA B CA 1
ATOM 3199 C C . ALA B 1 99 ? -16.922 -2.525 -11.578 1 81.12 99 ALA B C 1
ATOM 3201 O O . ALA B 1 99 ? -17.469 -2.361 -12.672 1 81.12 99 ALA B O 1
ATOM 3202 N N . THR B 1 100 ? -16.703 -1.519 -10.758 1 82.56 100 THR B N 1
ATOM 3203 C CA . THR B 1 100 ? -17.125 -0.145 -11.023 1 82.56 100 THR B CA 1
ATOM 3204 C C . THR B 1 100 ? -15.93 0.807 -10.914 1 82.56 100 THR B C 1
ATOM 3206 O O . THR B 1 100 ? -14.883 0.437 -10.383 1 82.56 100 THR B O 1
ATOM 3209 N N . TRP B 1 101 ? -16.188 1.959 -11.438 1 86.38 101 TRP B N 1
ATOM 3210 C CA . TRP B 1 101 ? -15.164 3 -11.344 1 86.38 101 TRP B CA 1
ATOM 3211 C C . TRP B 1 101 ? -14.961 3.436 -9.898 1 86.38 101 TRP B C 1
ATOM 3213 O O . TRP B 1 101 ? -13.852 3.814 -9.508 1 86.38 101 TRP B O 1
ATOM 3223 N N . GLN B 1 102 ? -15.953 3.314 -9.07 1 87.56 102 GLN B N 1
ATOM 3224 C CA . GLN B 1 102 ? -15.852 3.646 -7.652 1 87.56 102 GLN B CA 1
ATOM 3225 C C . GLN B 1 102 ? -14.836 2.75 -6.953 1 87.56 102 GLN B C 1
ATOM 3227 O O . GLN B 1 102 ? -13.992 3.232 -6.195 1 87.56 102 GLN B O 1
ATOM 3232 N N . THR B 1 103 ? -14.93 1.487 -7.305 1 88.25 103 THR B N 1
ATOM 3233 C CA . THR B 1 103 ? -14 0.538 -6.711 1 88.25 103 THR B CA 1
ATOM 3234 C C . THR B 1 103 ? -12.57 0.817 -7.172 1 88.25 103 THR B C 1
ATOM 3236 O O . THR B 1 103 ? -11.633 0.712 -6.387 1 88.25 103 THR B O 1
ATOM 3239 N N . SER B 1 104 ? -12.469 1.171 -8.461 1 91.81 104 SER B N 1
ATOM 3240 C CA . SER B 1 104 ? -11.148 1.515 -8.984 1 91.81 104 SER B CA 1
ATOM 3241 C C . SER B 1 104 ? -10.562 2.719 -8.25 1 91.81 104 SER B C 1
ATOM 3243 O O . SER B 1 104 ? -9.375 2.727 -7.906 1 91.81 104 SER B O 1
ATOM 3245 N N . ARG B 1 105 ? -11.375 3.676 -7.969 1 93.88 105 ARG B N 1
ATOM 3246 C CA . ARG B 1 105 ? -10.914 4.867 -7.266 1 93.88 105 ARG B CA 1
ATOM 3247 C C . ARG B 1 105 ? -10.516 4.539 -5.832 1 93.88 105 ARG B C 1
ATOM 3249 O O . ARG B 1 105 ? -9.516 5.059 -5.324 1 93.88 105 ARG B O 1
ATOM 3256 N N . ILE B 1 106 ? -11.273 3.711 -5.18 1 93.69 106 ILE B N 1
ATOM 3257 C CA . ILE B 1 106 ? -10.93 3.27 -3.832 1 93.69 106 ILE B CA 1
ATOM 3258 C C . ILE B 1 106 ? -9.547 2.621 -3.834 1 93.69 106 ILE B C 1
ATOM 3260 O O . ILE B 1 106 ? -8.719 2.922 -2.977 1 93.69 106 I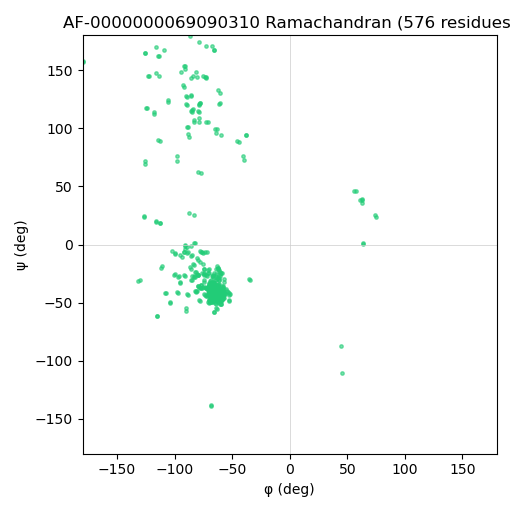LE B O 1
ATOM 3264 N N . TRP B 1 107 ? -9.305 1.848 -4.82 1 94.19 107 TRP B N 1
ATOM 3265 C CA . TRP B 1 107 ? -8.023 1.143 -4.898 1 94.19 107 TRP B CA 1
ATOM 3266 C C . TRP B 1 107 ? -6.883 2.115 -5.156 1 94.19 107 TRP B C 1
ATOM 3268 O O . TRP B 1 107 ? -5.836 2.043 -4.504 1 94.19 107 TRP B O 1
ATOM 3278 N N . ILE B 1 108 ? -7.078 2.986 -6.039 1 96.69 108 ILE B N 1
ATOM 3279 C CA . ILE B 1 108 ? -6.043 3.959 -6.371 1 96.69 108 ILE B CA 1
ATOM 3280 C C . ILE B 1 108 ? -5.684 4.777 -5.133 1 96.69 108 ILE B C 1
ATOM 3282 O O . ILE B 1 108 ? -4.508 4.91 -4.789 1 96.69 108 ILE B O 1
ATOM 3286 N N . PHE B 1 109 ? -6.648 5.297 -4.41 1 96.56 109 PHE B N 1
ATOM 3287 C CA . PHE B 1 109 ? -6.402 6.121 -3.236 1 96.56 109 PHE B CA 1
ATOM 3288 C C . PHE B 1 109 ? -5.754 5.305 -2.125 1 96.56 109 PHE B C 1
ATOM 3290 O O . PHE B 1 109 ? -4.938 5.82 -1.36 1 96.56 109 PHE B O 1
ATOM 3297 N N . THR B 1 110 ? -6.113 4.051 -2.061 1 97.06 110 THR B N 1
ATOM 3298 C CA . THR B 1 110 ? -5.52 3.176 -1.056 1 97.06 110 THR B CA 1
ATOM 3299 C C . THR B 1 110 ? -4.039 2.941 -1.35 1 97.06 110 THR B C 1
ATOM 3301 O O . THR B 1 110 ? -3.201 3.025 -0.449 1 97.06 110 THR B O 1
ATOM 3304 N N . VAL B 1 111 ? -3.734 2.701 -2.57 1 98.12 111 VAL B N 1
ATOM 3305 C CA . VAL B 1 111 ? -2.348 2.477 -2.965 1 98.12 111 VAL B CA 1
ATOM 3306 C C . VAL B 1 111 ? -1.527 3.738 -2.713 1 98.12 111 VAL B C 1
ATOM 3308 O O . VAL B 1 111 ? -0.432 3.674 -2.15 1 98.12 111 VAL B O 1
ATOM 3311 N N . VAL B 1 112 ? -2.055 4.883 -3.072 1 97.19 112 VAL B N 1
ATOM 3312 C CA . VAL B 1 112 ? -1.364 6.152 -2.867 1 97.19 112 VAL B CA 1
ATOM 3313 C C . VAL B 1 112 ? -1.129 6.375 -1.374 1 97.19 112 VAL B C 1
ATOM 3315 O O . VAL B 1 112 ? -0.031 6.758 -0.963 1 97.19 112 VAL B O 1
ATOM 3318 N N . PHE B 1 113 ? -2.143 6.133 -0.592 1 97.75 113 PHE B N 1
ATOM 3319 C CA . PHE B 1 113 ? -2.041 6.309 0.852 1 97.75 113 PHE B CA 1
ATOM 3320 C C . PHE B 1 113 ? -0.942 5.426 1.43 1 97.75 113 PHE B C 1
ATOM 3322 O O . PHE B 1 113 ? -0.098 5.898 2.195 1 97.75 113 PHE B O 1
ATOM 3329 N N . ILE B 1 114 ? -0.917 4.152 1.032 1 98.25 114 ILE B N 1
ATOM 3330 C CA . ILE B 1 114 ? 0.044 3.186 1.556 1 98.25 114 ILE B CA 1
ATOM 3331 C C . ILE B 1 114 ? 1.455 3.572 1.12 1 98.25 114 ILE B C 1
ATOM 3333 O O . ILE B 1 114 ? 2.389 3.553 1.927 1 98.25 114 ILE B O 1
ATOM 3337 N N . LEU B 1 115 ? 1.59 3.973 -0.08 1 97.94 115 LEU B N 1
ATOM 3338 C CA . LEU B 1 115 ? 2.92 4.273 -0.598 1 97.94 115 LEU B CA 1
ATOM 3339 C C . LEU B 1 115 ? 3.453 5.574 -0.006 1 97.94 115 LEU B C 1
ATOM 3341 O O . LEU B 1 115 ? 4.645 5.684 0.29 1 97.94 115 LEU B O 1
ATOM 3345 N N . LEU B 1 116 ? 2.605 6.551 0.195 1 97.06 116 LEU B N 1
ATOM 3346 C CA . LEU B 1 116 ? 3.045 7.793 0.823 1 97.06 116 LEU B CA 1
ATOM 3347 C C . LEU B 1 116 ? 3.455 7.555 2.271 1 97.06 116 LEU B C 1
ATOM 3349 O O . LEU B 1 116 ? 4.461 8.094 2.734 1 97.06 116 LEU B O 1
ATOM 3353 N N . ALA B 1 117 ? 2.678 6.758 2.969 1 97.56 117 ALA B N 1
ATOM 3354 C CA . ALA B 1 117 ? 3.041 6.402 4.336 1 97.56 117 ALA B CA 1
ATOM 3355 C C . ALA B 1 117 ? 4.371 5.652 4.375 1 97.56 117 ALA B C 1
ATOM 3357 O O . ALA B 1 117 ? 5.215 5.922 5.234 1 97.56 117 ALA B O 1
ATOM 3358 N N . TYR B 1 118 ? 4.535 4.801 3.408 1 97.38 118 TYR B N 1
ATOM 3359 C CA . TYR B 1 118 ? 5.762 4.012 3.34 1 97.38 118 TYR B CA 1
ATOM 3360 C C . TYR B 1 118 ? 6.973 4.902 3.1 1 97.38 118 TYR B C 1
ATOM 3362 O O . TYR B 1 118 ? 8.008 4.754 3.76 1 97.38 118 TYR B O 1
ATOM 3370 N N . GLU B 1 119 ? 6.859 5.809 2.215 1 96.12 119 GLU B N 1
ATOM 3371 C CA . GLU B 1 119 ? 7.965 6.707 1.902 1 96.12 119 GLU B CA 1
ATOM 3372 C C . GLU B 1 119 ? 8.32 7.582 3.102 1 96.12 119 GLU B C 1
ATOM 3374 O O . GLU B 1 119 ? 9.492 7.898 3.32 1 96.12 119 GLU B O 1
ATOM 3379 N N . SER B 1 120 ? 7.305 7.938 3.838 1 96.69 120 SER B N 1
ATOM 3380 C CA . SER B 1 120 ? 7.562 8.734 5.031 1 96.69 120 SER B CA 1
ATOM 3381 C C . SER B 1 120 ? 8.344 7.938 6.07 1 96.69 120 SER B C 1
ATOM 3383 O O . SER B 1 120 ? 9.305 8.445 6.656 1 96.69 120 SER B O 1
ATOM 3385 N N . ILE B 1 121 ? 7.992 6.727 6.219 1 96.62 121 ILE B N 1
ATOM 3386 C CA . ILE B 1 121 ? 8.641 5.871 7.207 1 96.62 121 ILE B CA 1
ATOM 3387 C C . ILE B 1 121 ? 10.07 5.562 6.766 1 96.62 121 ILE B C 1
ATOM 3389 O O . ILE B 1 121 ? 10.992 5.602 7.582 1 96.62 121 ILE B O 1
ATOM 3393 N N . LYS B 1 122 ? 10.242 5.32 5.535 1 94 122 LYS B N 1
ATOM 3394 C CA . LYS B 1 122 ? 11.57 5.055 4.996 1 94 122 LYS B CA 1
ATOM 3395 C C . LYS B 1 122 ? 12.492 6.258 5.188 1 94 122 LYS B C 1
ATOM 3397 O O . LYS B 1 122 ? 13.695 6.098 5.371 1 94 122 LYS B O 1
ATOM 3402 N N . TYR B 1 123 ? 11.914 7.395 5.176 1 94.38 123 TYR B N 1
ATOM 3403 C CA . TYR B 1 123 ? 12.68 8.625 5.367 1 94.38 123 TYR B CA 1
ATOM 3404 C C . TYR B 1 123 ? 13.031 8.828 6.84 1 94.38 123 TYR B C 1
ATOM 3406 O O . TYR B 1 123 ? 14.148 9.219 7.172 1 94.38 123 TYR B O 1
ATOM 3414 N N . LEU B 1 124 ? 12.156 8.445 7.727 1 96.62 124 LEU B N 1
ATOM 3415 C CA . LEU B 1 124 ? 12.266 8.773 9.141 1 96.62 124 LEU B CA 1
ATOM 3416 C C . LEU B 1 124 ? 13.148 7.766 9.867 1 96.62 124 LEU B C 1
ATOM 3418 O O . LEU B 1 124 ? 13.875 8.125 10.805 1 96.62 124 LEU B O 1
ATOM 3422 N N . ILE B 1 125 ? 13.164 6.535 9.414 1 94.56 125 ILE B N 1
ATOM 3423 C CA . ILE B 1 125 ? 13.852 5.473 10.141 1 94.56 125 ILE B CA 1
ATOM 3424 C C . ILE B 1 125 ? 15.352 5.746 10.156 1 94.56 125 ILE B C 1
ATOM 3426 O O . ILE B 1 125 ? 15.984 5.734 11.219 1 94.56 125 ILE B O 1
ATOM 3430 N N . PRO B 1 126 ? 15.938 6.043 9.016 1 92.44 126 PRO B N 1
ATOM 3431 C CA . PRO B 1 126 ? 17.375 6.355 9.062 1 92.44 126 PRO B CA 1
ATOM 3432 C C . PRO B 1 126 ? 17.672 7.59 9.906 1 92.44 126 PRO B C 1
ATOM 3434 O O . PRO B 1 126 ? 18.719 7.652 10.562 1 92.44 126 PRO B O 1
ATOM 3437 N N . LEU B 1 127 ? 16.828 8.57 9.898 1 94.69 127 LEU B N 1
ATOM 3438 C CA . LEU B 1 127 ? 17.016 9.766 10.711 1 94.69 127 LEU B CA 1
ATOM 3439 C C . LEU B 1 127 ? 17 9.422 12.195 1 94.69 127 LEU B C 1
ATOM 3441 O O . LEU B 1 127 ? 17.828 9.945 12.961 1 94.69 127 LEU B O 1
ATOM 3445 N N . MET B 1 128 ? 16.125 8.57 12.531 1 94.94 128 MET B N 1
ATOM 3446 C CA . MET B 1 128 ? 16.016 8.141 13.93 1 94.94 128 MET B CA 1
ATOM 3447 C C . MET B 1 128 ? 17.25 7.332 14.352 1 94.94 128 MET B C 1
ATOM 3449 O O . MET B 1 128 ? 17.797 7.551 15.43 1 94.94 128 MET B O 1
ATOM 3453 N N . ARG B 1 129 ? 17.719 6.5 13.516 1 92.88 129 ARG B N 1
ATOM 3454 C CA . ARG B 1 129 ? 18.844 5.625 13.82 1 92.88 129 ARG B CA 1
ATOM 3455 C C . ARG B 1 129 ? 20.141 6.422 13.938 1 92.88 129 ARG B C 1
ATOM 3457 O O . ARG B 1 129 ? 21.016 6.09 14.742 1 92.88 129 ARG B O 1
ATOM 3464 N N . ARG B 1 130 ? 20.234 7.477 13.164 1 94 130 ARG B N 1
ATOM 3465 C CA . ARG B 1 130 ? 21.438 8.297 13.164 1 94 130 ARG B CA 1
ATOM 3466 C C . ARG B 1 130 ? 21.328 9.43 14.172 1 94 130 ARG B C 1
ATOM 3468 O O . ARG B 1 130 ? 22.188 10.32 14.211 1 94 130 ARG B O 1
ATOM 3475 N N . ARG B 1 131 ? 20.188 9.531 14.875 1 95.75 131 ARG B N 1
ATOM 3476 C CA . ARG B 1 131 ? 19.953 10.539 15.906 1 95.75 131 ARG B CA 1
ATOM 3477 C C . ARG B 1 131 ? 19.984 11.945 15.305 1 95.75 131 ARG B C 1
ATOM 3479 O O . ARG B 1 131 ? 20.594 12.852 15.891 1 95.75 131 ARG B O 1
ATOM 3486 N N . LYS B 1 132 ? 19.469 12.055 14.18 1 97.12 132 LYS B N 1
ATOM 3487 C CA . LYS B 1 132 ? 19.406 13.336 13.484 1 97.12 132 LYS B CA 1
ATOM 3488 C C . LYS B 1 132 ? 17.953 13.82 13.367 1 97.12 132 LYS B C 1
ATOM 3490 O O . LYS B 1 132 ? 17.656 14.688 12.555 1 97.12 132 LYS B O 1
ATOM 3495 N N . LEU B 1 133 ? 17.156 13.273 14.156 1 97.44 133 LEU B N 1
ATOM 3496 C CA . LEU B 1 133 ? 15.734 13.57 14.109 1 97.44 133 LEU B CA 1
ATOM 3497 C C . LEU B 1 133 ? 15.398 14.758 15 1 97.44 133 LEU B C 1
ATOM 3499 O O . LEU B 1 133 ? 15.789 14.797 16.172 1 97.44 133 LEU B O 1
ATOM 3503 N N . ARG B 1 134 ? 14.758 15.695 14.43 1 97.38 134 ARG B N 1
ATOM 3504 C CA . ARG B 1 134 ? 14.188 16.781 15.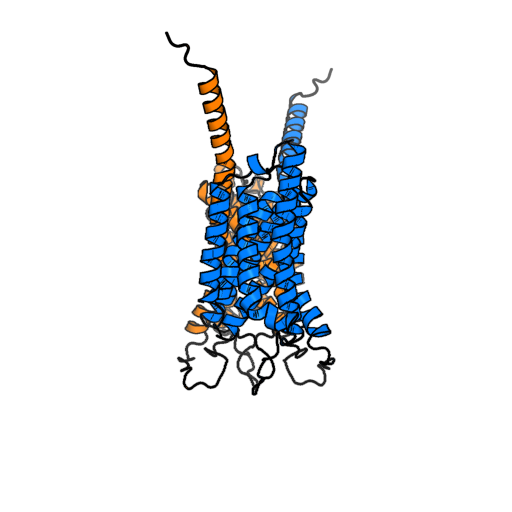219 1 97.38 134 ARG B CA 1
ATOM 3505 C C . ARG B 1 134 ? 12.883 16.359 15.883 1 97.38 134 ARG B C 1
ATOM 3507 O O . ARG B 1 134 ? 11.867 16.188 15.211 1 97.38 134 ARG B O 1
ATOM 3514 N N . THR B 1 135 ? 12.844 16.281 17.156 1 96.94 135 THR B N 1
ATOM 3515 C CA . THR B 1 135 ? 11.773 15.641 17.906 1 96.94 135 THR B CA 1
ATOM 3516 C C . THR B 1 135 ? 10.484 16.453 17.797 1 96.94 135 THR B C 1
ATOM 3518 O O . THR B 1 135 ? 9.398 15.883 17.672 1 96.94 135 THR B O 1
ATOM 3521 N N . SER B 1 136 ? 10.562 17.719 17.828 1 97.06 136 SER B N 1
ATOM 3522 C CA . SER B 1 136 ? 9.367 18.547 17.766 1 97.06 136 SER B CA 1
ATOM 3523 C C . SER B 1 136 ? 8.633 18.359 16.453 1 97.06 136 SER B C 1
ATOM 3525 O O . SER B 1 136 ? 7.41 18.172 16.438 1 97.06 136 SER B O 1
ATOM 3527 N N . MET B 1 137 ? 9.453 18.312 15.375 1 97.88 137 MET B N 1
ATOM 3528 C CA . MET B 1 137 ? 8.836 18.156 14.055 1 97.88 137 MET B CA 1
ATOM 3529 C C . MET B 1 137 ? 8.336 16.719 13.859 1 97.88 137 MET B C 1
ATOM 3531 O O . MET B 1 137 ? 7.328 16.5 13.195 1 97.88 137 MET B O 1
ATOM 3535 N N . PHE B 1 138 ? 9.023 15.828 14.477 1 98.19 138 PHE B N 1
ATOM 3536 C CA . PHE B 1 138 ? 8.594 14.438 14.422 1 98.19 138 PHE B CA 1
ATOM 3537 C C . PHE B 1 138 ? 7.266 14.25 15.148 1 98.19 138 PHE B C 1
ATOM 3539 O O . PHE B 1 138 ? 6.387 13.523 14.68 1 98.19 138 PHE B O 1
ATOM 3546 N N . CYS B 1 139 ? 7.133 14.906 16.25 1 97.62 139 CYS B N 1
ATOM 3547 C CA . CYS B 1 139 ? 5.871 14.867 16.969 1 97.62 139 CYS B CA 1
ATOM 3548 C C . CYS B 1 139 ? 4.734 15.438 16.141 1 97.62 139 CYS B C 1
ATOM 3550 O O . CYS B 1 139 ? 3.623 14.906 16.141 1 97.62 139 CYS B O 1
ATOM 3552 N N . LEU B 1 140 ? 5.031 16.453 15.398 1 98.06 140 LEU B N 1
ATOM 3553 C CA . LEU B 1 140 ? 4.035 17.031 14.5 1 98.06 140 LEU B CA 1
ATOM 3554 C C . LEU B 1 140 ? 3.627 16.031 13.43 1 98.06 140 LEU B C 1
ATOM 3556 O O . LEU B 1 140 ? 2.447 15.93 13.086 1 98.06 140 LEU B O 1
ATOM 3560 N N . TYR B 1 141 ? 4.609 15.367 12.93 1 98.06 141 TYR B N 1
ATOM 3561 C CA . TYR B 1 141 ? 4.328 14.344 11.93 1 98.06 141 TYR B CA 1
ATOM 3562 C C . TYR B 1 141 ? 3.424 13.266 12.5 1 98.06 141 TYR B C 1
ATOM 3564 O O . TYR B 1 141 ? 2.469 12.836 11.844 1 98.06 141 TYR B O 1
ATOM 3572 N N . LEU B 1 142 ? 3.668 12.883 13.734 1 97.56 142 LEU B N 1
ATOM 3573 C CA . LEU B 1 142 ? 2.916 11.805 14.359 1 97.56 142 LEU B CA 1
ATOM 3574 C C . LEU B 1 142 ? 1.462 12.211 14.578 1 97.56 142 LEU B C 1
ATOM 3576 O O . LEU B 1 142 ? 0.547 11.43 14.305 1 97.56 142 LEU B O 1
ATOM 3580 N N . VAL B 1 143 ? 1.254 13.375 14.992 1 97.44 143 VAL B N 1
ATOM 3581 C CA . VAL B 1 143 ? -0.108 13.805 15.281 1 97.44 143 VAL B CA 1
ATOM 3582 C C . VAL B 1 143 ? -0.89 13.961 13.984 1 97.44 143 VAL B C 1
ATOM 3584 O O . VAL B 1 143 ? -2.117 13.844 13.969 1 97.44 143 VAL B O 1
ATOM 3587 N N . ASN B 1 144 ? -0.168 14.195 12.914 1 97.62 144 ASN B N 1
ATOM 3588 C CA . ASN B 1 144 ? -0.805 14.422 11.617 1 97.62 144 ASN B CA 1
ATOM 3589 C C . ASN B 1 144 ? -1.159 13.102 10.93 1 97.62 144 ASN B C 1
ATOM 3591 O O . ASN B 1 144 ? -1.761 13.102 9.859 1 97.62 144 ASN B O 1
ATOM 3595 N N . LEU B 1 145 ? -0.896 11.961 11.547 1 96.88 145 LEU B N 1
ATOM 3596 C CA . LEU B 1 145 ? -1.276 10.656 11.008 1 96.88 145 LEU B CA 1
ATOM 3597 C C . LEU B 1 145 ? -2.793 10.508 10.969 1 96.88 145 LEU B C 1
ATOM 3599 O O . LEU B 1 145 ? -3.34 9.938 10.023 1 96.88 145 LEU B O 1
ATOM 3603 N N . TYR B 1 146 ? -3.426 11.094 11.945 1 96.62 146 TYR B N 1
ATOM 3604 C CA . TYR B 1 146 ? -4.875 10.945 12.016 1 96.62 146 TYR B CA 1
ATOM 3605 C C . TYR B 1 146 ? -5.555 11.672 10.867 1 96.62 146 TYR B C 1
ATOM 3607 O O . TYR B 1 146 ? -6.371 11.086 10.148 1 96.62 146 TYR B O 1
ATOM 3615 N N . PRO B 1 147 ? -5.234 12.922 10.586 1 97.31 147 PRO B N 1
ATOM 3616 C CA . PRO B 1 147 ? -5.855 13.602 9.445 1 97.31 147 PRO B CA 1
ATOM 3617 C C . PRO B 1 147 ? -5.621 12.875 8.125 1 97.31 147 PRO B C 1
ATOM 3619 O O . PRO B 1 147 ? -6.523 12.805 7.289 1 97.31 147 PRO B O 1
ATOM 3622 N N . HIS B 1 148 ? -4.461 12.367 7.914 1 97.69 148 HIS B N 1
ATOM 3623 C CA . HIS B 1 148 ? -4.176 11.641 6.68 1 97.69 148 HIS B CA 1
ATOM 3624 C C . HIS B 1 148 ? -4.992 10.359 6.594 1 97.69 148 HIS B C 1
ATOM 3626 O O . HIS B 1 148 ? -5.551 10.047 5.543 1 97.69 148 HIS B O 1
ATOM 3632 N N . TYR B 1 149 ? -5.047 9.633 7.672 1 97.38 149 TYR B N 1
ATOM 3633 C CA . TYR B 1 149 ? -5.836 8.406 7.703 1 97.38 149 TYR B CA 1
ATOM 3634 C C . TYR B 1 149 ? -7.32 8.711 7.516 1 97.38 149 TYR B C 1
ATOM 3636 O O . TYR B 1 149 ? -8.008 8.023 6.766 1 97.38 149 TYR B O 1
ATOM 3644 N N . TYR B 1 150 ? -7.754 9.711 8.25 1 95.94 150 TYR B N 1
ATOM 3645 C CA . TYR B 1 150 ? -9.148 10.117 8.141 1 95.94 150 TYR B CA 1
ATOM 3646 C C . TYR B 1 150 ? -9.5 10.469 6.699 1 95.94 150 TYR B C 1
ATOM 3648 O O . TYR B 1 150 ? -10.586 10.125 6.219 1 95.94 150 TYR B O 1
ATOM 3656 N N . SER B 1 151 ? -8.617 11.172 6.055 1 96.62 151 SER B N 1
ATOM 3657 C CA . SER B 1 151 ? -8.867 11.539 4.668 1 96.62 151 SER B CA 1
ATOM 3658 C C . SER B 1 151 ? -8.992 10.305 3.779 1 96.62 151 SER B C 1
ATOM 3660 O O . SER B 1 151 ? -9.914 10.203 2.967 1 96.62 151 SER B O 1
ATOM 3662 N N . TRP B 1 152 ? -8.078 9.367 3.922 1 96.69 152 TRP B N 1
ATOM 3663 C CA . TRP B 1 152 ? -8.156 8.141 3.141 1 96.69 152 TRP B CA 1
ATOM 3664 C C . TRP B 1 152 ? -9.477 7.414 3.406 1 96.69 152 TRP B C 1
ATOM 3666 O O . TRP B 1 152 ? -10.164 6.996 2.471 1 96.69 152 TRP B O 1
ATOM 3676 N N . TRP B 1 153 ? -9.82 7.301 4.645 1 94.25 153 TRP B N 1
ATOM 3677 C CA . TRP B 1 153 ? -11.047 6.617 5.023 1 94.25 153 TRP B CA 1
ATOM 3678 C C . TRP B 1 153 ? -12.273 7.34 4.465 1 94.25 153 TRP B C 1
ATOM 3680 O O . TRP B 1 153 ? -13.234 6.699 4.035 1 94.25 153 TRP B O 1
ATOM 3690 N N . SER B 1 154 ? -12.242 8.641 4.473 1 93.69 154 SER B N 1
ATOM 3691 C CA . SER B 1 154 ? -13.344 9.43 3.936 1 93.69 154 SER B CA 1
ATOM 3692 C C . SER B 1 154 ? -13.508 9.203 2.436 1 93.69 154 SER B C 1
ATOM 3694 O O . SER B 1 154 ? -14.625 9.031 1.945 1 93.69 154 SER B O 1
ATOM 3696 N N . TYR B 1 155 ? -12.414 9.18 1.734 1 95.06 155 TYR B N 1
ATOM 3697 C CA . TYR B 1 155 ? -12.492 8.922 0.301 1 95.06 155 TYR B CA 1
ATOM 3698 C C . TYR B 1 155 ? -13.023 7.52 0.027 1 95.06 155 TYR B C 1
ATOM 3700 O O . TYR B 1 155 ? -13.812 7.316 -0.902 1 95.06 155 TYR B O 1
ATOM 3708 N N . PHE B 1 156 ? -12.523 6.566 0.832 1 92.62 156 PHE B N 1
ATOM 3709 C CA . PHE B 1 156 ? -13.055 5.211 0.754 1 92.62 156 PHE B CA 1
ATOM 3710 C C . PHE B 1 156 ? -14.57 5.215 0.889 1 92.62 156 PHE B C 1
ATOM 3712 O O . PHE B 1 156 ? -15.273 4.602 0.082 1 92.62 156 PHE B O 1
ATOM 3719 N N . SER B 1 157 ? -15.047 5.98 1.801 1 89.06 157 SER B N 1
ATOM 3720 C CA . SER B 1 157 ? -16.484 6.031 2.072 1 89.06 157 SER B CA 1
ATOM 3721 C C . SER B 1 157 ? -17.219 6.781 0.975 1 89.06 157 SER B C 1
ATOM 3723 O O . SER B 1 157 ? -18.312 6.375 0.566 1 89.06 157 SER B O 1
ATOM 3725 N N . TYR B 1 158 ? -16.688 7.906 0.515 1 91.19 158 TYR B N 1
ATOM 3726 C CA . TYR B 1 158 ? -17.297 8.664 -0.568 1 91.19 158 TYR B CA 1
ATOM 3727 C C . TYR B 1 158 ? -17.547 7.773 -1.78 1 91.19 158 TYR B C 1
ATOM 3729 O O . TYR B 1 158 ? -18.672 7.742 -2.314 1 91.19 158 TYR B O 1
ATOM 3737 N N . TYR B 1 159 ? -16.562 7.047 -2.154 1 89.38 159 TYR B N 1
ATOM 3738 C CA . TYR B 1 159 ? -16.641 6.227 -3.357 1 89.38 159 TYR B CA 1
ATOM 3739 C C . TYR B 1 159 ? -17.484 4.984 -3.115 1 89.38 159 TYR B C 1
ATOM 3741 O O . TYR B 1 159 ? -18.25 4.559 -3.994 1 89.38 159 TYR B O 1
ATOM 3749 N N . ASN B 1 160 ? -17.344 4.453 -1.946 1 85.94 160 ASN B N 1
ATOM 3750 C CA . ASN B 1 160 ? -18.109 3.248 -1.636 1 85.94 160 ASN B CA 1
ATOM 3751 C C . ASN B 1 160 ? -19.609 3.525 -1.613 1 85.94 160 ASN B C 1
ATOM 3753 O O . ASN B 1 160 ? -20.406 2.688 -2.039 1 85.94 160 ASN B O 1
ATOM 3757 N N . GLU B 1 161 ? -19.953 4.695 -1.13 1 80.44 161 GLU B N 1
ATOM 3758 C CA . GLU B 1 161 ? -21.359 5.035 -0.961 1 80.44 161 GLU B CA 1
ATOM 3759 C C . GLU B 1 161 ? -21.859 5.902 -2.115 1 80.44 161 GLU B C 1
ATOM 3761 O O . GLU B 1 161 ? -23.062 6.145 -2.242 1 80.44 161 GLU B O 1
ATOM 3766 N N . ASP B 1 162 ? -21 6.305 -2.924 1 81.88 162 ASP B N 1
ATOM 3767 C CA . ASP B 1 162 ? -21.328 7.215 -4.016 1 81.88 162 ASP B CA 1
ATOM 3768 C C . ASP B 1 162 ? -21.984 8.492 -3.486 1 81.88 162 ASP B C 1
ATOM 3770 O O . ASP B 1 162 ? -23.047 8.891 -3.951 1 81.88 162 ASP B O 1
ATOM 3774 N N . PHE B 1 163 ? -21.406 9.047 -2.465 1 83.19 163 PHE B N 1
ATOM 3775 C CA . PHE B 1 163 ? -21.828 10.273 -1.786 1 83.19 163 PHE B CA 1
ATOM 3776 C C . PHE B 1 163 ? -20.688 11.281 -1.744 1 83.19 163 PHE B C 1
ATOM 3778 O O . PHE B 1 163 ? -19.703 11.086 -1.023 1 83.19 163 PHE B O 1
ATOM 3785 N N . TYR B 1 164 ? -20.938 12.477 -2.424 1 88.31 164 TYR B N 1
ATOM 3786 C CA . TYR B 1 164 ? -19.781 13.344 -2.676 1 88.31 164 TYR B CA 1
ATOM 3787 C C . TYR B 1 164 ? -20.047 14.75 -2.16 1 88.31 164 TYR B C 1
ATOM 3789 O O . TYR B 1 164 ? -19.375 15.703 -2.588 1 88.31 164 TYR B O 1
ATOM 3797 N N . ASN B 1 165 ? -20.859 15 -1.245 1 83.62 165 ASN B N 1
ATOM 3798 C CA . ASN B 1 165 ? -21.281 16.328 -0.797 1 83.62 165 ASN B CA 1
ATOM 3799 C C . ASN B 1 165 ? -20.109 17.125 -0.256 1 83.62 165 ASN B C 1
ATOM 3801 O O . ASN B 1 165 ? -20.047 18.344 -0.429 1 83.62 165 ASN B O 1
ATOM 3805 N N . TYR B 1 166 ? -19.156 16.531 0.367 1 86.5 166 TYR B N 1
ATOM 3806 C CA . TYR B 1 166 ? -18.047 17.25 0.981 1 86.5 166 TYR B CA 1
ATOM 3807 C C . TYR B 1 166 ? -16.734 16.891 0.306 1 86.5 166 TYR B C 1
ATOM 3809 O O . TYR B 1 166 ? -15.656 17.156 0.857 1 86.5 166 TYR B O 1
ATOM 3817 N N . PHE B 1 167 ? -16.844 16.391 -0.876 1 91.56 167 PHE B N 1
ATOM 3818 C CA . PHE B 1 167 ? -15.68 15.852 -1.555 1 91.56 167 PHE B CA 1
ATOM 3819 C C . PHE B 1 167 ? -14.688 16.953 -1.899 1 91.56 167 PHE B C 1
ATOM 3821 O O . PHE B 1 167 ? -13.492 16.844 -1.626 1 91.56 167 PHE B O 1
ATOM 3828 N N . LYS B 1 168 ? -15.172 18.078 -2.449 1 90.69 168 LYS B N 1
ATOM 3829 C CA . LYS B 1 168 ? -14.289 19.156 -2.887 1 90.69 168 LYS B CA 1
ATOM 3830 C C . LYS B 1 168 ? -13.578 19.797 -1.7 1 90.69 168 LYS B C 1
ATOM 3832 O O . LYS B 1 168 ? -12.367 20.047 -1.76 1 90.69 168 LYS B O 1
ATOM 3837 N N . HIS B 1 169 ? -14.32 20.016 -0.698 1 89.88 169 HIS B N 1
ATOM 3838 C CA . HIS B 1 169 ? -13.766 20.578 0.533 1 89.88 169 HIS B CA 1
ATOM 3839 C C . HIS B 1 169 ? -12.703 19.656 1.116 1 89.88 169 HIS B C 1
ATOM 3841 O O . HIS B 1 169 ? -11.609 20.109 1.472 1 89.88 169 HIS B O 1
ATOM 3847 N N . HIS B 1 170 ? -13 18.469 1.104 1 93.19 170 HIS B N 1
ATOM 3848 C CA . HIS B 1 170 ? -12.078 17.484 1.654 1 93.19 170 HIS B CA 1
ATOM 3849 C C . HIS B 1 170 ? -10.828 17.344 0.794 1 93.19 170 HIS B C 1
ATOM 3851 O O . HIS B 1 170 ? -9.727 17.141 1.316 1 93.19 170 HIS B O 1
ATOM 3857 N N . PHE B 1 171 ? -11.031 17.453 -0.437 1 95.19 171 PHE B N 1
ATOM 3858 C CA . PHE B 1 171 ? -9.906 17.359 -1.357 1 95.19 171 PHE B CA 1
ATOM 3859 C C . PHE B 1 171 ? -8.938 18.516 -1.153 1 95.19 171 PHE B C 1
ATOM 3861 O O . PHE B 1 171 ? -7.719 18.312 -1.154 1 95.19 171 PHE B O 1
ATOM 3868 N N . MET B 1 172 ? -9.414 19.688 -0.946 1 94.69 172 MET B N 1
ATOM 3869 C CA . MET B 1 172 ? -8.57 20.844 -0.663 1 94.69 172 MET B CA 1
ATOM 3870 C C . MET B 1 172 ? -7.773 20.625 0.621 1 94.69 172 MET B C 1
ATOM 3872 O O . MET B 1 172 ? -6.566 20.875 0.654 1 94.69 172 MET B O 1
ATOM 3876 N N . PHE B 1 173 ? -8.391 20.125 1.609 1 95.81 173 PHE B N 1
ATOM 3877 C CA . PHE B 1 173 ? -7.727 19.844 2.877 1 95.81 173 PHE B CA 1
ATOM 3878 C C . PHE B 1 173 ? -6.645 18.781 2.703 1 95.81 173 PHE B C 1
ATOM 3880 O O . PHE B 1 173 ? -5.551 18.906 3.258 1 95.81 173 PHE B O 1
ATOM 3887 N N . THR B 1 174 ? -6.957 17.812 1.916 1 96.88 174 THR B N 1
ATOM 3888 C CA . THR B 1 174 ? -6.023 16.703 1.719 1 96.88 174 THR B CA 1
ATOM 3889 C C . THR B 1 174 ? -4.758 17.188 1.019 1 96.88 174 THR B C 1
ATOM 3891 O O . THR B 1 174 ? -3.645 16.906 1.476 1 96.88 174 THR B O 1
ATOM 3894 N N . VAL B 1 175 ? -4.922 17.922 -0.022 1 96.31 175 VAL B N 1
ATOM 3895 C CA . VAL B 1 175 ? -3.787 18.391 -0.813 1 96.31 175 VAL B CA 1
ATOM 3896 C C . VAL B 1 175 ? -2.922 19.328 0.026 1 96.31 175 VAL B C 1
ATOM 3898 O O . VAL B 1 175 ? -1.698 19.188 0.062 1 96.31 175 VAL B O 1
ATOM 3901 N N . THR B 1 176 ? -3.5 20.234 0.68 1 97.19 176 THR B N 1
ATOM 3902 C CA . THR B 1 176 ? -2.746 21.188 1.487 1 97.19 176 THR B CA 1
ATOM 3903 C C . THR B 1 176 ? -2.084 20.484 2.672 1 97.19 176 THR B C 1
ATOM 3905 O O . THR B 1 176 ? -0.963 20.828 3.053 1 97.19 176 THR B O 1
ATOM 3908 N N . GLU B 1 177 ? -2.77 19.516 3.201 1 97.81 177 GLU B N 1
ATOM 3909 C CA . GLU B 1 177 ? -2.193 18.75 4.301 1 97.81 177 GLU B CA 1
ATOM 3910 C C . GLU B 1 177 ? -0.959 17.984 3.848 1 97.81 177 GLU B C 1
ATOM 3912 O O . GLU B 1 177 ? 0.02 17.875 4.59 1 97.81 177 GLU B O 1
ATOM 3917 N N . ILE B 1 178 ? -1.047 17.469 2.686 1 97.38 178 ILE B N 1
ATOM 3918 C CA . ILE B 1 178 ? 0.097 16.734 2.139 1 97.38 178 ILE B CA 1
ATOM 3919 C C . ILE B 1 178 ? 1.275 17.703 1.964 1 97.38 178 ILE B C 1
ATOM 3921 O O . ILE B 1 178 ? 2.412 17.359 2.305 1 97.38 178 ILE B O 1
ATOM 3925 N N . ILE B 1 179 ? 1.035 18.844 1.515 1 97.12 179 ILE B N 1
ATOM 3926 C CA . ILE B 1 179 ? 2.08 19.844 1.333 1 97.12 179 ILE B CA 1
ATOM 3927 C C . ILE B 1 179 ? 2.703 20.188 2.684 1 97.12 179 ILE B C 1
ATOM 3929 O O . ILE B 1 179 ? 3.928 20.188 2.826 1 97.12 179 ILE B O 1
ATOM 3933 N N . ALA B 1 180 ? 1.863 20.469 3.645 1 98.12 180 ALA B N 1
ATOM 3934 C CA . ALA B 1 180 ? 2.357 20.766 4.984 1 98.12 180 ALA B CA 1
ATOM 3935 C C . ALA B 1 180 ? 3.191 19.625 5.539 1 98.12 180 ALA B C 1
ATOM 3937 O O . ALA B 1 180 ? 4.254 19.844 6.125 1 98.12 180 ALA B O 1
ATOM 3938 N N . THR B 1 181 ? 2.744 18.438 5.332 1 98.19 181 THR B N 1
ATOM 3939 C CA . THR B 1 181 ? 3.428 17.25 5.852 1 98.19 181 THR B CA 1
ATOM 3940 C C . THR B 1 181 ? 4.789 17.078 5.18 1 98.19 181 THR B C 1
ATOM 3942 O O . THR B 1 181 ? 5.758 16.688 5.828 1 98.19 181 THR B O 1
ATOM 3945 N N . CYS B 1 182 ? 4.848 17.375 3.93 1 96.69 182 CYS B N 1
ATOM 3946 C CA . CYS B 1 182 ? 6.125 17.281 3.232 1 96.69 182 CYS B CA 1
ATOM 3947 C C . CYS B 1 182 ? 7.141 18.25 3.832 1 96.69 182 CYS B C 1
ATOM 3949 O O . CYS B 1 182 ? 8.305 17.891 4.016 1 96.69 182 CYS B O 1
ATOM 3951 N N . ILE B 1 183 ? 6.699 19.391 4.141 1 98 183 ILE B N 1
ATOM 3952 C CA . ILE B 1 183 ? 7.586 20.391 4.734 1 98 183 ILE B CA 1
ATOM 3953 C C . ILE B 1 183 ? 7.98 19.953 6.145 1 98 183 ILE B C 1
ATOM 3955 O O . ILE B 1 183 ? 9.148 20.062 6.531 1 98 183 ILE B O 1
ATOM 3959 N N . VAL B 1 184 ? 7.023 19.422 6.867 1 98.56 184 VAL B N 1
ATOM 3960 C CA . VAL B 1 184 ? 7.293 18.938 8.219 1 98.56 184 VAL B CA 1
ATOM 3961 C C . VAL B 1 184 ? 8.312 17.797 8.164 1 98.56 184 VAL B C 1
ATOM 3963 O O . VAL B 1 184 ? 9.25 17.766 8.961 1 98.56 184 VAL B O 1
ATOM 3966 N N . LEU B 1 185 ? 8.156 16.938 7.227 1 97.5 185 LEU B N 1
ATOM 3967 C CA . LEU B 1 185 ? 9.094 15.836 7.066 1 97.5 185 LEU B CA 1
ATOM 3968 C C . LEU B 1 185 ? 10.492 16.359 6.75 1 97.5 185 LEU B C 1
ATOM 3970 O O . LEU B 1 185 ? 11.484 15.859 7.293 1 97.5 185 LEU B O 1
ATOM 3974 N N . ASN B 1 186 ? 10.531 17.344 5.918 1 97.31 186 ASN B N 1
ATOM 3975 C CA . ASN B 1 186 ? 11.82 17.953 5.621 1 97.31 186 ASN B CA 1
ATOM 3976 C C . ASN B 1 186 ? 12.477 18.516 6.883 1 97.31 186 ASN B C 1
ATOM 3978 O O . ASN B 1 186 ? 13.68 18.344 7.09 1 97.31 186 ASN B O 1
ATOM 3982 N N . LEU B 1 187 ? 11.719 19.078 7.684 1 97.75 187 LEU B N 1
ATOM 3983 C CA . LEU B 1 187 ? 12.227 19.734 8.883 1 97.75 187 LEU B CA 1
ATOM 3984 C C . LEU B 1 187 ? 12.492 18.719 9.984 1 97.75 187 LEU B C 1
ATOM 3986 O O . LEU B 1 187 ? 13.117 19.047 11 1 97.75 187 LEU B O 1
ATOM 3990 N N . CYS B 1 188 ? 12.047 17.5 9.844 1 97.88 188 CYS B N 1
ATOM 3991 C CA . CYS B 1 188 ? 12.367 16.453 10.797 1 97.88 188 CYS B CA 1
ATOM 3992 C C . CYS B 1 188 ? 13.867 16.172 10.812 1 97.88 188 CYS B C 1
ATOM 3994 O O . CYS B 1 188 ? 14.398 15.648 11.797 1 97.88 188 CYS B O 1
ATOM 3996 N N . ASN B 1 189 ? 14.461 16.438 9.695 1 96.5 189 ASN B N 1
ATOM 3997 C CA . ASN B 1 189 ? 15.914 16.312 9.617 1 96.5 189 ASN B CA 1
ATOM 3998 C C . ASN B 1 189 ? 16.609 17.5 10.258 1 96.5 189 ASN B C 1
ATOM 4000 O O . ASN B 1 189 ? 16.5 18.625 9.773 1 96.5 189 ASN B O 1
ATOM 4004 N N . ARG B 1 190 ? 17.406 17.312 11.211 1 95.75 190 ARG B N 1
ATOM 4005 C CA . ARG B 1 190 ? 18.094 18.375 11.953 1 95.75 190 ARG B CA 1
ATOM 4006 C C . ARG B 1 190 ? 19.078 19.125 11.047 1 95.75 190 ARG B C 1
ATOM 4008 O O . ARG B 1 190 ? 19.406 20.281 11.32 1 95.75 190 ARG B O 1
ATOM 4015 N N . LYS B 1 191 ? 19.516 18.469 10.039 1 94.12 191 LYS B N 1
ATOM 4016 C CA . LYS B 1 191 ? 20.453 19.094 9.117 1 94.12 191 LYS B CA 1
ATOM 4017 C C . LYS B 1 191 ? 19.781 20.172 8.289 1 94.12 191 LYS B C 1
ATOM 4019 O O . LYS B 1 191 ? 20.438 21.078 7.773 1 94.12 191 LYS B O 1
ATOM 4024 N N . ASN B 1 192 ? 18.453 20.062 8.203 1 95 192 ASN B N 1
ATOM 4025 C CA . ASN B 1 192 ? 17.719 21.078 7.438 1 95 192 ASN B CA 1
ATOM 4026 C C . ASN B 1 192 ? 17.391 22.297 8.297 1 95 192 ASN B C 1
ATOM 4028 O O . ASN B 1 192 ? 16.828 22.156 9.383 1 95 192 ASN B O 1
ATOM 4032 N N . GLU B 1 193 ? 17.719 23.359 7.824 1 92.5 193 GLU B N 1
ATOM 4033 C CA . GLU B 1 193 ? 17.531 24.594 8.586 1 92.5 193 GLU B CA 1
ATOM 4034 C C . GLU B 1 193 ? 16.062 24.984 8.656 1 92.5 193 GLU B C 1
ATOM 4036 O O . GLU B 1 193 ? 15.32 24.828 7.68 1 92.5 193 GLU B O 1
ATOM 4041 N N . VAL B 1 194 ? 15.75 25.516 9.805 1 94.19 194 VAL B N 1
ATOM 4042 C CA . VAL B 1 194 ? 14.422 26.094 9.992 1 94.19 194 VAL B CA 1
ATOM 4043 C C . VAL B 1 194 ? 14.398 27.516 9.453 1 94.19 194 VAL B C 1
ATOM 4045 O O . VAL B 1 194 ? 14.984 28.422 10.047 1 94.19 194 VAL B O 1
ATOM 4048 N N . VAL B 1 195 ? 13.719 27.641 8.312 1 91.44 195 VAL B N 1
ATOM 4049 C CA . VAL B 1 195 ? 13.664 28.938 7.672 1 91.44 195 VAL B CA 1
ATOM 4050 C C . VAL B 1 195 ? 12.234 29.469 7.68 1 91.44 195 VAL B C 1
ATOM 4052 O O . VAL B 1 195 ? 11.281 28.688 7.801 1 91.44 195 VAL B O 1
ATOM 4055 N N . SER B 1 196 ? 12.117 30.688 7.473 1 91.94 196 SER B N 1
ATOM 4056 C CA . SER B 1 196 ? 10.844 31.375 7.645 1 91.94 196 SER B CA 1
ATOM 4057 C C . SER B 1 196 ? 9.812 30.875 6.637 1 91.94 196 SER B C 1
ATOM 4059 O O . SER B 1 196 ? 8.648 30.656 6.988 1 91.94 196 SER B O 1
ATOM 4061 N N . TRP B 1 197 ? 10.148 30.672 5.41 1 92.69 197 TRP B N 1
ATOM 4062 C CA . TRP B 1 197 ? 9.141 30.344 4.406 1 92.69 197 TRP B CA 1
ATOM 4063 C C . TRP B 1 197 ? 8.531 28.969 4.676 1 92.69 197 TRP B C 1
ATOM 4065 O O . TRP B 1 197 ? 7.348 28.75 4.422 1 92.69 197 TRP B O 1
ATOM 4075 N N . LYS B 1 198 ? 9.344 28.031 5.129 1 95.69 198 LYS B N 1
ATOM 4076 C CA . LYS B 1 198 ? 8.82 26.703 5.469 1 95.69 198 LYS B CA 1
ATOM 4077 C C . LYS B 1 198 ? 7.824 26.797 6.621 1 95.69 198 LYS B C 1
ATOM 4079 O O . LYS B 1 198 ? 6.746 26.203 6.555 1 95.69 198 LYS B O 1
ATOM 4084 N N . VAL B 1 199 ? 8.219 27.531 7.605 1 96.69 199 VAL B N 1
ATOM 4085 C CA . VAL B 1 199 ? 7.379 27.688 8.789 1 96.69 199 VAL B CA 1
ATOM 4086 C C . VAL B 1 199 ? 6.086 28.406 8.422 1 96.69 199 VAL B C 1
ATOM 4088 O O . VAL B 1 199 ? 4.996 27.969 8.797 1 96.69 199 VAL B O 1
ATOM 4091 N N . LEU B 1 200 ? 6.219 29.438 7.695 1 95.75 200 LEU B N 1
ATOM 4092 C CA . LEU B 1 200 ? 5.055 30.234 7.32 1 95.75 200 LEU B CA 1
ATOM 4093 C C . LEU B 1 200 ? 4.117 29.438 6.426 1 95.75 200 LEU B C 1
ATOM 4095 O O . LEU B 1 200 ? 2.896 29.609 6.488 1 95.75 200 LEU B O 1
ATOM 4099 N N . ALA B 1 201 ? 4.648 28.609 5.605 1 96.62 201 ALA B N 1
ATOM 4100 C CA . ALA B 1 201 ? 3.82 27.75 4.766 1 96.62 201 ALA B CA 1
ATOM 4101 C C . ALA B 1 201 ? 2.984 26.797 5.613 1 96.62 201 ALA B C 1
ATOM 4103 O O . ALA B 1 201 ? 1.778 26.656 5.398 1 96.62 201 ALA B O 1
ATOM 4104 N N . ILE B 1 202 ? 3.619 26.141 6.57 1 98.25 202 ILE B N 1
ATOM 4105 C CA . ILE B 1 202 ? 2.926 25.219 7.465 1 98.25 202 ILE B CA 1
ATOM 4106 C C . ILE B 1 202 ? 1.838 25.969 8.234 1 98.25 202 ILE B C 1
ATOM 4108 O O . ILE B 1 202 ? 0.687 25.531 8.281 1 98.25 202 ILE B O 1
ATOM 4112 N N . VAL B 1 203 ? 2.205 27.094 8.75 1 97.75 203 VAL B N 1
ATOM 4113 C CA . VAL B 1 203 ? 1.305 27.875 9.586 1 97.75 203 VAL B CA 1
ATOM 4114 C C . VAL B 1 203 ? 0.126 28.375 8.75 1 97.75 203 VAL B C 1
ATOM 4116 O O . VAL B 1 203 ? -1.023 28.328 9.195 1 97.75 203 VAL B O 1
ATOM 4119 N N . SER B 1 204 ? 0.409 28.844 7.555 1 97.81 204 SER B N 1
ATOM 4120 C CA . SER B 1 204 ? -0.646 29.375 6.691 1 97.81 204 SER B CA 1
ATOM 4121 C C . SER B 1 204 ? -1.663 28.281 6.348 1 97.81 204 SER B C 1
ATOM 4123 O O . SER B 1 204 ? -2.871 28.516 6.426 1 97.81 204 SER B O 1
ATOM 4125 N N . ILE B 1 205 ? -1.203 27.156 6.008 1 98.06 205 ILE B N 1
ATOM 4126 C CA . ILE B 1 205 ? -2.064 26.031 5.625 1 98.06 205 ILE B CA 1
ATOM 4127 C C . ILE B 1 205 ? -2.945 25.641 6.805 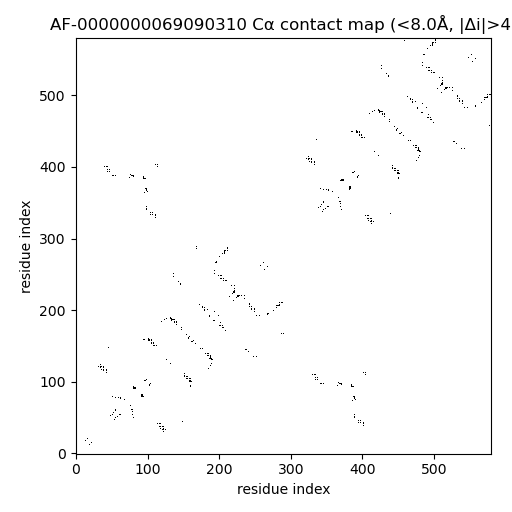1 98.06 205 ILE B C 1
ATOM 4129 O O . ILE B 1 205 ? -4.164 25.5 6.66 1 98.06 205 ILE B O 1
ATOM 4133 N N . ASN B 1 206 ? -2.328 25.547 7.941 1 98.31 206 ASN B N 1
ATOM 4134 C CA . ASN B 1 206 ? -3.064 25.016 9.086 1 98.31 206 ASN B CA 1
ATOM 4135 C C . ASN B 1 206 ? -3.961 26.078 9.719 1 98.31 206 ASN B C 1
ATOM 4137 O O . ASN B 1 206 ? -4.996 25.75 10.297 1 98.31 206 ASN B O 1
ATOM 4141 N N . LEU B 1 207 ? -3.578 27.328 9.562 1 97.44 207 LEU B N 1
ATOM 4142 C CA . LEU B 1 207 ? -4.496 28.391 9.984 1 97.44 207 LEU B CA 1
ATOM 4143 C C . LEU B 1 207 ? -5.73 28.422 9.086 1 97.44 207 LEU B C 1
ATOM 4145 O O . LEU B 1 207 ? -6.852 28.609 9.57 1 97.44 207 LEU B O 1
ATOM 4149 N N . MET B 1 208 ? -5.512 28.281 7.828 1 96.88 208 MET B N 1
ATOM 4150 C CA . MET B 1 208 ? -6.641 28.172 6.902 1 96.88 208 MET B CA 1
ATOM 4151 C C . MET B 1 208 ? -7.543 27 7.273 1 96.88 208 MET B C 1
ATOM 4153 O O . MET B 1 208 ? -8.766 27.141 7.281 1 96.88 208 MET B O 1
ATOM 4157 N N . HIS B 1 209 ? -6.984 25.844 7.594 1 97.25 209 HIS B N 1
ATOM 4158 C CA . HIS B 1 209 ? -7.758 24.688 8.023 1 97.25 209 HIS B CA 1
ATOM 4159 C C . HIS B 1 209 ? -8.602 25 9.25 1 97.25 209 HIS B C 1
ATOM 4161 O O . HIS B 1 209 ? -9.781 24.641 9.312 1 97.25 209 HIS B O 1
ATOM 4167 N N . ILE B 1 210 ? -7.969 25.641 10.211 1 96.5 210 ILE B N 1
ATOM 4168 C CA . ILE B 1 210 ? -8.633 25.984 11.469 1 96.5 210 ILE B CA 1
ATOM 4169 C C . ILE B 1 210 ? -9.812 26.922 11.18 1 96.5 210 ILE B C 1
ATOM 4171 O O . ILE B 1 210 ? -10.914 26.719 11.711 1 96.5 210 ILE B O 1
ATOM 4175 N N . LEU B 1 211 ? -9.617 27.859 10.352 1 95.06 211 LEU B N 1
ATOM 4176 C CA . LEU B 1 211 ? -10.656 28.844 10.055 1 95.06 211 LEU B CA 1
ATOM 4177 C C . LEU B 1 211 ? -11.805 28.203 9.281 1 95.06 211 LEU B C 1
ATOM 4179 O O . LEU B 1 211 ? -12.969 28.406 9.617 1 95.06 211 LEU B O 1
ATOM 4183 N N . VAL B 1 212 ? -11.492 27.438 8.328 1 93.88 212 VAL B N 1
ATOM 4184 C CA . VAL B 1 212 ? -12.523 26.812 7.496 1 93.88 212 VAL B CA 1
ATOM 4185 C C . VAL B 1 212 ? -13.297 25.781 8.312 1 93.88 212 VAL B C 1
ATOM 4187 O O . VAL B 1 212 ? -14.531 25.781 8.32 1 93.88 212 VAL B O 1
ATOM 4190 N N . SER B 1 213 ? -12.602 24.938 9.016 1 92.12 213 SER B N 1
ATOM 4191 C CA . SER B 1 213 ? -13.234 23.875 9.797 1 92.12 213 SER B CA 1
ATOM 4192 C C . SER B 1 213 ? -13.953 24.453 11.016 1 92.12 213 SER B C 1
ATOM 4194 O O . SER B 1 213 ? -14.938 23.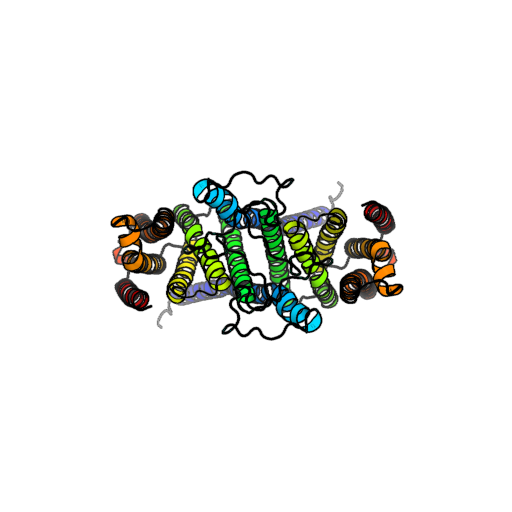891 11.484 1 92.12 213 SER B O 1
ATOM 4196 N N . GLY B 1 214 ? -13.383 25.469 11.602 1 89.75 214 GLY B N 1
ATOM 4197 C CA . GLY B 1 214 ? -13.992 26.125 12.75 1 89.75 214 GLY B CA 1
ATOM 4198 C C . GLY B 1 214 ? -15.383 26.656 12.461 1 89.75 214 GLY B C 1
ATOM 4199 O O . GLY B 1 214 ? -16.328 26.406 13.211 1 89.75 214 GLY B O 1
ATOM 4200 N N . LEU B 1 215 ? -15.586 27.203 11.344 1 84.69 215 LEU B N 1
ATOM 4201 C CA . LEU B 1 215 ? -16.844 27.844 10.969 1 84.69 215 LEU B CA 1
ATOM 4202 C C . LEU B 1 215 ? -17.828 26.828 10.406 1 84.69 215 LEU B C 1
ATOM 4204 O O . LEU B 1 215 ? -19.047 27.031 10.461 1 84.69 215 LEU B O 1
ATOM 4208 N N . ASP B 1 216 ? -17.375 25.766 9.969 1 81.06 216 ASP B N 1
ATOM 4209 C CA . ASP B 1 216 ? -18.234 24.781 9.312 1 81.06 216 ASP B CA 1
ATOM 4210 C C . ASP B 1 216 ? -18.797 23.797 10.32 1 81.06 216 ASP B C 1
ATOM 4212 O O . ASP B 1 216 ? -20.016 23.625 10.422 1 81.06 216 ASP B O 1
ATOM 4216 N N . GLN B 1 217 ? -17.938 23.172 11.078 1 84.5 217 GLN B N 1
ATOM 4217 C CA . GLN B 1 217 ? -18.422 22.031 11.844 1 84.5 217 GLN B CA 1
ATOM 4218 C C . GLN B 1 217 ? -17.969 22.125 13.305 1 84.5 217 GLN B C 1
ATOM 4220 O O . GLN B 1 217 ? -18.719 21.734 14.211 1 84.5 217 GLN B O 1
ATOM 4225 N N . PHE B 1 218 ? -16.797 22.719 13.594 1 89.56 218 PHE B N 1
ATOM 4226 C CA . PHE B 1 218 ? -16.203 22.609 14.922 1 89.56 218 PHE B CA 1
ATOM 4227 C C . PHE B 1 218 ? -17.016 23.422 15.93 1 89.56 218 PHE B C 1
ATOM 4229 O O . PHE B 1 218 ? -17.344 22.906 17.016 1 89.56 218 PHE B O 1
ATOM 4236 N N . VAL B 1 219 ? -17.281 24.609 15.586 1 86.94 219 VAL B N 1
ATOM 4237 C CA . VAL B 1 219 ? -18.031 25.453 16.5 1 86.94 219 VAL B CA 1
ATOM 4238 C C . VAL B 1 219 ? -19.391 24.828 16.797 1 86.94 219 VAL B C 1
ATOM 4240 O O . VAL B 1 219 ? -19.781 24.688 17.953 1 86.94 219 VAL B O 1
ATOM 4243 N N . SER B 1 220 ? -20.047 24.328 15.797 1 89.5 220 SER B N 1
ATOM 4244 C CA . SER B 1 220 ? -21.375 23.75 15.961 1 89.5 220 SER B CA 1
ATOM 4245 C C . SER B 1 220 ? -21.312 22.422 16.719 1 89.5 220 SER B C 1
ATOM 4247 O O . SER B 1 220 ? -22.047 22.219 17.688 1 89.5 220 SER B O 1
ATOM 4249 N N . HIS B 1 221 ? -20.375 21.625 16.406 1 91.44 221 HIS B N 1
ATOM 4250 C CA . HIS B 1 221 ? -20.344 20.266 16.953 1 91.44 221 HIS B CA 1
ATOM 4251 C C . HIS B 1 221 ? -19.734 20.266 18.359 1 91.44 221 HIS B C 1
ATOM 4253 O O . HIS B 1 221 ? -20.25 19.609 19.25 1 91.44 221 HIS B O 1
ATOM 4259 N N . VAL B 1 222 ? -18.734 21.016 18.594 1 90.62 222 VAL B N 1
ATOM 4260 C CA . VAL B 1 222 ? -17.938 20.906 19.812 1 90.62 222 VAL B CA 1
ATOM 4261 C C . VAL B 1 222 ? -18.297 22.047 20.766 1 90.62 222 VAL B C 1
ATOM 4263 O O . VAL B 1 222 ? -18.672 21.812 21.922 1 90.62 222 VAL B O 1
ATOM 4266 N N . LEU B 1 223 ? -18.281 23.25 20.266 1 91.5 223 LEU B N 1
ATOM 4267 C CA . LEU B 1 223 ? -18.469 24.406 21.156 1 91.5 223 LEU B CA 1
ATOM 4268 C C . LEU B 1 223 ? -19.938 24.578 21.516 1 91.5 223 LEU B C 1
ATOM 4270 O O . LEU B 1 223 ? -20.266 24.891 22.656 1 91.5 223 LEU B O 1
ATOM 4274 N N . GLN B 1 224 ? -20.812 24.312 20.531 1 93.19 224 GLN B N 1
ATOM 4275 C CA . GLN B 1 224 ? -22.234 24.469 20.781 1 93.19 224 GLN B CA 1
ATOM 4276 C C . GLN B 1 224 ? -22.859 23.141 21.219 1 93.19 224 GLN B C 1
ATOM 4278 O O . GLN B 1 224 ? -24.031 23.109 21.594 1 93.19 224 GLN B O 1
ATOM 4283 N N . GLY B 1 225 ? -22.109 22.094 21.078 1 89.62 225 GLY B N 1
ATOM 4284 C CA . GLY B 1 225 ? -22.562 20.797 21.562 1 89.62 225 GLY B CA 1
ATOM 4285 C C . GLY B 1 225 ? -23.641 20.172 20.672 1 89.62 225 GLY B C 1
ATOM 4286 O O . GLY B 1 225 ? -24.453 19.375 21.156 1 89.62 225 GLY B O 1
ATOM 4287 N N . LYS B 1 226 ? -23.688 20.547 19.453 1 89.88 226 LYS B N 1
ATOM 4288 C CA . LYS B 1 226 ? -24.734 20.047 18.578 1 89.88 226 LYS B CA 1
ATOM 4289 C C . LYS B 1 226 ? -24.297 18.781 17.844 1 89.88 226 LYS B C 1
ATOM 4291 O O . LYS B 1 226 ? -25.109 18.141 17.172 1 89.88 226 LYS B O 1
ATOM 4296 N N . GLY B 1 227 ? -23.078 18.453 18.016 1 87.81 227 GLY B N 1
ATOM 4297 C CA . GLY B 1 227 ? -22.594 17.266 17.328 1 87.81 227 GLY B CA 1
ATOM 4298 C C . GLY B 1 227 ? -22.719 16 18.156 1 87.81 227 GLY B C 1
ATOM 4299 O O . GLY B 1 227 ? -22.797 16.062 19.391 1 87.81 227 GLY B O 1
ATOM 4300 N N . THR B 1 228 ? -22.828 14.875 17.453 1 83.31 228 THR B N 1
ATOM 4301 C CA . THR B 1 228 ? -22.75 13.586 18.141 1 83.31 228 THR B CA 1
ATOM 4302 C C . THR B 1 228 ? -21.359 13.375 18.734 1 83.31 228 THR B C 1
ATOM 4304 O O . THR B 1 228 ? -20.422 14.102 18.406 1 83.31 228 THR B O 1
ATOM 4307 N N . ASN B 1 229 ? -21.25 12.367 19.609 1 83.69 229 ASN B N 1
ATOM 4308 C CA . ASN B 1 229 ? -19.953 12.047 20.203 1 83.69 229 ASN B CA 1
ATOM 4309 C C . ASN B 1 229 ? -18.922 11.711 19.125 1 83.69 229 ASN B C 1
ATOM 4311 O O . ASN B 1 229 ? -17.75 12.109 19.234 1 83.69 229 ASN B O 1
ATOM 4315 N N . PHE B 1 230 ? -19.359 11.047 18.141 1 83 230 PHE B N 1
ATOM 4316 C CA . PHE B 1 230 ? -18.469 10.672 17.047 1 83 230 PHE B CA 1
ATOM 4317 C C . PHE B 1 230 ? -18.016 11.898 16.266 1 83 230 PHE B C 1
ATOM 4319 O O . PHE B 1 230 ? -16.844 12.039 15.945 1 83 230 PHE B O 1
ATOM 4326 N N . GLN B 1 231 ? -18.906 12.797 16.031 1 86.81 231 GLN B N 1
ATOM 4327 C CA . GLN B 1 231 ? -18.609 14.008 15.266 1 86.81 231 GLN B CA 1
ATOM 4328 C C . GLN B 1 231 ? -17.672 14.93 16.047 1 86.81 231 GLN B C 1
ATOM 4330 O O . GLN B 1 231 ? -16.719 15.484 15.484 1 86.81 231 GLN B O 1
ATOM 4335 N N . SER B 1 232 ? -17.938 15.016 17.25 1 90.94 232 SER B N 1
ATOM 4336 C CA . SER B 1 232 ? -17.109 15.859 18.109 1 90.94 232 SER B CA 1
ATOM 4337 C C . SER B 1 232 ? -15.703 15.297 18.234 1 90.94 232 SER B C 1
ATOM 4339 O O . SER B 1 232 ? -14.719 16.047 18.156 1 90.94 232 SER B O 1
ATOM 4341 N N . ALA B 1 233 ? -15.617 13.977 18.438 1 90.56 233 ALA B N 1
ATOM 4342 C CA . ALA B 1 233 ? -14.305 13.344 18.547 1 90.56 233 ALA B CA 1
ATOM 4343 C C . ALA B 1 233 ? -13.508 13.523 17.25 1 90.56 233 ALA B C 1
ATOM 4345 O O . ALA B 1 233 ? -12.305 13.812 17.297 1 90.56 233 ALA B O 1
ATOM 4346 N N . ARG B 1 234 ? -14.18 13.328 16.141 1 91.62 234 ARG B N 1
ATOM 4347 C CA . ARG B 1 234 ? -13.555 13.523 14.836 1 91.62 234 ARG B CA 1
ATOM 4348 C C . ARG B 1 234 ? -13.047 14.953 14.68 1 91.62 234 ARG B C 1
ATOM 4350 O O . ARG B 1 234 ? -11.906 15.172 14.281 1 91.62 234 ARG B O 1
ATOM 4357 N N . ASP B 1 235 ? -13.836 15.938 15.023 1 94.25 235 ASP B N 1
ATOM 4358 C CA . ASP B 1 235 ? -13.492 17.344 14.852 1 94.25 235 ASP B CA 1
ATOM 4359 C C . ASP B 1 235 ? -12.336 17.75 15.766 1 94.25 235 ASP B C 1
ATOM 4361 O O . ASP B 1 235 ? -11.453 18.5 15.359 1 94.25 235 ASP B O 1
ATOM 4365 N N . ILE B 1 236 ? -12.367 17.234 16.922 1 95.06 236 ILE B N 1
ATOM 4366 C CA . ILE B 1 236 ? -11.273 17.5 17.859 1 95.06 236 ILE B CA 1
ATOM 4367 C C . ILE B 1 236 ? -9.984 16.875 17.328 1 95.06 236 ILE B C 1
ATOM 4369 O O . ILE B 1 236 ? -8.922 17.5 17.375 1 95.06 236 ILE B O 1
ATOM 4373 N N . GLY B 1 237 ? -10.125 15.648 16.844 1 95.25 237 GLY B N 1
ATOM 4374 C CA . GLY B 1 237 ? -8.984 14.945 16.297 1 95.25 237 GLY B CA 1
ATOM 4375 C C . GLY B 1 237 ? -8.375 15.633 15.094 1 95.25 237 GLY B C 1
ATOM 4376 O O . GLY B 1 237 ? -7.191 15.453 14.797 1 95.25 237 GLY B O 1
ATOM 4377 N N . LEU B 1 238 ? -9.102 16.484 14.453 1 96 238 LEU B N 1
ATOM 4378 C CA . LEU B 1 238 ? -8.617 17.203 13.289 1 96 238 LEU B CA 1
ATOM 4379 C C . LEU B 1 238 ? -8.117 18.594 13.688 1 96 238 LEU B C 1
ATOM 4381 O O . LEU B 1 238 ? -7.168 19.109 13.094 1 96 238 LEU B O 1
ATOM 4385 N N . MET B 1 239 ? -8.641 19.141 14.719 1 96.75 239 MET B N 1
ATOM 4386 C CA . MET B 1 239 ? -8.305 2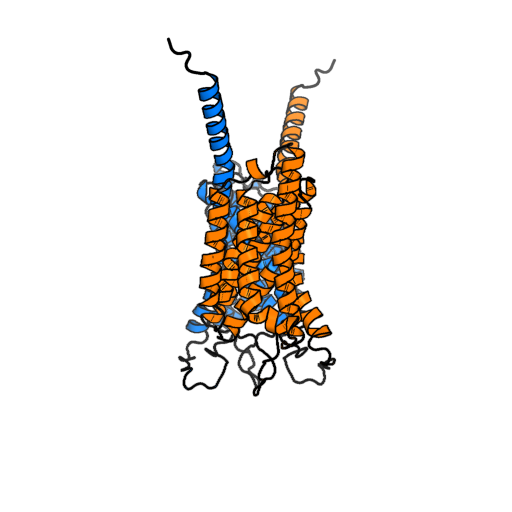0.484 15.164 1 96.75 239 MET B CA 1
ATOM 4387 C C . MET B 1 239 ? -6.984 20.5 15.93 1 96.75 239 MET B C 1
ATOM 4389 O O . MET B 1 239 ? -6.188 21.422 15.797 1 96.75 239 MET B O 1
ATOM 4393 N N . ILE B 1 240 ? -6.734 19.484 16.656 1 97.12 240 ILE B N 1
ATOM 4394 C CA . ILE B 1 240 ? -5.539 19.422 17.484 1 97.12 240 ILE B CA 1
ATOM 4395 C C . ILE B 1 240 ? -4.297 19.406 16.609 1 97.12 240 ILE B C 1
ATOM 4397 O O . ILE B 1 240 ? -3.391 20.234 16.781 1 97.12 240 ILE B O 1
ATOM 4401 N N . PRO B 1 241 ? -4.254 18.562 15.648 1 98.06 241 PRO B N 1
ATOM 4402 C CA . PRO B 1 241 ? -3.086 18.594 14.766 1 98.06 241 PRO B CA 1
ATOM 4403 C C . PRO B 1 241 ? -2.918 19.938 14.07 1 98.06 241 PRO B C 1
ATOM 4405 O O . PRO B 1 241 ? -1.8 20.453 13.961 1 98.06 241 PRO B O 1
ATOM 4408 N N . ASP B 1 242 ? -3.965 20.516 13.648 1 98.19 242 ASP B N 1
ATOM 4409 C CA . ASP B 1 242 ? -3.885 21.828 12.992 1 98.19 242 ASP B CA 1
ATOM 4410 C C . ASP B 1 242 ? -3.354 22.891 13.953 1 98.19 242 ASP B C 1
ATOM 4412 O O . ASP B 1 242 ? -2.51 23.703 13.57 1 98.19 242 ASP B O 1
ATOM 4416 N N . SER B 1 243 ? -3.789 22.906 15.133 1 98.06 243 SER B N 1
ATOM 4417 C CA . SER B 1 243 ? -3.342 23.859 16.141 1 98.06 243 SER B CA 1
ATOM 4418 C C . SER B 1 243 ? -1.86 23.688 16.453 1 98.06 243 SER B C 1
ATOM 4420 O O . SER B 1 243 ? -1.117 24.672 16.531 1 98.06 243 SER B O 1
ATOM 4422 N N . LEU B 1 244 ? -1.482 22.469 16.562 1 98.56 244 LEU B N 1
ATOM 4423 C CA . LEU B 1 244 ? -0.083 22.188 16.859 1 98.56 244 LEU B CA 1
ATOM 4424 C C . LEU B 1 244 ? 0.81 22.562 15.688 1 98.56 244 LEU B C 1
ATOM 4426 O O . LEU B 1 244 ? 1.953 22.984 15.883 1 98.56 244 LEU B O 1
ATOM 4430 N N . HIS B 1 245 ? 0.283 22.469 14.461 1 98.69 245 HIS B N 1
ATOM 4431 C CA . HIS B 1 245 ? 1.031 22.844 13.266 1 98.69 245 HIS B CA 1
ATOM 4432 C C . HIS B 1 245 ? 1.164 24.359 13.156 1 98.69 245 HIS B C 1
ATOM 4434 O O . HIS B 1 245 ? 1.927 24.859 12.32 1 98.69 245 HIS B O 1
ATOM 4440 N N . VAL B 1 246 ? 0.519 25.062 14 1 98.06 246 VAL B N 1
ATOM 4441 C CA . VAL B 1 246 ? 0.711 26.516 14.078 1 98.06 246 VAL B CA 1
ATOM 4442 C C . VAL B 1 246 ? 1.693 26.844 15.195 1 98.06 246 VAL B C 1
ATOM 4444 O O . VAL B 1 246 ? 2.658 27.578 14.992 1 98.06 246 VAL B O 1
ATOM 4447 N N . ILE B 1 247 ? 1.569 26.203 16.266 1 98.25 247 ILE B N 1
ATOM 4448 C CA . ILE B 1 247 ? 2.281 26.547 17.5 1 98.25 247 ILE B CA 1
ATOM 4449 C C . ILE B 1 247 ? 3.723 26.062 17.422 1 98.25 247 ILE B C 1
ATOM 4451 O O . ILE B 1 247 ? 4.664 26.828 17.609 1 98.25 247 ILE B O 1
ATOM 4455 N N . ILE B 1 248 ? 3.914 24.844 17.047 1 98.25 248 ILE B N 1
ATOM 4456 C CA . ILE B 1 248 ? 5.219 24.203 17.156 1 98.25 248 ILE B CA 1
ATOM 4457 C C . ILE B 1 248 ? 6.172 24.797 16.109 1 98.25 248 ILE B C 1
ATOM 4459 O O . ILE B 1 248 ? 7.316 25.125 16.438 1 98.25 248 ILE B O 1
ATOM 4463 N N . PRO B 1 249 ? 5.777 24.984 14.898 1 97.56 249 PRO B N 1
ATOM 4464 C CA . PRO B 1 249 ? 6.703 25.594 13.938 1 97.56 249 PRO B CA 1
ATOM 4465 C C . PRO B 1 249 ? 7.109 27.016 14.32 1 97.56 249 PRO B C 1
ATOM 4467 O O . PRO B 1 249 ? 8.266 27.391 14.148 1 97.56 249 PRO B O 1
ATOM 4470 N N . ILE B 1 250 ? 6.199 27.766 14.852 1 95.75 250 ILE B N 1
ATOM 4471 C CA . ILE B 1 250 ? 6.52 29.109 15.305 1 95.75 250 ILE B CA 1
ATOM 4472 C C . ILE B 1 250 ? 7.531 29.047 16.438 1 95.75 250 ILE B C 1
ATOM 4474 O O . ILE B 1 250 ? 8.5 29.812 16.469 1 95.75 250 ILE B O 1
ATOM 4478 N N . TRP B 1 251 ? 7.246 28.141 17.312 1 96.06 251 TRP B N 1
ATOM 4479 C CA . TRP B 1 251 ? 8.164 27.938 18.422 1 96.06 251 TRP B CA 1
ATOM 4480 C C . TRP B 1 251 ? 9.547 27.531 17.922 1 96.06 251 TRP B C 1
ATOM 4482 O O . TRP B 1 251 ? 10.562 28.031 18.422 1 96.06 251 TRP B O 1
ATOM 4492 N N . GLN B 1 252 ? 9.578 26.719 16.969 1 95.25 252 GLN B N 1
ATOM 4493 C CA . GLN B 1 252 ? 10.844 26.266 16.406 1 95.25 252 GLN B CA 1
ATOM 4494 C C . GLN B 1 252 ? 11.594 27.406 15.727 1 95.25 252 GLN B C 1
ATOM 4496 O O . GLN B 1 252 ? 12.82 27.484 15.797 1 95.25 252 GLN B O 1
ATOM 4501 N N . LEU B 1 253 ? 10.891 28.172 15.062 1 93.75 253 LEU B N 1
ATOM 4502 C CA . LEU B 1 253 ? 11.492 29.328 14.398 1 93.75 253 LEU B CA 1
ATOM 4503 C C . LEU B 1 253 ? 12.047 30.312 15.43 1 93.75 253 LEU B C 1
ATOM 4505 O O . LEU B 1 253 ? 13.148 30.828 15.25 1 93.75 253 LEU B O 1
ATOM 4509 N N . PHE B 1 254 ? 11.359 30.453 16.453 1 93.56 254 PHE B N 1
ATOM 4510 C CA . PHE B 1 254 ? 11.781 31.328 17.531 1 93.56 254 PHE B CA 1
ATOM 4511 C C . PHE B 1 254 ? 13.055 30.797 18.188 1 93.56 254 PHE B C 1
ATOM 4513 O O . PHE B 1 254 ? 13.984 31.562 18.438 1 93.56 254 PHE B O 1
ATOM 4520 N N . MET B 1 255 ? 13.047 29.578 18.422 1 92.38 255 MET B N 1
ATOM 4521 C CA . MET B 1 255 ? 14.211 28.953 19.047 1 92.38 255 MET B CA 1
ATOM 4522 C C . MET B 1 255 ? 15.422 29.016 18.125 1 92.38 255 MET B C 1
ATOM 4524 O O . MET B 1 255 ? 16.547 29.234 18.578 1 92.38 255 MET B O 1
ATOM 4528 N N . SER B 1 256 ? 15.156 28.828 16.891 1 90 256 SER B N 1
ATOM 4529 C CA . SER B 1 256 ? 16.234 28.922 15.914 1 90 256 SER B CA 1
ATOM 4530 C C . SER B 1 256 ? 16.797 30.328 15.836 1 90 256 SER B C 1
ATOM 4532 O O . SER B 1 256 ? 18.016 30.516 15.719 1 90 256 SER B O 1
ATOM 4534 N N . ALA B 1 257 ? 16 31.297 15.938 1 90.56 257 ALA B N 1
ATOM 4535 C CA . ALA B 1 257 ? 16.422 32.688 15.938 1 90.56 257 ALA B CA 1
ATOM 4536 C C . ALA B 1 257 ? 17.219 33.031 17.203 1 90.56 257 ALA B C 1
ATOM 4538 O O . ALA B 1 257 ? 18.25 33.719 17.125 1 90.56 257 ALA B O 1
ATOM 4539 N N . LYS B 1 258 ? 16.797 32.531 18.234 1 91.06 258 LYS B N 1
ATOM 4540 C CA . LYS B 1 258 ? 17.484 32.75 19.5 1 91.06 258 LYS B CA 1
ATOM 4541 C C . LYS B 1 258 ? 18.875 32.125 19.516 1 91.06 258 LYS B C 1
ATOM 4543 O O . LYS B 1 258 ? 19.844 32.75 19.953 1 91.06 258 LYS B O 1
ATOM 4548 N N . ASN B 1 259 ? 18.922 30.969 18.984 1 89.62 259 ASN B N 1
ATOM 4549 C CA . ASN B 1 259 ? 20.203 30.266 18.938 1 89.62 259 ASN B CA 1
ATOM 4550 C C . ASN B 1 259 ? 21.188 30.969 18.016 1 89.62 259 ASN B C 1
ATOM 4552 O O . ASN B 1 259 ? 22.391 30.922 18.25 1 89.62 259 ASN B O 1
ATOM 4556 N N . ARG B 1 260 ? 20.672 31.578 16.969 1 88.38 260 ARG B N 1
ATOM 4557 C CA . ARG B 1 260 ? 21.516 32.281 16 1 88.38 260 ARG B CA 1
ATOM 4558 C C . ARG B 1 260 ? 21.734 33.719 16.406 1 88.38 260 ARG B C 1
ATOM 4560 O O . ARG B 1 260 ? 22.453 34.469 15.734 1 88.38 260 ARG B O 1
ATOM 4567 N N . GLU B 1 261 ? 21.031 34.156 17.469 1 90 261 GLU B N 1
ATOM 4568 C CA . GLU B 1 261 ? 21.109 35.531 17.984 1 90 261 GLU B CA 1
ATOM 4569 C C . GLU B 1 261 ? 20.656 36.531 16.938 1 90 261 GLU B C 1
ATOM 4571 O O . GLU B 1 261 ? 21.312 37.531 16.703 1 90 261 GLU B O 1
ATOM 4576 N N . VAL B 1 262 ? 19.672 36.156 16.234 1 88.06 262 VAL B N 1
ATOM 4577 C CA . VAL B 1 262 ? 19.047 37.031 15.25 1 88.06 262 VAL B CA 1
ATOM 4578 C C . VAL B 1 262 ? 17.594 37.312 15.664 1 88.06 262 VAL B C 1
ATOM 4580 O O . VAL B 1 262 ? 16.984 36.531 16.375 1 88.06 262 VAL B O 1
ATOM 4583 N N . ARG B 1 263 ? 17.266 38.469 15.297 1 84.31 263 ARG B N 1
ATOM 4584 C CA . ARG B 1 263 ? 15.883 38.844 15.594 1 84.31 263 ARG B CA 1
ATOM 4585 C C . ARG B 1 263 ? 14.922 38.156 14.625 1 84.31 263 ARG B C 1
ATOM 4587 O O . ARG B 1 263 ? 15.258 37.938 13.461 1 84.31 263 ARG B O 1
ATOM 4594 N N . LEU B 1 264 ? 13.789 37.812 15.117 1 81.94 264 LEU B N 1
ATOM 4595 C CA . LEU B 1 264 ? 12.766 37.156 14.328 1 81.94 264 LEU B CA 1
ATOM 4596 C C . LEU B 1 264 ? 12.406 37.969 13.094 1 81.94 264 LEU B C 1
ATOM 4598 O O . LEU B 1 264 ? 12.156 37.406 12.023 1 81.94 264 LEU B O 1
ATOM 4602 N N . ASN B 1 265 ? 12.383 39.281 13.328 1 79.88 265 ASN B N 1
ATOM 4603 C CA . ASN B 1 265 ? 12.031 40.188 12.227 1 79.88 265 ASN B CA 1
ATOM 4604 C C . ASN B 1 265 ? 13.07 40.125 11.109 1 79.88 265 ASN B C 1
ATOM 4606 O O . ASN B 1 265 ? 12.773 40.469 9.969 1 79.88 265 ASN B O 1
ATOM 4610 N N . GLU B 1 266 ? 14.227 39.688 11.414 1 80.62 266 GLU B N 1
ATOM 4611 C CA . GLU B 1 266 ? 15.281 39.531 10.422 1 80.62 266 GLU B CA 1
ATOM 4612 C C . GLU B 1 266 ? 15.156 38.219 9.664 1 80.62 266 GLU B C 1
ATOM 4614 O O . GLU B 1 266 ? 15.688 38.062 8.562 1 80.62 266 GLU B O 1
ATOM 4619 N N . LEU B 1 267 ? 14.398 37.406 10.312 1 79.94 267 LEU B N 1
ATOM 4620 C CA . LEU B 1 267 ? 14.242 36.094 9.68 1 79.94 267 LEU B CA 1
ATOM 4621 C C . LEU B 1 267 ? 13.031 36.094 8.758 1 79.94 267 LEU B C 1
ATOM 4623 O O . LEU B 1 267 ? 13 35.344 7.773 1 79.94 267 LEU B O 1
ATOM 4627 N N . CYS B 1 268 ? 12.102 36.938 9.102 1 82.62 268 CYS B N 1
ATOM 4628 C CA . CYS B 1 268 ? 10.867 36.938 8.328 1 82.62 268 CYS B CA 1
ATOM 4629 C C . CYS B 1 268 ? 10.805 38.156 7.41 1 82.62 268 CYS B C 1
ATOM 4631 O O . CYS B 1 268 ? 10.898 39.312 7.875 1 82.62 268 CYS B O 1
ATOM 4633 N N . ASN B 1 269 ? 10.664 37.906 6.184 1 84.81 269 ASN B N 1
ATOM 4634 C CA . ASN B 1 269 ? 10.5 39 5.219 1 84.81 269 ASN B CA 1
ATOM 4635 C 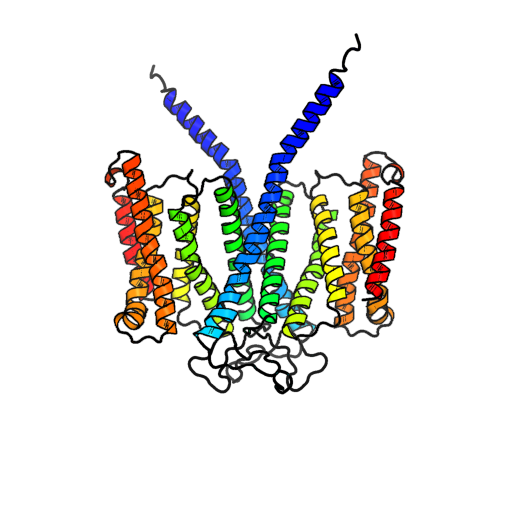C . ASN B 1 269 ? 9.047 39.469 5.133 1 84.81 269 ASN B C 1
ATOM 4637 O O . ASN B 1 269 ? 8.125 38.625 5.23 1 84.81 269 ASN B O 1
ATOM 4641 N N . ARG B 1 270 ? 8.883 40.719 4.938 1 86.5 270 ARG B N 1
ATOM 4642 C CA . ARG B 1 270 ? 7.551 41.312 4.836 1 86.5 270 ARG B CA 1
ATOM 4643 C C . ARG B 1 270 ? 6.746 40.688 3.709 1 86.5 270 ARG B C 1
ATOM 4645 O O . ARG B 1 270 ? 5.543 40.469 3.844 1 86.5 270 ARG B O 1
ATOM 4652 N N . GLU B 1 271 ? 7.355 40.375 2.672 1 88.75 271 GLU B N 1
ATOM 4653 C CA . GLU B 1 271 ? 6.695 39.75 1.527 1 88.75 271 GLU B CA 1
ATOM 4654 C C . GLU B 1 271 ? 6.133 38.375 1.891 1 88.75 271 GLU B C 1
ATOM 4656 O O . GLU B 1 271 ? 5.039 38.031 1.449 1 88.75 271 GLU B O 1
ATOM 4661 N N . GLU B 1 272 ? 6.852 37.719 2.705 1 89.62 272 GLU B N 1
ATOM 4662 C CA . GLU B 1 272 ? 6.402 36.375 3.133 1 89.62 272 GLU B CA 1
ATOM 4663 C C . GLU B 1 272 ? 5.16 36.5 4.012 1 89.62 272 GLU B C 1
ATOM 4665 O O . GLU B 1 272 ? 4.234 35.688 3.877 1 89.62 272 GLU B O 1
ATOM 4670 N N . ILE B 1 273 ? 5.164 37.438 4.797 1 89.81 273 ILE B N 1
ATOM 4671 C CA . ILE B 1 273 ? 4.035 37.625 5.703 1 89.81 273 ILE B CA 1
ATOM 4672 C C . ILE B 1 273 ? 2.793 38.031 4.906 1 89.81 273 ILE B C 1
ATOM 4674 O O . ILE B 1 273 ? 1.699 37.5 5.164 1 89.81 273 ILE B O 1
ATOM 4678 N N . ILE B 1 274 ? 3.002 38.875 4.008 1 90.81 274 ILE B N 1
ATOM 4679 C CA . ILE B 1 274 ? 1.888 39.312 3.17 1 90.81 274 ILE B CA 1
ATOM 4680 C C . ILE B 1 274 ? 1.345 38.125 2.385 1 90.81 274 ILE B C 1
ATOM 4682 O O . ILE B 1 274 ? 0.129 37.938 2.273 1 90.81 274 ILE B O 1
ATOM 4686 N N . MET B 1 275 ? 2.193 37.312 1.885 1 91.12 275 MET B N 1
ATOM 4687 C CA . MET B 1 275 ? 1.776 36.125 1.138 1 91.12 275 MET B CA 1
ATOM 4688 C C . MET B 1 275 ? 0.991 35.188 2.027 1 91.12 275 MET B C 1
ATOM 4690 O O . MET B 1 275 ? 0.035 34.531 1.575 1 91.12 275 MET B O 1
ATOM 4694 N N . CYS B 1 276 ? 1.373 35.125 3.205 1 92.62 276 CYS B N 1
ATOM 4695 C CA . CYS B 1 276 ? 0.673 34.281 4.168 1 92.62 276 CYS B CA 1
ATOM 4696 C C . CYS B 1 276 ? -0.751 34.75 4.391 1 92.62 276 CYS B C 1
ATOM 4698 O O . CYS B 1 276 ? -1.7 33.969 4.34 1 92.62 276 CYS B O 1
ATOM 4700 N N . ILE B 1 277 ? -0.813 36.031 4.578 1 93.06 277 ILE B N 1
ATOM 4701 C CA . ILE B 1 277 ? -2.117 36.625 4.848 1 93.06 277 ILE B CA 1
ATOM 4702 C C . ILE B 1 277 ? -3.021 36.469 3.627 1 93.06 277 ILE B C 1
ATOM 4704 O O . ILE B 1 277 ? -4.195 36.125 3.762 1 93.06 277 ILE B O 1
ATOM 4708 N N . VAL B 1 278 ? -2.473 36.656 2.514 1 93.44 278 VAL B N 1
ATOM 4709 C CA . VAL B 1 278 ? -3.23 36.531 1.274 1 93.44 278 VAL B CA 1
ATOM 4710 C C . VAL B 1 278 ? -3.66 35.062 1.085 1 93.44 278 VAL B C 1
ATOM 4712 O O . VAL B 1 278 ? -4.816 34.781 0.753 1 93.44 278 VAL B O 1
ATOM 4715 N N . PHE B 1 279 ? -2.795 34.188 1.322 1 94.25 279 PHE B N 1
ATOM 4716 C CA . PHE B 1 279 ? -3.107 32.75 1.193 1 94.25 279 PHE B CA 1
ATOM 4717 C C . PHE B 1 279 ? -4.234 32.375 2.139 1 94.25 279 PHE B C 1
ATOM 4719 O O . PHE B 1 279 ? -5.211 31.734 1.721 1 94.25 279 PHE B O 1
ATOM 4726 N N . ILE B 1 280 ? -4.098 32.719 3.318 1 95.44 280 ILE B N 1
ATOM 4727 C CA . ILE B 1 280 ? -5.078 32.375 4.336 1 95.44 280 ILE B CA 1
ATOM 4728 C C . ILE B 1 280 ? -6.441 32.938 3.963 1 95.44 280 ILE B C 1
ATOM 4730 O O . ILE B 1 280 ? -7.457 32.25 4.016 1 95.44 280 ILE B O 1
ATOM 4734 N N . SER B 1 281 ? -6.422 34.188 3.535 1 94.94 281 SER B N 1
ATOM 4735 C CA . SER B 1 281 ? -7.676 34.844 3.201 1 94.94 281 SER B CA 1
ATOM 4736 C C . SER B 1 281 ? -8.328 34.219 1.979 1 94.94 281 SER B C 1
ATOM 4738 O O . SER B 1 281 ? -9.516 33.875 2.008 1 94.94 281 SER B O 1
ATOM 4740 N N . ILE B 1 282 ? -7.613 33.969 0.965 1 94.25 282 ILE B N 1
ATOM 4741 C CA . ILE B 1 282 ? -8.141 33.438 -0.289 1 94.25 282 ILE B CA 1
ATOM 4742 C C . ILE B 1 282 ? -8.641 32 -0.078 1 94.25 282 ILE B C 1
ATOM 4744 O O . ILE B 1 282 ? -9.766 31.672 -0.459 1 94.25 282 ILE B O 1
ATOM 4748 N N . PHE B 1 283 ? -7.898 31.266 0.595 1 92.81 283 PHE B N 1
ATOM 4749 C CA . PHE B 1 283 ? -8.234 29.844 0.688 1 92.81 283 PHE B CA 1
ATOM 4750 C C . PHE B 1 283 ? -9.289 29.609 1.767 1 92.81 283 PHE B C 1
ATOM 4752 O O . PHE B 1 283 ? -10.016 28.609 1.728 1 92.81 283 PHE B O 1
ATOM 4759 N N . THR B 1 284 ? -9.328 30.5 2.666 1 92.81 284 THR B N 1
ATOM 4760 C CA . THR B 1 284 ? -10.461 30.453 3.58 1 92.81 284 THR B CA 1
ATOM 4761 C C . THR B 1 284 ? -11.766 30.766 2.85 1 92.81 284 THR B C 1
ATOM 4763 O O . THR B 1 284 ? -12.781 30.109 3.051 1 92.81 284 THR B O 1
ATOM 4766 N N . LEU B 1 285 ? -11.688 31.734 2 1 91.88 285 LEU B N 1
ATOM 4767 C CA . LEU B 1 285 ? -12.859 32.094 1.216 1 91.88 285 LEU B CA 1
ATOM 4768 C C . LEU B 1 285 ? -13.258 30.969 0.273 1 91.88 285 LEU B C 1
ATOM 4770 O O . LEU B 1 285 ? -14.445 30.641 0.166 1 91.88 285 LEU B O 1
ATOM 4774 N N . ILE B 1 286 ? -12.336 30.391 -0.317 1 91.44 286 ILE B N 1
ATOM 4775 C CA . ILE B 1 286 ? -12.602 29.266 -1.217 1 91.44 286 ILE B CA 1
ATOM 4776 C C . ILE B 1 286 ? -13.219 28.109 -0.436 1 91.44 286 ILE B C 1
ATOM 4778 O O . ILE B 1 286 ? -14.18 27.484 -0.893 1 91.44 286 ILE B O 1
ATOM 4782 N N . GLY B 1 287 ? -12.648 27.844 0.688 1 89.5 287 GLY B N 1
ATOM 4783 C CA . GLY B 1 287 ? -13.164 26.766 1.526 1 89.5 287 GLY B CA 1
ATOM 4784 C C . GLY B 1 287 ? -14.602 27 1.961 1 89.5 287 GLY B C 1
ATOM 4785 O O . GLY B 1 287 ? -15.383 26.047 2.045 1 89.5 287 GLY B O 1
ATOM 4786 N N . ARG B 1 288 ? -14.977 28.234 2.027 1 87.5 288 ARG B N 1
ATOM 4787 C CA . ARG B 1 288 ? -16.328 28.578 2.457 1 87.5 288 ARG B CA 1
ATOM 4788 C C . ARG B 1 288 ? -17.312 28.469 1.295 1 87.5 288 ARG B C 1
ATOM 4790 O O . ARG B 1 288 ? -18.484 28.125 1.492 1 87.5 288 ARG B O 1
ATOM 4797 N N . ILE B 1 289 ? -16.812 28.656 0.159 1 85.56 289 ILE B N 1
ATOM 4798 C CA . ILE B 1 289 ? -17.672 28.641 -1.021 1 85.56 289 ILE B CA 1
ATOM 4799 C C . ILE B 1 289 ? -17.906 27.188 -1.465 1 85.56 289 ILE B C 1
ATOM 4801 O O . ILE B 1 289 ? -18.984 26.844 -1.943 1 85.56 289 ILE B O 1
ATOM 4805 N N . MET B 1 290 ? -17.016 26.406 -1.193 1 84 290 MET B N 1
ATOM 4806 C CA . MET B 1 290 ? -17.125 25.016 -1.609 1 84 290 MET B CA 1
ATOM 4807 C C . MET B 1 290 ? -18.125 24.266 -0.741 1 84 290 MET B C 1
ATOM 4809 O O . MET B 1 290 ? -18.781 23.328 -1.205 1 84 290 MET B O 1
#

Radius of gyration: 28.84 Å; Cα contacts (8 Å, |Δi|>4): 582; chains: 2; bounding box: 98×81×46 Å

Organism: Magallana gigas (NCBI:txid29159)

Sequence (580 aa):
MVKDNFVQTFLESRLTTLHNASAPSVTNYKQKIIAFIVATVLISLLPILHIGVFYAKIWVPQKGYIDKRTCSNTCFDTIFRGSYENPGATPYKHVYFNATWQTSRIWIFTVVFILLAYESIKYLIPLMRRRKLRTSMFCLYLVNLYPHYYSWWSYFSYYNEDFYNYFKHHFMFTVTEIIATCIVLNLCNRKNEVVSWKVLAIVSINLMHILVSGLDQFVSHVLQGKGTNFQSARDIGLMIPDSLHVIIPIWQLFMSAKNREVRLNELCNREEIIMCIVFISIFTLIGRIMMVKDNFVQTFLESRLTTLHNASAPSVTNYKQKIIAFIVATVLISLLPILHIGVFYAKIWVPQKGYIDKRTCSNTCFDTIFRGSYENPGATPYKHVYFNATWQTSRIWIFTVVFILLAYESIKYLIPLMRRRKLRTSMFCLYLVNLYPHYYSWWSYFSYYNEDFYNYFKHHFMFTVTEIIATCIVLNLCNRKNEVVSWKVLAIVSINLMHILVSGLDQFVSHVLQGKGTNFQSARDIGLMIPDSLHVIIPIWQLFMSAKNREVRLNELCNREEIIMCIVFISIFTLIGRIM